Protein AF-A0A8C5LW71-F1 (afdb_monomer_lite)

Structure (mmCIF, N/CA/C/O backbone):
data_AF-A0A8C5LW71-F1
#
_entry.id   AF-A0A8C5LW71-F1
#
loop_
_atom_site.group_PDB
_atom_site.id
_atom_site.type_symbol
_atom_site.label_atom_id
_atom_site.label_alt_id
_atom_site.label_comp_id
_atom_site.label_asym_id
_atom_site.label_entity_id
_atom_site.label_seq_id
_atom_site.pdbx_PDB_ins_code
_atom_site.Cartn_x
_atom_site.Cartn_y
_atom_site.Cartn_z
_atom_site.occupancy
_atom_site.B_iso_or_equiv
_atom_site.auth_seq_id
_atom_site.auth_comp_id
_atom_site.auth_asym_id
_atom_site.auth_atom_id
_atom_site.pdbx_PDB_model_num
ATOM 1 N N . MET A 1 1 ? -14.306 -45.676 72.074 1.00 32.84 1 MET A N 1
ATOM 2 C CA . MET A 1 1 ? -13.453 -46.718 72.685 1.00 32.84 1 MET A CA 1
ATOM 3 C C . MET A 1 1 ? -12.359 -47.068 71.683 1.00 32.84 1 MET A C 1
ATOM 5 O O . MET A 1 1 ? -12.732 -47.423 70.578 1.00 32.84 1 MET A O 1
ATOM 9 N N . TYR A 1 2 ? -11.086 -46.895 72.085 1.00 32.44 2 TYR A N 1
ATOM 10 C CA . TYR A 1 2 ? -9.816 -47.394 71.494 1.00 32.44 2 TYR A CA 1
ATOM 11 C C . TYR A 1 2 ? -9.549 -47.084 70.000 1.00 32.44 2 TYR A C 1
ATOM 13 O O . TYR A 1 2 ? -10.241 -47.603 69.141 1.00 32.44 2 TYR A O 1
ATOM 21 N N . VAL A 1 3 ? -8.676 -46.147 69.589 1.00 31.62 3 VAL A N 1
ATOM 22 C CA . VAL A 1 3 ? -7.222 -45.916 69.831 1.00 31.62 3 VAL A CA 1
ATOM 23 C C . VAL A 1 3 ? -6.319 -47.035 69.270 1.00 31.62 3 VAL A C 1
ATOM 25 O O . VAL A 1 3 ? -6.545 -48.200 69.573 1.00 31.62 3 VAL A O 1
ATOM 28 N N . THR A 1 4 ? -5.232 -46.609 68.596 1.00 34.16 4 THR A N 1
ATOM 29 C CA . THR A 1 4 ? -3.941 -47.287 68.277 1.00 34.16 4 THR A CA 1
ATOM 30 C C . THR A 1 4 ? -3.874 -48.094 66.970 1.00 34.16 4 THR A C 1
ATOM 32 O O . THR A 1 4 ? -4.837 -48.747 66.610 1.00 34.16 4 THR A O 1
ATOM 35 N N . ALA A 1 5 ? -2.770 -48.144 66.215 1.00 33.38 5 ALA A N 1
ATOM 36 C CA . ALA A 1 5 ? -1.492 -47.427 66.246 1.00 33.38 5 ALA A CA 1
ATOM 37 C C . ALA A 1 5 ? -0.692 -47.743 64.964 1.00 33.38 5 ALA A C 1
ATOM 39 O O . ALA A 1 5 ? -0.890 -48.767 64.315 1.00 33.38 5 ALA A O 1
ATOM 40 N N . LEU A 1 6 ? 0.238 -46.837 64.669 1.00 43.97 6 LEU A N 1
ATOM 41 C CA . LEU A 1 6 ? 1.388 -46.970 63.774 1.00 43.97 6 LEU A CA 1
ATOM 42 C C . LEU A 1 6 ? 2.230 -48.224 64.066 1.00 43.97 6 LEU A C 1
ATOM 44 O O . LEU A 1 6 ? 2.363 -48.598 65.228 1.00 43.97 6 LEU A O 1
ATOM 48 N N . LEU A 1 7 ? 2.941 -48.739 63.054 1.00 30.86 7 LEU A N 1
ATOM 49 C CA . LEU A 1 7 ? 4.246 -49.384 63.252 1.00 30.86 7 LEU A CA 1
ATOM 50 C C . LEU A 1 7 ? 5.143 -49.226 62.012 1.00 30.86 7 LEU A C 1
ATOM 52 O O . LEU A 1 7 ? 4.844 -49.709 60.924 1.00 30.86 7 LEU A O 1
ATOM 56 N N . ASN A 1 8 ? 6.249 -48.513 62.232 1.00 35.12 8 ASN A N 1
ATOM 57 C CA . ASN A 1 8 ? 7.471 -48.504 61.429 1.00 35.12 8 ASN A CA 1
ATOM 58 C C . ASN A 1 8 ? 8.264 -49.808 61.645 1.00 35.12 8 ASN A C 1
ATOM 60 O O . ASN A 1 8 ? 8.111 -50.412 62.704 1.00 35.12 8 ASN A O 1
ATOM 64 N N . LEU A 1 9 ? 9.155 -50.152 60.698 1.00 32.50 9 LEU A N 1
ATOM 65 C CA . LEU A 1 9 ? 10.520 -50.733 60.843 1.00 32.50 9 LEU A CA 1
ATOM 66 C C . LEU A 1 9 ? 10.904 -51.384 59.492 1.00 32.50 9 LEU A C 1
ATOM 68 O O . LEU A 1 9 ? 10.265 -52.334 59.061 1.00 32.50 9 LEU A O 1
ATOM 72 N N . VAL A 1 10 ? 11.770 -50.788 58.663 1.00 34.59 10 VAL A N 1
ATOM 73 C CA . VAL A 1 10 ? 13.251 -50.781 58.732 1.00 34.59 10 VAL A CA 1
ATOM 74 C C . VAL A 1 10 ? 13.866 -52.184 58.745 1.00 34.59 10 VAL A C 1
ATOM 76 O O . VAL A 1 10 ? 14.015 -52.762 59.813 1.00 34.59 10 VAL A O 1
ATOM 79 N N . TRP A 1 11 ? 14.323 -52.649 57.576 1.00 31.45 11 TRP A N 1
ATOM 80 C CA . TRP A 1 11 ? 15.488 -53.533 57.380 1.00 31.45 11 TRP A CA 1
ATOM 81 C C . TRP A 1 11 ? 16.341 -52.862 56.283 1.00 31.45 11 TRP A C 1
ATOM 83 O O . TRP A 1 11 ? 15.866 -52.654 55.174 1.00 31.45 11 TRP A O 1
ATOM 93 N N . ALA A 1 12 ? 17.432 -52.182 56.640 1.00 31.67 12 ALA A N 1
ATOM 94 C CA . ALA A 1 12 ? 18.785 -52.725 56.809 1.00 31.67 12 ALA A CA 1
ATOM 95 C C . ALA A 1 12 ? 19.519 -52.979 55.471 1.00 31.67 12 ALA A C 1
ATOM 97 O O . ALA A 1 12 ? 19.452 -54.049 54.884 1.00 31.67 12 ALA A O 1
ATOM 98 N N . SER A 1 13 ? 20.215 -51.929 55.028 1.00 35.22 13 SER A N 1
ATOM 99 C CA . SER A 1 13 ? 21.665 -51.884 54.790 1.00 35.22 13 SER A CA 1
ATOM 100 C C . SER A 1 13 ? 22.369 -52.998 53.990 1.00 35.22 13 SER A C 1
ATOM 102 O O . SER A 1 13 ? 22.581 -54.101 54.482 1.00 35.22 13 SER A O 1
ATOM 104 N N . SER A 1 14 ? 22.957 -52.547 52.873 1.00 32.81 14 SER A N 1
ATOM 105 C CA . SER A 1 14 ? 24.392 -52.657 52.537 1.00 32.81 14 SER A CA 1
ATOM 106 C C . SER A 1 14 ? 24.855 -53.618 51.429 1.00 32.81 14 SER A C 1
ATOM 108 O O . SER A 1 14 ? 24.847 -54.833 51.574 1.00 32.81 14 SER A O 1
ATOM 110 N N . LEU A 1 15 ? 25.481 -52.964 50.435 1.00 35.62 15 LEU A N 1
ATOM 111 C CA . LEU A 1 15 ? 26.692 -53.339 49.688 1.00 35.62 15 LEU A CA 1
ATOM 112 C C . LEU A 1 15 ? 26.560 -54.360 48.548 1.00 35.62 15 LEU A C 1
ATOM 114 O O . LEU A 1 15 ? 26.621 -55.557 48.769 1.00 35.62 15 LEU A O 1
ATOM 118 N N . PHE A 1 16 ? 26.603 -53.851 47.312 1.00 33.72 16 PHE A N 1
ATOM 119 C CA . PHE A 1 16 ? 27.656 -54.229 46.362 1.00 33.72 16 PHE A CA 1
ATOM 120 C C . PHE A 1 16 ? 27.948 -53.056 45.417 1.00 33.72 16 PHE A C 1
ATOM 122 O O . PHE A 1 16 ? 27.159 -52.708 44.541 1.00 33.72 16 PHE A O 1
ATOM 129 N N . SER A 1 17 ? 29.100 -52.429 45.641 1.00 37.94 17 SER A N 1
ATOM 130 C CA . SER A 1 17 ? 29.725 -51.475 44.734 1.00 37.94 17 SER A CA 1
ATOM 131 C C . SER A 1 17 ? 30.252 -52.219 43.509 1.00 37.94 17 SER A C 1
ATOM 133 O O . SER A 1 17 ? 31.089 -53.107 43.656 1.00 37.94 17 SER A O 1
ATOM 135 N N . PHE A 1 18 ? 29.844 -51.811 42.309 1.00 33.22 18 PHE A N 1
ATOM 136 C CA . PHE A 1 18 ? 30.651 -52.009 41.108 1.00 33.22 18 PHE A CA 1
ATOM 137 C C . PHE A 1 18 ? 31.030 -50.644 40.544 1.00 33.22 18 PHE A C 1
ATOM 139 O O . PHE A 1 18 ? 30.224 -49.921 39.965 1.00 33.22 18 PHE A O 1
ATOM 146 N N . LEU A 1 19 ? 32.295 -50.308 40.786 1.00 34.91 19 LEU A N 1
ATOM 147 C CA . LEU A 1 19 ? 33.055 -49.282 40.094 1.00 34.91 19 LEU A CA 1
ATOM 148 C C . LEU A 1 19 ? 33.136 -49.661 38.611 1.00 34.91 19 LEU A C 1
ATOM 150 O O . LEU A 1 19 ? 33.712 -50.694 38.275 1.00 34.91 19 LEU A O 1
ATOM 154 N N . VAL A 1 20 ? 32.627 -48.802 37.730 1.00 32.88 20 VAL A N 1
ATOM 155 C CA . VAL A 1 20 ? 33.089 -48.750 36.340 1.00 32.88 20 VAL A CA 1
ATOM 156 C C . VAL A 1 20 ? 33.643 -47.354 36.102 1.00 32.88 20 VAL A C 1
ATOM 158 O O . VAL A 1 20 ? 32.990 -46.344 36.357 1.00 32.88 20 VAL A O 1
ATOM 161 N N . ALA A 1 21 ? 34.911 -47.342 35.711 1.00 32.06 21 ALA A N 1
ATOM 162 C CA . ALA A 1 21 ? 35.765 -46.180 35.587 1.00 32.06 21 ALA A CA 1
ATOM 163 C C . ALA A 1 21 ? 35.259 -45.184 34.534 1.00 32.06 21 ALA A C 1
ATOM 165 O O . ALA A 1 21 ? 34.944 -45.552 33.404 1.00 32.06 21 ALA A O 1
ATOM 166 N N . VAL A 1 22 ? 35.266 -43.907 34.911 1.00 35.16 22 VAL A N 1
ATOM 167 C CA . VAL A 1 22 ? 35.181 -42.757 34.008 1.00 35.16 22 VAL A CA 1
ATOM 168 C C . VAL A 1 22 ? 36.590 -42.472 33.475 1.00 35.16 22 VAL A C 1
ATOM 170 O O . VAL A 1 22 ? 37.482 -42.214 34.287 1.00 35.16 22 VAL A O 1
ATOM 173 N N . PRO A 1 23 ? 36.837 -42.464 32.153 1.00 32.19 23 PRO A N 1
ATOM 174 C CA . PRO A 1 23 ? 38.003 -41.800 31.598 1.00 32.19 23 PRO A CA 1
ATOM 175 C C . PRO A 1 23 ? 37.684 -40.314 31.413 1.00 32.19 23 PRO A C 1
ATOM 177 O O . PRO A 1 23 ? 36.805 -39.934 30.639 1.00 32.19 23 PRO A O 1
ATOM 180 N N . SER A 1 24 ? 38.423 -39.473 32.131 1.00 34.97 24 SER A N 1
ATOM 181 C CA . SER A 1 24 ? 38.534 -38.044 31.853 1.00 34.97 24 SER A CA 1
ATOM 182 C C . SER A 1 24 ? 39.391 -37.787 30.610 1.00 34.97 24 SER A C 1
ATOM 184 O O . SER A 1 24 ? 40.335 -38.526 30.331 1.00 34.97 24 SER A O 1
ATOM 186 N N . SER A 1 25 ? 39.109 -36.645 29.976 1.00 42.69 25 SER A N 1
ATOM 187 C CA . SER A 1 25 ? 39.956 -35.885 29.040 1.00 42.69 25 SER A CA 1
ATOM 188 C C . SER A 1 25 ? 39.737 -36.124 27.544 1.00 42.69 25 SER A C 1
ATOM 190 O O . SER A 1 25 ? 40.525 -36.761 26.854 1.00 42.69 25 SER A O 1
ATOM 192 N N . GLY A 1 26 ? 38.714 -35.441 27.030 1.00 31.77 26 GLY A N 1
ATOM 193 C CA . GLY A 1 26 ? 38.636 -34.944 25.660 1.00 31.77 26 GLY A CA 1
ATOM 194 C C . GLY A 1 26 ? 37.855 -33.630 25.674 1.00 31.77 26 GLY A C 1
ATOM 195 O O . GLY A 1 26 ? 36.644 -33.641 25.867 1.00 31.77 26 GLY A O 1
ATOM 196 N N . ASN A 1 27 ? 38.550 -32.496 25.544 1.00 43.06 27 ASN A N 1
ATOM 197 C CA . ASN A 1 27 ? 37.957 -31.159 25.450 1.00 43.06 27 ASN A CA 1
ATOM 198 C C . ASN A 1 27 ? 37.071 -31.053 24.195 1.00 43.06 27 ASN A C 1
ATOM 200 O O . ASN A 1 27 ? 37.522 -30.585 23.151 1.00 43.06 27 ASN A O 1
ATOM 204 N N . HIS A 1 28 ? 35.802 -31.441 24.294 1.00 35.16 28 HIS A N 1
ATOM 205 C CA . HIS A 1 28 ? 34.781 -30.999 23.354 1.00 35.16 28 HIS A CA 1
ATOM 206 C C . HIS A 1 28 ? 34.187 -29.696 23.874 1.00 35.16 28 HIS A C 1
ATOM 208 O O . HIS A 1 28 ? 33.270 -29.659 24.689 1.00 35.16 28 HIS A O 1
ATOM 214 N N . LYS A 1 29 ? 34.793 -28.608 23.392 1.00 32.09 29 LYS A N 1
ATOM 215 C CA . LYS A 1 29 ? 34.244 -27.254 23.393 1.00 32.09 29 LYS A CA 1
ATOM 216 C C . LYS A 1 29 ? 32.753 -27.348 23.019 1.00 32.09 29 LYS A C 1
ATOM 218 O O . LYS A 1 29 ? 32.462 -28.001 22.011 1.00 32.09 29 LYS A O 1
ATOM 223 N N . PRO A 1 30 ? 31.818 -26.721 23.758 1.00 36.19 30 PRO A N 1
ATOM 224 C CA . PRO A 1 30 ? 30.480 -26.543 23.224 1.00 36.19 30 PRO A CA 1
ATOM 225 C C . PRO A 1 30 ? 30.663 -25.826 21.892 1.00 36.19 30 PRO A C 1
ATOM 227 O O . PRO A 1 30 ? 31.395 -24.833 21.816 1.00 36.19 30 PRO A O 1
ATOM 230 N N . SER A 1 31 ? 30.095 -26.386 20.828 1.00 32.38 31 SER A N 1
ATOM 231 C CA . SER A 1 31 ? 30.025 -25.723 19.540 1.00 32.38 31 SER A CA 1
ATOM 232 C C . SER A 1 31 ? 29.205 -24.459 19.742 1.00 32.38 31 SER A C 1
ATOM 234 O O . SER A 1 31 ? 27.988 -24.445 19.591 1.00 32.38 31 SER A O 1
ATOM 236 N N . SER A 1 32 ? 29.898 -23.389 20.111 1.00 41.31 32 SER A N 1
ATOM 237 C CA . SER A 1 32 ? 29.500 -22.043 19.801 1.00 41.31 32 SER A CA 1
ATOM 238 C C . SER A 1 32 ? 29.362 -22.009 18.284 1.00 41.31 32 SER A C 1
ATOM 240 O O . SER A 1 32 ? 30.331 -21.736 17.571 1.00 41.31 32 SER A O 1
ATOM 242 N N . SER A 1 33 ? 28.153 -22.216 17.772 1.00 39.12 33 SER A N 1
ATOM 243 C CA . SER A 1 33 ? 27.718 -21.426 16.629 1.00 39.12 33 SER A CA 1
ATOM 244 C C . SER A 1 33 ? 27.585 -19.984 17.122 1.00 39.12 33 SER A C 1
ATOM 246 O O . SER A 1 33 ? 26.501 -19.421 17.212 1.00 39.12 33 SER A O 1
ATOM 248 N N . SER A 1 34 ? 28.727 -19.398 17.486 1.00 47.19 34 SER A N 1
ATOM 249 C CA . SER A 1 34 ? 28.946 -17.976 17.384 1.00 47.19 34 SER A CA 1
ATOM 250 C C . SER A 1 34 ? 28.854 -17.711 15.891 1.00 47.19 34 SER A C 1
ATOM 252 O O . SER A 1 34 ? 29.836 -17.760 15.154 1.00 47.19 34 SER A O 1
ATOM 254 N N . SER A 1 35 ? 27.635 -17.484 15.414 1.00 57.00 35 SER A N 1
ATOM 255 C CA . SER A 1 35 ? 27.466 -16.495 14.375 1.00 57.00 35 SER A CA 1
ATOM 256 C C . SER A 1 35 ? 28.079 -15.230 14.959 1.00 57.00 35 SER A C 1
ATOM 258 O O . SER A 1 35 ? 27.455 -14.581 15.796 1.00 57.00 35 SER A O 1
ATOM 260 N N . SER A 1 36 ? 29.345 -14.944 14.626 1.00 69.19 36 SER A N 1
ATOM 261 C CA . SER A 1 36 ? 29.945 -13.651 14.939 1.00 69.19 36 SER A CA 1
ATOM 262 C C . SER A 1 36 ? 28.929 -12.604 14.539 1.00 69.19 36 SER A C 1
ATOM 264 O O . SER A 1 36 ? 28.484 -12.587 13.385 1.00 69.19 36 SER A O 1
ATOM 266 N N . CYS A 1 37 ? 28.500 -11.812 15.516 1.00 71.81 37 CYS A N 1
ATOM 267 C CA . CYS A 1 37 ? 27.476 -10.832 15.269 1.00 71.81 37 CYS A CA 1
ATOM 268 C C . CYS A 1 37 ? 27.939 -9.930 14.124 1.00 71.81 37 CYS A C 1
ATOM 270 O O . CYS A 1 37 ? 28.965 -9.261 14.228 1.00 71.81 37 CYS A O 1
ATOM 272 N N . LYS A 1 38 ? 27.217 -9.967 12.998 1.00 81.88 38 LYS A N 1
ATOM 273 C CA . LYS A 1 38 ? 27.548 -9.153 11.818 1.00 81.88 38 LYS A CA 1
ATOM 274 C C . LYS A 1 38 ? 27.247 -7.671 12.051 1.00 81.88 38 LYS A C 1
ATOM 276 O O . LYS A 1 38 ? 27.682 -6.828 11.272 1.00 81.88 38 LYS A O 1
ATOM 281 N N . LEU A 1 39 ? 26.484 -7.363 13.099 1.00 74.69 39 LEU A N 1
ATOM 282 C CA . LEU A 1 39 ? 26.171 -6.009 13.519 1.00 74.69 39 LEU A CA 1
ATOM 283 C C . LEU A 1 39 ? 27.286 -5.488 14.425 1.00 74.69 39 LEU A C 1
ATOM 285 O O . LEU A 1 39 ? 27.782 -6.195 15.300 1.00 74.69 39 LEU A O 1
ATOM 289 N N . ASN A 1 40 ? 27.656 -4.222 14.239 1.00 84.94 40 ASN A N 1
ATOM 290 C CA . ASN A 1 40 ? 28.479 -3.540 15.230 1.00 84.94 40 ASN A CA 1
ATOM 291 C C . ASN A 1 40 ? 27.668 -3.326 16.533 1.00 84.94 40 ASN A C 1
ATOM 293 O O . ASN A 1 40 ? 26.433 -3.347 16.490 1.00 84.94 40 ASN A O 1
ATOM 297 N N . PRO A 1 41 ? 28.327 -3.102 17.686 1.00 80.62 41 PRO A N 1
ATOM 298 C CA . PRO A 1 41 ? 27.647 -3.016 18.981 1.00 80.62 41 PRO A CA 1
ATOM 299 C C . PRO A 1 41 ? 26.526 -1.970 19.028 1.00 80.62 41 PRO A C 1
ATOM 301 O O . PRO A 1 41 ? 25.444 -2.255 19.529 1.00 80.62 41 PRO A O 1
ATOM 304 N N . ALA A 1 42 ? 26.737 -0.800 18.417 1.00 80.25 42 ALA A N 1
ATOM 305 C CA . ALA A 1 42 ? 25.735 0.263 18.373 1.00 80.25 42 ALA A CA 1
ATOM 306 C C . ALA A 1 42 ? 24.509 -0.108 17.516 1.00 80.25 42 ALA A C 1
ATOM 308 O O . ALA A 1 42 ? 23.378 0.194 17.885 1.00 80.25 42 ALA A O 1
ATOM 309 N N . ALA A 1 43 ? 24.710 -0.784 16.381 1.00 78.94 43 ALA A N 1
ATOM 310 C CA . ALA A 1 43 ? 23.631 -1.257 15.515 1.00 78.94 43 ALA A CA 1
ATOM 311 C C . ALA A 1 43 ? 22.850 -2.420 16.146 1.00 78.94 43 ALA A C 1
ATOM 313 O O . ALA A 1 43 ? 21.628 -2.474 16.014 1.00 78.94 43 ALA A O 1
ATOM 314 N N . SER A 1 44 ? 23.548 -3.320 16.848 1.00 83.19 44 SER A N 1
ATOM 315 C CA . SER A 1 44 ? 22.935 -4.386 17.646 1.00 83.19 44 SER A CA 1
ATOM 316 C C . SER A 1 44 ? 22.037 -3.789 18.729 1.00 83.19 44 SER A C 1
ATOM 318 O O . SER A 1 44 ? 20.853 -4.103 18.796 1.00 83.19 44 SER A O 1
ATOM 320 N N . GLU A 1 45 ? 22.570 -2.862 19.526 1.00 85.44 45 GLU A N 1
ATOM 321 C CA . GLU A 1 45 ? 21.825 -2.219 20.608 1.00 85.44 45 GLU A CA 1
ATOM 322 C C . GLU A 1 45 ? 20.636 -1.402 20.090 1.00 85.44 45 GLU A C 1
ATOM 324 O O . GLU A 1 45 ? 19.556 -1.455 20.672 1.00 85.44 45 GLU A O 1
ATOM 329 N N . LYS A 1 46 ? 20.793 -0.708 18.954 1.00 86.38 46 LYS A N 1
ATOM 330 C CA . LYS A 1 46 ? 19.703 0.044 18.320 1.00 86.38 46 LYS A CA 1
ATOM 331 C C . LYS A 1 46 ? 18.513 -0.847 17.958 1.00 86.38 46 LYS A C 1
ATOM 333 O O . LYS A 1 46 ? 17.381 -0.408 18.105 1.00 86.38 46 LYS A O 1
ATOM 338 N N . ARG A 1 47 ? 18.756 -2.083 17.507 1.00 81.88 47 ARG A N 1
ATOM 339 C CA . ARG A 1 47 ? 17.690 -3.041 17.170 1.00 81.88 47 ARG A CA 1
ATOM 340 C C . ARG A 1 47 ? 16.958 -3.572 18.408 1.00 81.88 47 ARG A C 1
ATOM 342 O O . ARG A 1 47 ? 15.809 -3.965 18.300 1.00 81.88 47 ARG A O 1
ATOM 349 N N . CYS A 1 48 ? 17.607 -3.543 19.568 1.00 86.12 48 CYS A N 1
ATOM 350 C CA . CYS A 1 48 ? 17.039 -3.982 20.839 1.00 86.12 48 CYS A CA 1
ATOM 351 C C . CYS A 1 48 ? 16.422 -2.842 21.668 1.00 86.12 48 CYS A C 1
ATOM 353 O O . CYS A 1 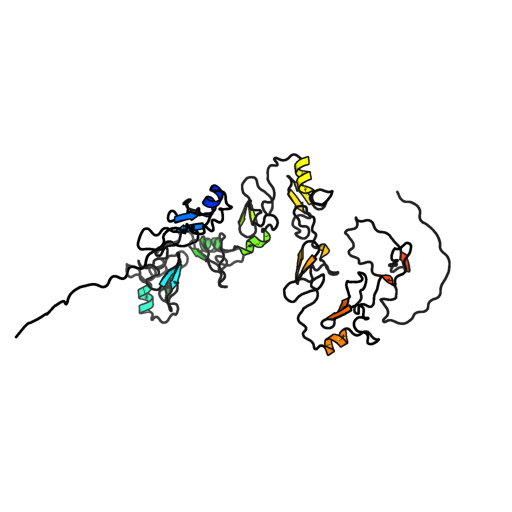48 ? 15.983 -3.090 22.789 1.00 86.12 48 CYS A O 1
ATOM 355 N N . ARG A 1 49 ? 16.434 -1.587 21.199 1.00 88.25 49 ARG A N 1
ATOM 356 C CA . ARG A 1 49 ? 15.877 -0.454 21.955 1.00 88.25 49 ARG A CA 1
ATOM 357 C C . ARG A 1 49 ? 14.382 -0.300 21.695 1.00 88.25 49 ARG A C 1
ATOM 359 O O . ARG A 1 49 ? 13.952 -0.208 20.552 1.00 88.25 49 ARG A O 1
ATOM 366 N N . SER A 1 50 ? 13.625 -0.225 22.784 1.00 79.38 50 SER A N 1
ATOM 367 C CA . SER A 1 50 ? 12.202 0.130 22.800 1.00 79.38 50 SER A CA 1
ATOM 368 C C . SER A 1 50 ? 11.985 1.633 22.542 1.00 79.38 50 SER A C 1
ATOM 370 O O . SER A 1 50 ? 12.927 2.417 22.721 1.00 79.38 50 SER A O 1
ATOM 372 N N . PRO A 1 51 ? 10.763 2.060 22.164 1.00 72.12 51 PRO A N 1
ATOM 373 C CA . PRO A 1 51 ? 10.397 3.477 22.038 1.00 72.12 51 PRO A CA 1
ATOM 374 C C . PRO A 1 51 ? 10.662 4.292 23.312 1.00 72.12 51 PRO A C 1
ATOM 376 O O . PRO A 1 51 ? 11.076 5.447 23.229 1.00 72.12 51 PRO A O 1
ATOM 379 N N . ASP A 1 52 ? 10.540 3.654 24.480 1.00 71.81 52 ASP A N 1
ATOM 380 C CA . ASP A 1 52 ? 10.829 4.237 25.798 1.00 71.81 52 ASP A CA 1
ATOM 381 C C . ASP A 1 52 ? 12.338 4.417 26.070 1.00 71.81 52 ASP A C 1
ATOM 383 O O . ASP A 1 52 ? 12.752 4.891 27.127 1.00 71.81 52 ASP A O 1
ATOM 387 N N . GLY A 1 53 ? 13.193 4.020 25.123 1.00 80.00 53 GLY A N 1
ATOM 388 C CA . GLY A 1 53 ? 14.643 4.192 25.173 1.00 80.00 53 GLY A CA 1
ATOM 389 C C . GLY A 1 53 ? 15.397 3.082 25.907 1.00 80.00 53 GLY A C 1
ATOM 390 O O . GLY A 1 53 ? 16.632 3.077 25.877 1.00 80.00 53 GLY A O 1
ATOM 391 N N . PHE A 1 54 ? 14.701 2.117 26.515 1.00 85.69 54 PHE A N 1
ATOM 392 C CA . PHE A 1 54 ? 15.314 0.989 27.220 1.00 85.69 54 PHE A CA 1
ATOM 393 C C . PHE A 1 54 ? 15.700 -0.146 26.265 1.00 85.69 54 PHE A C 1
ATOM 395 O O . PHE A 1 54 ? 14.941 -0.503 25.361 1.00 85.69 54 PHE A O 1
ATOM 402 N N . VAL A 1 55 ? 16.867 -0.754 26.494 1.00 88.12 55 VAL A N 1
ATOM 403 C CA . VAL A 1 55 ? 17.294 -1.979 25.798 1.00 88.12 55 VAL A CA 1
ATOM 404 C C . VAL A 1 55 ? 16.481 -3.155 26.338 1.00 88.12 55 VAL A C 1
ATOM 406 O O . VAL A 1 55 ? 16.440 -3.364 27.550 1.00 88.12 55 VAL A O 1
ATOM 409 N N . CYS A 1 56 ? 15.811 -3.887 25.447 1.00 87.75 56 CYS A N 1
ATOM 410 C CA . CYS A 1 56 ? 14.924 -5.007 25.764 1.00 87.75 56 CYS A CA 1
ATOM 411 C C . CYS A 1 56 ? 13.916 -4.662 26.867 1.00 87.75 56 CYS A C 1
ATOM 413 O O . CYS A 1 56 ? 13.747 -5.414 27.829 1.00 87.75 56 CYS A O 1
ATOM 415 N N . SER A 1 57 ? 13.336 -3.457 26.780 1.00 85.94 57 SER A N 1
ATOM 416 C CA . SER A 1 57 ? 12.363 -2.913 27.740 1.00 85.94 57 SER A CA 1
ATOM 417 C C . SER A 1 57 ? 12.848 -2.910 29.202 1.00 85.94 57 SER A C 1
ATOM 419 O O . SER A 1 57 ? 12.046 -2.881 30.133 1.00 85.94 57 SER A O 1
ATOM 421 N N . GLY A 1 58 ? 14.170 -2.978 29.423 1.00 86.50 58 GLY A N 1
ATOM 422 C CA . GLY A 1 58 ? 14.795 -3.101 30.745 1.00 86.50 58 GLY A CA 1
ATOM 423 C C . GLY A 1 58 ? 14.665 -4.489 31.387 1.00 86.50 58 GLY A C 1
ATOM 424 O O . GLY A 1 58 ? 15.019 -4.661 32.553 1.00 86.50 58 GLY A O 1
ATOM 425 N N . ARG A 1 59 ? 14.153 -5.477 30.645 1.00 86.88 59 ARG A N 1
ATOM 426 C CA . ARG A 1 59 ? 13.741 -6.807 31.131 1.00 86.88 59 ARG A CA 1
ATOM 427 C C . ARG A 1 59 ? 14.512 -7.950 30.467 1.00 86.88 59 ARG A C 1
ATOM 429 O O . ARG A 1 59 ? 14.159 -9.115 30.623 1.00 86.88 59 ARG A O 1
ATOM 436 N N . GLY A 1 60 ? 15.568 -7.633 29.727 1.00 88.75 60 GLY A N 1
ATOM 437 C CA . GLY A 1 60 ? 16.391 -8.613 29.034 1.00 88.75 60 GLY A CA 1
ATOM 438 C C . GLY A 1 60 ? 17.755 -8.064 28.644 1.00 88.75 60 GLY A C 1
ATOM 439 O O . GLY A 1 60 ? 18.074 -6.899 28.890 1.00 88.75 60 GLY A O 1
ATOM 440 N N . THR A 1 61 ? 18.554 -8.913 28.009 1.00 90.94 61 THR A N 1
ATOM 441 C CA . THR A 1 61 ? 19.857 -8.550 27.440 1.00 90.94 61 THR A CA 1
ATOM 442 C C . THR A 1 61 ? 19.802 -8.610 25.919 1.00 90.94 61 THR A C 1
ATOM 444 O O . THR A 1 61 ? 19.093 -9.430 25.348 1.00 90.94 61 THR A O 1
ATOM 447 N N . CYS A 1 62 ? 20.523 -7.718 25.242 1.00 90.56 62 CYS A N 1
ATOM 448 C CA . CYS A 1 62 ? 20.581 -7.706 23.782 1.00 90.56 62 CYS A CA 1
ATOM 449 C C . CYS A 1 62 ? 21.755 -8.558 23.294 1.00 90.56 62 CYS A C 1
ATOM 451 O O . CYS A 1 62 ? 22.905 -8.240 23.601 1.00 90.56 62 CYS A O 1
ATOM 453 N N . ASP A 1 63 ? 21.472 -9.579 22.488 1.00 89.69 63 ASP A N 1
ATOM 454 C CA . ASP A 1 63 ? 22.474 -10.372 21.782 1.00 89.69 63 ASP A CA 1
ATOM 455 C C . ASP A 1 63 ? 22.256 -10.272 20.268 1.00 89.69 63 ASP A C 1
ATOM 457 O O . ASP A 1 63 ? 21.250 -10.713 19.718 1.00 89.69 63 ASP A O 1
ATOM 461 N N . CYS A 1 64 ? 23.195 -9.620 19.586 1.00 85.56 64 CYS A N 1
ATOM 462 C CA . CYS A 1 64 ? 23.178 -9.384 18.143 1.00 85.56 64 CYS A CA 1
ATOM 463 C C . CYS A 1 64 ? 21.851 -8.866 17.552 1.00 85.56 64 CYS A C 1
ATOM 465 O O . CYS A 1 64 ? 21.417 -9.282 16.474 1.00 85.56 64 CYS A O 1
ATOM 467 N N . GLY A 1 65 ? 21.209 -7.922 18.238 1.00 81.25 65 GLY A N 1
ATOM 468 C CA . GLY A 1 65 ? 19.950 -7.331 17.797 1.00 81.25 65 GLY A CA 1
ATOM 469 C C . GLY A 1 65 ? 18.717 -8.189 18.089 1.00 81.25 65 GLY A C 1
ATOM 470 O O . GLY A 1 65 ? 17.657 -7.913 17.536 1.00 81.25 65 GLY A O 1
ATOM 471 N N . VAL A 1 66 ? 18.858 -9.209 18.938 1.00 83.81 66 VAL A N 1
ATOM 472 C CA . VAL A 1 66 ? 17.768 -10.022 19.480 1.00 83.81 66 VAL A CA 1
ATOM 473 C C . VAL A 1 66 ? 17.755 -9.866 20.997 1.00 83.81 66 VAL A C 1
ATOM 475 O O . VAL A 1 66 ? 18.800 -9.933 21.642 1.00 83.81 66 VAL A O 1
ATOM 478 N N . CYS A 1 67 ? 16.578 -9.655 21.579 1.00 87.50 67 CYS A N 1
ATOM 479 C CA . CYS A 1 67 ? 16.436 -9.580 23.025 1.00 87.50 67 CYS A CA 1
ATOM 480 C C . CYS A 1 67 ? 16.283 -10.965 23.662 1.00 87.50 67 CYS A C 1
ATOM 482 O O . CYS A 1 67 ? 15.445 -11.769 23.262 1.00 87.50 67 CYS A O 1
ATOM 484 N N . LEU A 1 68 ? 17.086 -11.221 24.692 1.00 87.56 68 LEU A N 1
ATOM 485 C CA . LEU A 1 68 ? 17.027 -12.391 25.558 1.00 87.56 68 LEU A CA 1
ATOM 486 C C . LEU A 1 68 ? 16.352 -11.986 26.871 1.00 87.56 68 LEU A C 1
ATOM 488 O O . LEU A 1 68 ? 16.959 -11.317 27.710 1.00 87.56 68 LEU A O 1
ATOM 492 N N . CYS A 1 69 ? 15.083 -12.353 27.035 1.00 85.75 69 CYS A N 1
ATOM 493 C CA . CYS A 1 69 ? 14.279 -11.919 28.176 1.00 85.75 69 CYS A CA 1
ATOM 494 C C . CYS A 1 69 ? 14.684 -12.641 29.468 1.00 85.75 69 CYS A C 1
ATOM 496 O O . CYS A 1 69 ? 14.737 -13.870 29.522 1.00 85.75 69 CYS A O 1
ATOM 498 N N . GLU A 1 70 ? 14.967 -11.870 30.519 1.00 81.75 70 GLU A N 1
ATOM 499 C CA . GLU A 1 70 ? 15.391 -12.377 31.824 1.00 81.75 70 GLU A CA 1
ATOM 500 C C . GLU A 1 70 ? 14.186 -12.512 32.760 1.00 81.75 70 GLU A C 1
ATOM 502 O O . GLU A 1 70 ? 13.533 -11.530 33.108 1.00 81.75 70 GLU A O 1
ATOM 507 N N . VAL A 1 71 ? 13.911 -13.726 33.233 1.00 70.19 71 VAL A N 1
ATOM 508 C CA . VAL A 1 71 ? 12.857 -13.983 34.224 1.00 70.19 71 VAL A CA 1
ATOM 509 C C . VAL A 1 71 ? 13.432 -13.805 35.632 1.00 70.19 71 VAL A C 1
ATOM 511 O O . VAL A 1 71 ? 14.220 -14.633 36.083 1.00 70.19 71 VAL A O 1
ATOM 514 N N . LYS A 1 72 ? 13.067 -12.714 36.323 1.00 60.31 72 LYS A N 1
ATOM 515 C CA . LYS A 1 72 ? 13.547 -12.404 37.689 1.00 60.31 72 LYS A CA 1
ATOM 516 C C . LYS A 1 72 ? 12.548 -12.742 38.806 1.00 60.31 72 LYS A C 1
ATOM 518 O O . LYS A 1 72 ? 12.968 -12.892 39.947 1.00 60.31 72 LYS A O 1
ATOM 523 N N . GLU A 1 73 ? 11.267 -12.927 38.489 1.00 59.81 73 GLU A N 1
ATOM 524 C CA . GLU A 1 73 ? 10.195 -13.284 39.437 1.00 59.81 73 GLU A CA 1
ATOM 525 C C . GLU A 1 73 ? 9.232 -14.310 38.807 1.00 59.81 73 GLU A C 1
ATOM 527 O O . GLU A 1 73 ? 9.447 -14.738 37.673 1.00 59.81 73 GLU A O 1
ATOM 532 N N . ALA A 1 74 ? 8.188 -14.740 39.527 1.00 53.12 74 ALA A N 1
ATOM 533 C CA . ALA A 1 74 ? 7.168 -15.663 39.020 1.00 53.12 74 ALA A CA 1
ATOM 534 C C . ALA A 1 74 ? 6.295 -14.996 37.932 1.00 53.12 74 ALA A C 1
ATOM 536 O O . ALA A 1 74 ? 5.170 -14.585 38.187 1.00 53.12 74 ALA A O 1
ATOM 537 N N . GLY A 1 75 ? 6.840 -14.872 36.723 1.00 60.50 75 GLY A N 1
ATOM 538 C CA . GLY A 1 75 ? 6.183 -14.345 35.527 1.00 60.50 75 GLY A CA 1
ATOM 539 C C . GLY A 1 75 ? 7.105 -14.468 34.311 1.00 60.50 75 GLY A C 1
ATOM 540 O O . GLY A 1 75 ? 8.325 -14.498 34.462 1.00 60.50 75 GLY A O 1
ATOM 541 N N . LYS A 1 76 ? 6.554 -14.582 33.097 1.00 66.06 76 LYS A N 1
ATOM 542 C CA . LYS A 1 76 ? 7.353 -14.672 31.862 1.00 66.06 76 LYS A CA 1
ATOM 543 C C . LYS A 1 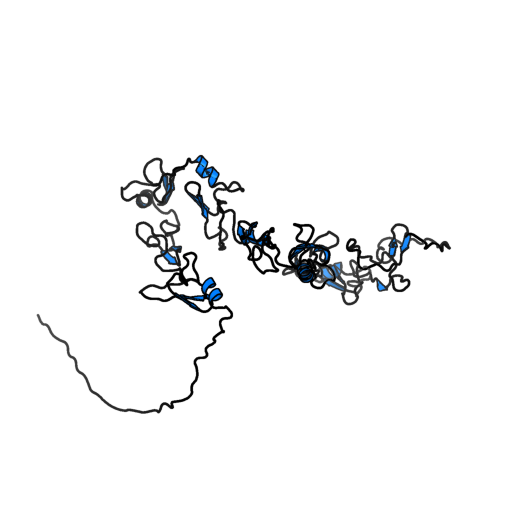76 ? 7.349 -13.328 31.135 1.00 66.06 76 LYS A C 1
ATOM 545 O O . LYS A 1 76 ? 6.288 -12.803 30.820 1.00 66.06 76 LYS A O 1
ATOM 550 N N . TYR A 1 77 ? 8.537 -12.803 30.835 1.00 71.62 77 TYR A N 1
ATOM 551 C CA . TYR A 1 77 ? 8.710 -11.714 29.872 1.00 71.62 77 TYR A CA 1
ATOM 552 C C . TYR A 1 77 ? 8.998 -12.317 28.500 1.00 71.62 77 TYR A C 1
ATOM 554 O O . TYR A 1 77 ? 9.841 -13.209 28.387 1.00 71.62 77 TYR A O 1
ATOM 562 N N . TYR A 1 78 ? 8.284 -11.868 27.476 1.00 69.44 78 TYR A N 1
ATOM 563 C CA . TYR A 1 78 ? 8.417 -12.365 26.105 1.00 69.44 78 TYR A CA 1
ATOM 564 C C . TYR A 1 78 ? 8.176 -11.230 25.100 1.00 69.44 78 TYR A C 1
ATOM 566 O O . TYR A 1 78 ? 8.002 -10.082 25.500 1.00 69.44 78 TYR A O 1
ATOM 574 N N . GLY A 1 79 ? 8.224 -11.529 23.802 1.00 68.94 79 GLY A N 1
ATOM 575 C CA . GLY A 1 79 ? 8.192 -10.519 22.738 1.00 68.94 79 GLY A CA 1
ATOM 576 C C . GLY A 1 79 ? 9.590 -10.151 22.217 1.00 68.94 79 GLY A C 1
ATOM 577 O O . GLY A 1 79 ? 10.593 -10.431 22.883 1.00 68.94 79 GLY A O 1
ATOM 578 N N . PRO A 1 80 ? 9.684 -9.583 21.001 1.00 73.12 80 PRO A N 1
ATOM 579 C CA . PRO A 1 80 ? 10.952 -9.287 20.328 1.00 73.12 80 PRO A CA 1
ATOM 580 C C . PRO A 1 80 ? 11.841 -8.284 21.079 1.00 73.12 80 PRO A C 1
ATOM 582 O O . PRO A 1 80 ? 13.058 -8.303 20.885 1.00 73.12 80 PRO A O 1
ATOM 585 N N . LEU A 1 81 ? 11.262 -7.449 21.947 1.00 83.75 81 LEU A N 1
ATOM 586 C CA . LEU A 1 81 ? 11.941 -6.479 22.809 1.00 83.75 81 LEU A CA 1
ATOM 587 C C . LEU A 1 81 ? 11.672 -6.721 24.308 1.00 83.75 81 LEU A C 1
ATOM 589 O O . LEU A 1 81 ? 11.916 -5.825 25.119 1.00 83.75 81 LEU A O 1
ATOM 593 N N . CYS A 1 82 ? 11.199 -7.910 24.700 1.00 82.00 82 CYS A N 1
ATOM 594 C CA . CYS A 1 82 ? 10.792 -8.243 26.076 1.00 82.00 82 CYS A CA 1
ATOM 595 C C . CYS A 1 82 ? 9.749 -7.285 26.681 1.00 82.00 82 CYS A C 1
ATOM 597 O O . CYS A 1 82 ? 9.731 -7.034 27.889 1.00 82.00 82 CYS A O 1
ATOM 599 N N . GLU A 1 83 ? 8.912 -6.719 25.822 1.00 73.31 83 GLU A N 1
ATOM 600 C CA . GLU A 1 83 ? 7.842 -5.780 26.132 1.00 73.31 83 GLU A CA 1
ATOM 601 C C . GLU A 1 83 ? 6.614 -6.484 26.738 1.00 73.31 83 GLU A C 1
ATOM 603 O O . GLU A 1 83 ? 5.903 -5.912 27.571 1.00 73.31 83 GLU A O 1
ATOM 608 N N . CYS A 1 84 ? 6.401 -7.758 26.397 1.00 73.75 84 CYS A N 1
ATOM 609 C CA . CYS A 1 84 ? 5.224 -8.517 26.800 1.00 73.75 84 CYS A CA 1
ATOM 610 C C . CYS A 1 84 ? 5.359 -9.107 28.203 1.00 73.75 84 CYS A C 1
ATOM 612 O O . CYS A 1 84 ? 6.421 -9.604 28.594 1.00 73.75 84 CYS A O 1
ATOM 614 N N . HIS A 1 85 ? 4.245 -9.113 28.935 1.00 69.31 85 HIS A N 1
ATOM 615 C CA . HIS A 1 85 ? 4.083 -9.828 30.197 1.00 69.31 85 HIS A CA 1
ATOM 616 C C . HIS A 1 85 ? 2.602 -10.029 30.550 1.00 69.31 85 HIS A C 1
ATOM 618 O O . HIS A 1 85 ? 1.738 -9.312 30.047 1.00 69.31 85 HIS A O 1
ATOM 624 N N . ASP A 1 86 ? 2.323 -10.979 31.444 1.00 56.53 86 ASP A N 1
ATOM 625 C CA . ASP A 1 86 ? 0.971 -11.495 31.734 1.00 56.53 86 ASP A CA 1
ATOM 626 C C . ASP A 1 86 ? -0.013 -10.463 32.342 1.00 56.53 86 ASP A C 1
ATOM 628 O O . ASP A 1 86 ? -1.205 -10.741 32.447 1.00 56.53 86 ASP A O 1
ATOM 632 N N . TRP A 1 87 ? 0.447 -9.263 32.726 1.00 58.66 87 TRP A N 1
ATOM 633 C CA . TRP A 1 87 ? -0.373 -8.186 33.314 1.00 58.66 87 TRP A CA 1
ATOM 634 C C . TRP A 1 87 ? -0.445 -6.886 32.482 1.00 58.66 87 TRP A C 1
ATOM 636 O O . TRP A 1 87 ? -0.852 -5.855 33.009 1.00 58.66 87 TRP A O 1
ATOM 646 N N . VAL A 1 88 ? -0.093 -6.915 31.187 1.00 64.62 88 VAL A N 1
ATOM 647 C CA . VAL A 1 88 ? -0.274 -5.753 30.272 1.00 64.62 88 VAL A CA 1
ATOM 648 C C . VAL A 1 88 ? -1.710 -5.616 29.765 1.00 64.62 88 VAL A C 1
ATOM 650 O O . VAL A 1 88 ? -2.097 -4.552 29.297 1.00 64.62 88 VAL A O 1
ATOM 653 N N . CYS A 1 89 ? -2.501 -6.687 29.809 1.00 76.31 89 CYS A N 1
ATOM 654 C CA . CYS A 1 89 ? -3.794 -6.703 29.139 1.00 76.31 89 CYS A CA 1
ATOM 655 C C . CYS A 1 89 ? -4.852 -5.831 29.818 1.00 76.31 89 CYS A C 1
ATOM 657 O O . CYS A 1 89 ? -4.795 -5.561 31.021 1.00 76.31 89 CYS A O 1
ATOM 659 N N . HIS A 1 90 ? -5.856 -5.443 29.029 1.00 78.62 90 HIS A N 1
ATOM 660 C CA . HIS A 1 90 ? -6.979 -4.647 29.501 1.00 78.62 90 HIS A CA 1
ATOM 661 C C . HIS A 1 90 ? -7.633 -5.269 30.738 1.00 78.62 90 HIS A C 1
ATOM 663 O O . HIS A 1 90 ? -7.872 -6.479 30.825 1.00 78.62 90 HIS A O 1
ATOM 669 N N . THR A 1 91 ? -7.921 -4.409 31.710 1.00 82.25 91 THR A N 1
ATOM 670 C CA . THR A 1 91 ? -8.620 -4.777 32.936 1.00 82.25 91 THR A CA 1
ATOM 671 C C . THR A 1 91 ? -10.037 -4.243 32.877 1.00 82.25 91 THR A C 1
ATOM 673 O O . THR A 1 91 ? -10.275 -3.125 32.426 1.00 82.25 91 THR A O 1
ATOM 676 N N . TYR A 1 92 ? -10.981 -5.049 33.342 1.00 82.19 92 TYR A N 1
ATOM 677 C CA . TYR A 1 92 ? -12.376 -4.663 33.451 1.00 82.19 92 TYR A CA 1
ATOM 678 C C . TYR A 1 92 ? -12.891 -5.041 34.831 1.00 82.19 92 TYR A C 1
ATOM 680 O O . TYR A 1 92 ? -12.652 -6.154 35.295 1.00 82.19 92 TYR A O 1
ATOM 688 N N . ASP A 1 93 ? -13.539 -4.087 35.503 1.00 78.69 93 ASP A N 1
ATOM 689 C CA . ASP A 1 93 ? -14.038 -4.228 36.880 1.00 78.69 93 ASP A CA 1
ATOM 690 C C . ASP A 1 93 ? -12.990 -4.812 37.858 1.00 78.69 93 ASP A C 1
ATOM 692 O O . ASP A 1 93 ? -13.269 -5.641 38.722 1.00 78.69 93 ASP A O 1
ATOM 696 N N . GLY A 1 94 ? -11.727 -4.404 37.680 1.00 81.06 94 GLY A N 1
ATOM 697 C CA . GLY A 1 94 ? -10.599 -4.836 38.509 1.00 81.06 94 GLY A CA 1
ATOM 698 C C . GLY A 1 94 ? -10.004 -6.209 38.166 1.00 81.06 94 GLY A C 1
ATOM 699 O O . GLY A 1 94 ? -9.093 -6.643 38.869 1.00 81.06 94 GLY A O 1
ATOM 700 N N . GLN A 1 95 ? -10.460 -6.883 37.104 1.00 84.62 95 GLN A N 1
ATOM 701 C CA . GLN A 1 95 ? -9.912 -8.168 36.649 1.00 84.62 95 GLN A CA 1
ATOM 702 C C . GLN A 1 95 ? -9.264 -8.058 35.263 1.00 84.62 95 GLN A C 1
ATOM 704 O O . GLN A 1 95 ? -9.839 -7.480 34.341 1.00 84.62 95 GLN A O 1
ATOM 709 N N . VAL A 1 96 ? -8.068 -8.636 35.102 1.00 83.50 96 VAL A N 1
ATOM 710 C CA . VAL A 1 96 ? -7.400 -8.764 33.792 1.00 83.50 96 VAL A CA 1
ATOM 711 C C . VAL A 1 96 ? -8.257 -9.656 32.898 1.00 83.50 96 VAL A C 1
ATOM 713 O O . VAL A 1 96 ? -8.685 -10.728 33.329 1.00 83.50 96 VAL A O 1
ATOM 716 N N . CYS A 1 97 ? -8.546 -9.193 31.681 1.00 88.56 97 CYS A N 1
ATOM 717 C CA . CYS A 1 97 ? -9.435 -9.877 30.740 1.00 88.56 97 CYS A CA 1
ATOM 718 C C . CYS A 1 97 ? -10.803 -10.242 31.335 1.00 88.56 97 CYS A C 1
ATOM 720 O O . CYS A 1 97 ? -11.358 -11.289 31.007 1.00 88.56 97 CYS A O 1
ATOM 722 N N . ALA A 1 98 ? -11.312 -9.400 32.248 1.00 89.06 98 ALA A N 1
ATOM 723 C CA . ALA A 1 98 ? -12.590 -9.567 32.946 1.00 89.06 98 ALA A CA 1
ATOM 724 C C . ALA A 1 98 ? -12.767 -10.934 33.643 1.00 89.06 98 ALA A C 1
ATOM 726 O O . ALA A 1 98 ? -13.890 -11.319 33.953 1.00 89.06 98 ALA A O 1
ATOM 727 N N . GLY A 1 99 ? -11.682 -11.693 33.852 1.00 89.94 99 GLY A N 1
ATOM 728 C CA . GLY A 1 99 ? -11.751 -13.083 34.316 1.00 89.94 99 GLY A CA 1
ATOM 729 C C . GLY A 1 99 ? -12.322 -14.080 33.293 1.00 89.94 99 GLY A C 1
ATOM 730 O O . GLY A 1 99 ? -12.603 -15.222 33.657 1.00 89.94 99 GLY A O 1
ATOM 731 N N . HIS A 1 100 ? -12.488 -13.666 32.034 1.00 91.81 100 HIS A N 1
ATOM 732 C CA . HIS A 1 100 ? -13.102 -14.420 30.932 1.00 91.81 100 HIS A CA 1
ATOM 733 C C . HIS A 1 100 ? -12.175 -14.550 29.718 1.00 91.81 100 HIS A C 1
ATOM 735 O O . HIS A 1 100 ? -12.612 -14.581 28.564 1.00 91.81 100 HIS A O 1
ATOM 741 N N . GLY A 1 101 ? -10.872 -14.572 29.968 1.00 90.50 101 GLY A N 1
ATOM 742 C CA . GLY A 1 101 ? -9.885 -14.767 28.928 1.00 90.50 101 GLY A CA 1
ATOM 743 C C . GLY A 1 101 ? -8.478 -14.896 29.478 1.00 90.50 101 GLY A C 1
ATOM 744 O O . GLY A 1 101 ? -8.203 -14.609 30.646 1.00 90.50 101 GLY A O 1
ATOM 745 N N . SER A 1 102 ? -7.574 -15.310 28.600 1.00 87.50 102 SER A N 1
ATOM 746 C CA . SER A 1 102 ? -6.142 -15.350 28.870 1.00 87.50 102 SER A CA 1
ATOM 747 C C . SER A 1 102 ? -5.468 -14.112 28.287 1.00 87.50 102 SER A C 1
ATOM 749 O O . SER A 1 102 ? -5.740 -13.732 27.151 1.00 87.50 102 SER A O 1
ATOM 751 N N . CYS A 1 103 ? -4.563 -13.493 29.041 1.00 81.19 103 CYS A N 1
ATOM 752 C CA . CYS A 1 103 ? -3.749 -12.392 28.534 1.00 81.19 103 CYS A CA 1
ATOM 753 C C . CYS A 1 103 ? -2.631 -12.924 27.627 1.00 81.19 103 CYS A C 1
ATOM 755 O O . CYS A 1 103 ? -1.884 -13.817 28.027 1.00 81.19 103 CYS A O 1
ATOM 757 N N . ASP A 1 104 ? -2.505 -12.357 26.430 1.00 75.44 104 ASP A N 1
ATOM 758 C CA . ASP A 1 104 ? -1.420 -12.604 25.484 1.00 75.44 104 ASP A CA 1
ATOM 759 C C . ASP A 1 104 ? -0.864 -11.260 24.996 1.00 75.44 104 ASP A C 1
ATOM 761 O O . ASP A 1 104 ? -1.500 -10.553 24.219 1.00 75.44 104 ASP A O 1
ATOM 765 N N . CYS A 1 105 ? 0.297 -10.873 25.530 1.00 70.06 105 CYS A N 1
ATOM 766 C CA . CYS A 1 105 ? 1.020 -9.633 25.229 1.00 70.06 105 CYS A CA 1
ATOM 767 C C . CYS A 1 105 ? 0.128 -8.387 25.031 1.00 70.06 105 CYS A C 1
ATOM 769 O O . CYS A 1 105 ? 0.098 -7.783 23.963 1.00 70.06 105 CYS A O 1
ATOM 771 N N . GLY A 1 106 ? -0.620 -7.991 26.063 1.00 69.12 106 GLY A N 1
ATOM 772 C CA . GLY A 1 106 ? -1.468 -6.791 26.009 1.00 69.12 106 GLY A CA 1
ATOM 773 C C . GLY A 1 106 ? -2.850 -7.004 25.385 1.00 69.12 106 GLY A C 1
ATOM 774 O O . GLY A 1 106 ? -3.716 -6.150 25.554 1.00 69.12 106 GLY A O 1
ATOM 775 N N . LYS A 1 107 ? -3.113 -8.165 24.775 1.00 77.50 107 LYS A N 1
ATOM 776 C CA . LYS A 1 107 ? -4.419 -8.527 24.218 1.00 77.50 107 LYS A CA 1
ATOM 777 C C . LYS A 1 107 ? -5.087 -9.644 25.011 1.00 77.50 107 LYS A C 1
ATOM 779 O O . LYS A 1 107 ? -4.471 -10.655 25.336 1.00 77.50 107 LYS A O 1
ATOM 784 N N . CYS A 1 108 ? -6.379 -9.499 25.278 1.00 86.69 108 CYS A N 1
ATOM 785 C CA . CYS A 1 108 ? -7.154 -10.573 25.880 1.00 86.69 108 CYS A CA 1
ATOM 786 C C . CYS A 1 108 ? -7.635 -11.574 24.824 1.00 86.69 108 CYS A C 1
ATOM 788 O O . CYS A 1 108 ? -8.352 -11.224 23.886 1.00 86.69 108 CYS A O 1
ATOM 790 N N . GLN A 1 109 ? -7.253 -12.837 24.991 1.00 89.38 109 GLN A N 1
ATOM 791 C CA . GLN A 1 109 ? -7.826 -13.968 24.273 1.00 89.38 109 GLN A CA 1
ATOM 792 C C . GLN A 1 109 ? -9.066 -14.443 25.028 1.00 89.38 109 GLN A C 1
ATOM 794 O O . GLN A 1 109 ? -8.951 -15.094 26.067 1.00 89.38 109 GLN A O 1
ATOM 799 N N . CYS A 1 110 ? -10.245 -14.085 24.526 1.00 91.81 110 CYS A N 1
ATOM 800 C CA . CYS A 1 110 ? -11.497 -14.365 25.218 1.00 91.81 110 CYS A CA 1
ATOM 801 C C . CYS A 1 110 ? -11.890 -15.834 25.163 1.00 91.81 110 CYS A C 1
ATOM 803 O O . CYS A 1 110 ? -11.777 -16.493 24.126 1.00 91.81 110 CYS A O 1
ATOM 805 N N . ASP A 1 111 ? -12.414 -16.312 26.286 1.00 93.19 111 ASP A N 1
ATOM 806 C CA . ASP A 1 111 ? -13.018 -17.626 26.386 1.00 93.19 111 ASP A CA 1
ATOM 807 C C . ASP A 1 111 ? -14.244 -17.726 25.467 1.00 93.19 111 ASP A C 1
ATOM 809 O O . ASP A 1 111 ? -14.886 -16.733 25.107 1.00 93.19 111 ASP A O 1
ATOM 813 N N . ALA A 1 112 ? -14.603 -18.954 25.088 1.00 89.69 112 ALA A N 1
ATOM 814 C CA . ALA A 1 112 ? -15.757 -19.194 24.231 1.00 89.69 112 ALA A CA 1
ATOM 815 C C . ALA A 1 112 ? -17.030 -18.569 24.830 1.00 89.69 112 ALA A C 1
ATOM 817 O O . ALA A 1 112 ? -17.410 -18.864 25.963 1.00 89.69 112 ALA A O 1
ATOM 818 N N . GLY A 1 113 ? -17.702 -17.727 24.042 1.00 86.62 113 GLY A N 1
ATOM 819 C CA . GLY A 1 113 ? -18.887 -16.994 24.487 1.00 86.62 113 GLY A CA 1
ATOM 820 C C . GLY A 1 113 ? -18.602 -15.602 25.053 1.00 86.62 113 GLY A C 1
ATOM 821 O O . GLY A 1 113 ? -19.558 -14.932 25.433 1.00 86.62 113 GLY A O 1
ATOM 822 N N . TRP A 1 114 ? -17.350 -15.138 25.050 1.00 89.69 114 TRP A N 1
ATOM 823 C CA . TRP A 1 114 ? -16.950 -13.797 25.483 1.00 89.69 114 TRP A CA 1
ATOM 824 C C . TRP A 1 114 ? -16.267 -13.004 24.364 1.00 89.69 114 TRP A C 1
ATOM 826 O O . TRP A 1 114 ? -15.759 -13.557 23.391 1.00 89.69 114 TRP A O 1
ATOM 836 N N . SER A 1 115 ? -16.317 -11.682 24.477 1.00 85.38 115 SER A N 1
ATOM 837 C CA . SER A 1 115 ? -15.898 -10.713 23.467 1.00 85.38 115 SER A CA 1
ATOM 838 C C . SER A 1 115 ? -15.592 -9.348 24.099 1.00 85.38 115 SER A C 1
ATOM 840 O O . SER A 1 115 ? -15.921 -9.096 25.261 1.00 85.38 115 SER A O 1
ATOM 842 N N . GLY A 1 116 ? -14.975 -8.457 23.321 1.00 81.25 116 GLY A N 1
ATOM 843 C CA . GLY A 1 116 ? -14.465 -7.164 23.787 1.00 81.25 116 GLY A CA 1
ATOM 844 C C . GLY A 1 116 ? -12.964 -7.205 24.078 1.00 81.25 116 GLY A C 1
ATOM 845 O O . GLY A 1 116 ? -12.382 -8.276 24.220 1.00 81.25 116 GLY A O 1
ATOM 846 N N . GLU A 1 117 ? -12.327 -6.035 24.154 1.00 81.38 117 GLU A N 1
ATOM 847 C CA . GLU A 1 117 ? -10.868 -5.911 24.342 1.00 81.38 117 GLU A CA 1
ATOM 848 C C . GLU A 1 117 ? -10.378 -6.454 25.690 1.00 81.38 117 GLU A C 1
ATOM 850 O O . GLU A 1 117 ? -9.236 -6.894 25.805 1.00 81.38 117 GLU A O 1
ATOM 855 N N . ALA A 1 118 ? -11.260 -6.473 26.691 1.00 87.12 118 ALA A N 1
ATOM 856 C CA . ALA A 1 118 ? -11.036 -7.067 28.000 1.00 87.12 118 ALA A CA 1
ATOM 857 C C . ALA A 1 118 ? -11.917 -8.306 28.230 1.00 87.12 118 ALA A C 1
ATOM 859 O O . ALA A 1 118 ? -12.078 -8.706 29.372 1.00 87.12 118 ALA A O 1
ATOM 860 N N . CYS A 1 119 ? -12.529 -8.894 27.194 1.00 90.38 119 CYS A N 1
ATOM 861 C CA . CYS A 1 119 ? -13.461 -10.029 27.315 1.00 90.38 119 CYS A CA 1
ATOM 862 C C . CYS A 1 119 ? -14.663 -9.782 28.234 1.00 90.38 119 CYS A C 1
ATOM 864 O O . CYS A 1 119 ? -15.218 -10.700 28.834 1.00 90.38 119 CYS A O 1
ATOM 866 N N . GLN A 1 120 ? -15.079 -8.525 28.340 1.00 87.88 120 GLN A N 1
ATOM 867 C CA . GLN A 1 120 ? -16.095 -8.079 29.282 1.00 87.88 120 GLN A CA 1
ATOM 868 C C . GLN A 1 120 ? -17.541 -8.324 28.810 1.00 87.88 120 GLN A C 1
ATOM 870 O O . GLN A 1 120 ? -18.484 -8.111 29.576 1.00 87.88 120 GLN A O 1
ATOM 875 N N . TYR A 1 121 ? -17.739 -8.748 27.556 1.00 85.88 121 TYR A N 1
ATOM 876 C CA . TYR A 1 121 ? -19.057 -8.827 26.924 1.00 85.88 121 TYR A CA 1
ATOM 877 C C . TYR A 1 121 ? -19.374 -10.229 26.390 1.00 85.88 121 TYR A C 1
ATOM 879 O O . TYR A 1 121 ? -18.527 -10.829 25.734 1.00 85.88 121 TYR A O 1
ATOM 887 N N . PRO A 1 122 ? -20.598 -10.748 26.568 1.00 84.75 122 PRO A N 1
ATOM 888 C CA . PRO A 1 122 ? -21.028 -11.986 25.933 1.00 84.75 122 PRO A CA 1
ATOM 889 C C . PRO A 1 122 ? -20.979 -11.881 24.404 1.00 84.75 122 PRO A C 1
ATOM 891 O O . PRO A 1 122 ? -21.454 -10.906 23.825 1.00 84.75 122 PRO A O 1
ATOM 894 N N . ALA A 1 123 ? -20.448 -12.906 23.740 1.00 81.12 123 ALA A N 1
ATOM 895 C CA . ALA A 1 123 ? -20.373 -12.976 22.281 1.00 81.12 123 ALA A CA 1
ATOM 896 C C . ALA A 1 123 ? -21.759 -13.143 21.625 1.00 81.12 123 ALA A C 1
ATOM 898 O O . ALA A 1 123 ? -21.966 -12.707 20.493 1.00 81.12 123 ALA A O 1
ATOM 899 N N . THR A 1 124 ? -22.719 -13.758 22.327 1.00 81.81 124 THR A N 1
ATOM 900 C CA . THR A 1 124 ? -24.123 -13.865 21.904 1.00 81.81 124 THR A CA 1
ATOM 901 C C . THR A 1 124 ? -25.045 -13.212 22.921 1.00 81.81 124 THR A C 1
ATOM 903 O O . THR A 1 124 ? -24.810 -13.261 24.129 1.00 81.81 124 THR A O 1
ATOM 906 N N . CYS A 1 125 ? -26.128 -12.602 22.431 1.00 77.56 125 CYS A N 1
ATOM 907 C CA . CYS A 1 125 ? -27.074 -11.917 23.300 1.00 77.56 125 CYS A CA 1
ATOM 908 C C . CYS A 1 125 ? -28.209 -12.808 23.798 1.00 77.56 125 CYS A C 1
ATOM 910 O O . CYS A 1 125 ? -29.374 -12.595 23.469 1.00 77.56 125 CYS A O 1
ATOM 912 N N . ASP A 1 126 ? -27.850 -13.771 24.646 1.00 81.12 126 ASP A N 1
ATOM 913 C CA . ASP A 1 126 ? -28.791 -14.689 25.301 1.00 81.12 126 ASP A CA 1
ATOM 914 C C . ASP A 1 126 ? -29.140 -14.253 26.739 1.00 81.12 126 ASP A C 1
ATOM 916 O O . ASP A 1 126 ? -29.617 -15.036 27.563 1.00 81.12 126 ASP A O 1
ATOM 920 N N . LEU A 1 127 ? -28.902 -12.978 27.065 1.00 81.12 127 LEU A N 1
ATOM 921 C CA . LEU A 1 127 ? -29.188 -12.402 28.376 1.00 81.12 127 LEU A CA 1
ATOM 922 C C . LEU A 1 127 ? -30.605 -11.837 28.453 1.00 81.12 127 LEU A C 1
ATOM 924 O O . LEU A 1 127 ? -31.073 -11.123 27.564 1.00 81.12 127 LEU A O 1
ATOM 928 N N . ASN A 1 128 ? -31.274 -12.052 29.587 1.00 86.19 128 ASN A N 1
ATOM 929 C CA . ASN A 1 128 ? -32.497 -11.313 29.871 1.00 86.19 128 ASN A CA 1
ATOM 930 C C . ASN A 1 128 ? -32.181 -9.855 30.263 1.00 86.19 128 ASN A C 1
ATOM 932 O O . ASN A 1 128 ? -31.076 -9.510 30.690 1.00 86.19 128 ASN A O 1
ATOM 936 N N . ARG A 1 129 ? -33.187 -8.975 30.173 1.00 84.25 129 ARG A N 1
ATOM 937 C CA . ARG A 1 129 ? -33.023 -7.538 30.461 1.00 84.25 129 ARG A CA 1
ATOM 938 C C . ARG A 1 129 ? -32.465 -7.253 31.861 1.00 84.25 129 ARG A C 1
ATOM 940 O O . ARG A 1 129 ? -31.776 -6.255 32.041 1.00 84.25 129 ARG A O 1
ATOM 947 N N . LYS A 1 130 ? -32.763 -8.093 32.858 1.00 86.94 130 LYS A N 1
ATOM 948 C CA . LYS A 1 130 ? -32.282 -7.900 34.233 1.00 86.94 130 LYS A CA 1
ATOM 949 C C . LYS A 1 130 ? -30.778 -8.174 34.329 1.00 86.94 130 LYS A C 1
ATOM 951 O O . LYS A 1 130 ? -30.071 -7.336 34.873 1.00 86.94 130 LYS A O 1
ATOM 956 N N . GLN A 1 131 ? -30.319 -9.279 33.741 1.00 87.06 131 GLN A N 1
ATOM 957 C CA . GLN A 1 131 ? -28.903 -9.663 33.681 1.00 87.06 131 GLN A CA 1
ATOM 958 C C . GLN A 1 131 ? -28.081 -8.640 32.890 1.00 87.06 131 GLN A C 1
ATOM 960 O O . GLN A 1 131 ? -27.075 -8.142 33.382 1.00 87.06 131 GLN A O 1
ATOM 965 N N . SER A 1 132 ? -28.569 -8.240 31.709 1.00 86.81 132 SER A N 1
ATOM 966 C CA . SER A 1 132 ? -27.933 -7.185 30.908 1.00 86.81 132 SER A CA 1
ATOM 967 C C . SER A 1 132 ? -27.794 -5.883 31.704 1.00 86.81 132 SER A C 1
ATOM 969 O O . SER A 1 132 ? -26.745 -5.249 31.688 1.00 86.81 132 SER A O 1
ATOM 971 N N . ASN A 1 133 ? -28.846 -5.469 32.415 1.00 88.12 133 ASN A N 1
ATOM 972 C CA . ASN A 1 133 ? -28.818 -4.239 33.203 1.00 88.12 133 ASN A CA 1
ATOM 973 C C . ASN A 1 133 ? -27.858 -4.312 34.394 1.00 88.12 133 ASN A C 1
ATOM 975 O O . ASN A 1 133 ? -27.305 -3.282 34.762 1.00 88.12 133 ASN A O 1
ATOM 979 N N . GLU A 1 134 ? -27.677 -5.484 35.004 1.00 88.25 134 GLU A N 1
ATOM 980 C CA . GLU A 1 134 ? -26.715 -5.683 36.093 1.00 88.25 134 GLU A CA 1
ATOM 981 C C . GLU A 1 134 ? -25.286 -5.411 35.635 1.00 88.25 134 GLU A C 1
ATOM 983 O O . GLU A 1 134 ? -24.582 -4.660 36.300 1.00 88.25 134 GLU A O 1
ATOM 988 N N . MET A 1 135 ? -24.906 -5.909 34.459 1.00 85.94 135 MET A N 1
ATOM 989 C CA . MET A 1 135 ? -23.586 -5.641 33.888 1.00 85.94 135 MET A CA 1
ATOM 990 C C . MET A 1 135 ? -23.381 -4.169 33.524 1.00 85.94 135 MET A C 1
ATOM 992 O O . MET A 1 135 ? -22.276 -3.661 33.629 1.00 85.94 135 MET A O 1
ATOM 996 N N . CYS A 1 136 ? -24.428 -3.452 33.114 1.00 88.75 136 CYS A N 1
ATOM 997 C CA . CYS A 1 136 ? -24.343 -2.031 32.758 1.00 88.75 136 CYS A CA 1
ATOM 998 C C . CYS A 1 136 ? -24.375 -1.073 33.961 1.00 88.75 136 CYS A C 1
ATOM 1000 O O . CYS A 1 136 ? -24.308 0.145 33.765 1.00 88.75 136 CYS A O 1
ATOM 1002 N N . ARG A 1 137 ? -24.537 -1.579 35.191 1.00 89.12 137 ARG A N 1
ATOM 1003 C CA . ARG A 1 137 ? -24.505 -0.739 36.392 1.00 89.12 137 ARG A CA 1
ATOM 1004 C C . ARG A 1 137 ? -23.077 -0.325 36.725 1.00 89.12 137 ARG A C 1
ATOM 1006 O O . ARG A 1 137 ? -22.146 -1.109 36.589 1.00 89.12 137 ARG A O 1
ATOM 1013 N N . ASN A 1 138 ? -22.926 0.905 37.197 1.00 83.19 138 ASN A N 1
ATOM 1014 C CA . ASN A 1 138 ? -21.706 1.365 37.850 1.00 83.19 138 ASN A CA 1
ATOM 1015 C C . ASN A 1 138 ? -21.740 1.071 39.367 1.00 83.19 138 ASN A C 1
ATOM 1017 O O . ASN A 1 138 ? -22.730 0.559 39.898 1.00 83.19 138 ASN A O 1
ATOM 1021 N N . SER A 1 139 ? -20.681 1.459 40.083 1.00 82.81 139 SER A N 1
ATOM 1022 C CA . SER A 1 139 ? -20.554 1.303 41.544 1.00 82.81 139 SER A CA 1
ATOM 1023 C C . SER A 1 139 ? -21.649 2.013 42.357 1.00 82.81 139 SER A C 1
ATOM 1025 O O . SER A 1 139 ? -21.898 1.658 43.507 1.00 82.81 139 SER A O 1
ATOM 1027 N N . GLN A 1 140 ? -22.339 2.988 41.759 1.00 85.38 140 GLN A N 1
ATOM 1028 C CA . GLN A 1 140 ? -23.465 3.712 42.355 1.00 85.38 140 GLN A CA 1
ATOM 1029 C C . GLN A 1 140 ? -24.828 3.075 42.019 1.00 85.38 140 GLN A C 1
ATOM 1031 O O . GLN A 1 140 ? -25.870 3.596 42.414 1.00 85.38 140 GLN A O 1
ATOM 1036 N N . GLY A 1 141 ? -24.849 1.958 41.283 1.00 85.94 141 GLY A N 1
ATOM 1037 C CA . GLY A 1 141 ? -26.067 1.253 40.873 1.00 85.94 141 GLY A CA 1
ATOM 1038 C C . GLY A 1 141 ? -26.805 1.885 39.688 1.00 85.94 141 GLY A C 1
ATOM 1039 O O . GLY A 1 141 ? -27.918 1.458 39.363 1.00 85.94 141 GLY A O 1
ATOM 1040 N N . VAL A 1 142 ? -26.203 2.875 39.026 1.00 88.88 142 VAL A N 1
ATOM 1041 C CA . VAL A 1 142 ? -26.775 3.590 37.881 1.00 88.88 142 VAL A CA 1
ATOM 1042 C C . VAL A 1 142 ? -26.401 2.879 36.582 1.00 88.88 142 VAL A C 1
ATOM 1044 O O . VAL A 1 142 ? -25.241 2.540 36.364 1.00 88.88 142 VAL A O 1
ATOM 1047 N N . ILE A 1 143 ? -27.387 2.658 35.710 1.00 89.94 143 ILE A N 1
ATOM 1048 C CA . ILE A 1 143 ? -27.197 2.017 34.401 1.00 89.94 143 ILE A CA 1
ATOM 1049 C C . ILE A 1 143 ? -26.771 3.080 33.385 1.00 89.94 143 ILE A C 1
ATOM 1051 O O . ILE A 1 143 ? -27.513 4.042 33.181 1.00 89.94 143 ILE A O 1
ATOM 1055 N N . CYS A 1 144 ? -25.607 2.890 32.756 1.00 90.62 144 CYS A N 1
ATOM 1056 C CA . CYS A 1 144 ? -25.052 3.770 31.715 1.00 90.62 144 CYS A CA 1
ATOM 1057 C C . CYS A 1 144 ? -25.127 5.274 32.056 1.00 90.62 144 CYS A C 1
ATOM 1059 O O . CYS A 1 144 ? -25.540 6.083 31.227 1.00 90.62 144 CYS A O 1
ATOM 1061 N N . SER A 1 145 ? -24.785 5.623 33.303 1.00 86.31 145 SER A N 1
ATOM 1062 C CA . SER A 1 145 ? -24.697 7.004 33.804 1.00 86.31 145 SER A CA 1
ATOM 1063 C C . SER A 1 145 ? -25.974 7.856 33.688 1.00 86.31 145 SER A C 1
ATOM 1065 O O . SER A 1 145 ? -25.885 9.068 33.546 1.00 86.31 145 SER A O 1
ATOM 1067 N N . ASN A 1 146 ? -27.154 7.241 33.867 1.00 80.56 146 ASN A N 1
ATOM 1068 C CA . ASN A 1 146 ? -28.506 7.837 33.869 1.00 80.56 146 ASN A CA 1
ATOM 1069 C C . ASN A 1 146 ? -29.153 8.043 32.487 1.00 80.56 146 ASN A C 1
ATOM 1071 O O . ASN A 1 146 ? -28.562 7.881 31.420 1.00 80.56 146 ASN A O 1
ATOM 1075 N N . ALA A 1 147 ? -30.452 8.366 32.523 1.00 72.69 147 ALA A N 1
ATOM 1076 C CA . ALA A 1 147 ? -31.273 8.600 31.345 1.00 72.69 147 ALA A CA 1
ATOM 1077 C C . ALA A 1 147 ? -30.731 9.775 30.513 1.00 72.69 147 ALA A C 1
ATOM 1079 O O . ALA A 1 147 ? -30.769 10.922 30.945 1.00 72.69 147 ALA A O 1
ATOM 1080 N N . GLY A 1 148 ? -30.268 9.472 29.299 1.00 77.81 148 GLY A N 1
ATOM 1081 C CA . GLY A 1 148 ? -29.780 10.456 28.328 1.00 77.81 148 GLY A CA 1
ATOM 1082 C C . GLY A 1 148 ? -28.311 10.285 27.944 1.00 77.81 148 GLY A C 1
ATOM 1083 O O . GLY A 1 148 ? -27.932 10.757 26.878 1.00 77.81 148 GLY A O 1
ATOM 1084 N N . HIS A 1 149 ? -27.515 9.575 28.751 1.00 87.81 149 HIS A N 1
ATOM 1085 C CA . HIS A 1 149 ? -26.077 9.394 28.505 1.00 87.81 149 HIS A CA 1
ATOM 1086 C C . HIS A 1 149 ? -25.775 8.114 27.722 1.00 87.81 149 HIS A C 1
ATOM 1088 O O . HIS A 1 149 ? -24.765 8.034 27.031 1.00 87.81 149 HIS A O 1
ATOM 1094 N N . GLY A 1 150 ? -26.672 7.127 27.760 1.00 89.19 150 GLY A N 1
ATOM 1095 C CA . GLY A 1 150 ? -26.545 5.912 26.967 1.00 89.19 150 GLY A CA 1
ATOM 1096 C C . GLY A 1 150 ? -27.712 4.947 27.135 1.00 89.19 150 GLY A C 1
ATOM 1097 O O . GLY A 1 150 ? -28.644 5.180 27.910 1.00 89.19 150 GLY A O 1
ATOM 1098 N N . LYS A 1 151 ? -27.671 3.851 26.378 1.00 90.44 151 LYS A N 1
ATOM 1099 C CA . LYS A 1 151 ? -28.609 2.727 26.485 1.00 90.44 151 LYS A CA 1
ATOM 1100 C C . LYS A 1 151 ? -27.837 1.435 26.709 1.00 90.44 151 LYS A C 1
ATOM 1102 O O . LYS A 1 151 ? -26.882 1.160 25.993 1.00 90.44 151 LYS A O 1
ATOM 1107 N N . CYS A 1 152 ? -28.283 0.635 27.670 1.00 89.75 152 CYS A N 1
ATOM 1108 C CA . CYS A 1 152 ? -27.727 -0.692 27.897 1.00 89.75 152 CYS A CA 1
ATOM 1109 C C . CYS A 1 152 ? -28.305 -1.685 26.888 1.00 89.75 152 CYS A C 1
ATOM 1111 O O . CYS A 1 152 ? -29.528 -1.804 26.762 1.00 89.75 152 CYS A O 1
ATOM 1113 N N . TYR A 1 153 ? -27.434 -2.419 26.210 1.00 86.94 153 TYR A N 1
ATOM 1114 C CA . TYR A 1 153 ? -27.807 -3.548 25.378 1.00 86.94 153 TYR A CA 1
ATOM 1115 C C . TYR A 1 153 ? -26.756 -4.642 25.532 1.00 86.94 153 TYR A C 1
ATOM 1117 O O . TYR A 1 153 ? -25.573 -4.419 25.307 1.00 86.94 153 TYR A O 1
ATOM 1125 N N . CYS A 1 154 ? -27.204 -5.820 25.954 1.00 86.50 154 CYS A N 1
ATOM 1126 C CA . CYS A 1 154 ? -26.360 -6.988 26.177 1.00 86.50 154 CYS A CA 1
ATOM 1127 C C . CYS A 1 154 ? -25.199 -6.825 27.170 1.00 86.50 154 CYS A C 1
ATOM 1129 O O . CYS A 1 154 ? -24.166 -7.470 27.045 1.00 86.50 154 CYS A O 1
ATOM 1131 N N . GLY A 1 155 ? -25.370 -5.962 28.168 1.00 85.31 155 GLY A N 1
ATOM 1132 C CA . GLY A 1 155 ? -24.309 -5.638 29.119 1.00 85.31 155 GLY A CA 1
ATOM 1133 C C . GLY A 1 155 ? -23.333 -4.561 28.639 1.00 85.31 155 GLY A C 1
ATOM 1134 O O . GLY A 1 155 ? -22.474 -4.152 29.417 1.00 85.31 155 GLY A O 1
ATOM 1135 N N . ASN A 1 156 ? -23.530 -4.022 27.430 1.00 86.62 156 ASN A N 1
ATOM 1136 C CA . ASN A 1 156 ? -22.736 -2.928 26.876 1.00 86.62 156 ASN A CA 1
ATOM 1137 C C . ASN A 1 156 ? -23.537 -1.633 26.933 1.00 86.62 156 ASN A C 1
ATOM 1139 O O . ASN A 1 156 ? -24.713 -1.589 26.551 1.00 86.62 156 ASN A O 1
ATOM 1143 N N . CYS A 1 157 ? -22.890 -0.555 27.362 1.00 90.06 157 CYS A N 1
ATOM 1144 C CA . CYS A 1 157 ? -23.472 0.772 27.285 1.00 90.06 157 CYS A CA 1
ATOM 1145 C C . CYS A 1 157 ? -23.179 1.401 25.920 1.00 90.06 157 CYS A C 1
ATOM 1147 O O . CYS A 1 157 ? -22.043 1.719 25.587 1.00 90.06 157 CYS A O 1
ATOM 1149 N N . TYR A 1 158 ? -24.230 1.615 25.132 1.00 88.62 158 TYR A N 1
ATOM 1150 C CA . TYR A 1 158 ? -24.170 2.386 23.896 1.00 88.62 158 TYR A CA 1
ATOM 1151 C C . TYR A 1 158 ? -24.404 3.852 24.236 1.00 88.62 158 TYR A C 1
ATOM 1153 O O . TYR A 1 158 ? -25.545 4.270 24.471 1.00 88.62 158 TYR A O 1
ATOM 1161 N N . CYS A 1 159 ? -23.314 4.608 24.319 1.00 89.06 159 CYS A N 1
ATOM 1162 C CA . CYS A 1 159 ? -23.353 5.995 24.754 1.00 89.06 159 CYS A CA 1
ATOM 1163 C C . CYS A 1 159 ? -24.022 6.912 23.730 1.00 89.06 159 CYS A C 1
ATOM 1165 O O . CYS A 1 159 ? -23.961 6.710 22.516 1.00 89.06 159 CYS A O 1
ATOM 1167 N N . ALA A 1 160 ? -24.708 7.926 24.246 1.00 86.81 160 ALA A N 1
ATOM 1168 C CA . ALA A 1 160 ? -25.248 9.013 23.454 1.00 86.81 160 ALA A CA 1
ATOM 1169 C C . ALA A 1 160 ? -24.110 9.914 22.954 1.00 86.81 160 ALA A C 1
ATOM 1171 O O . ALA A 1 160 ? -23.023 9.955 23.526 1.00 86.81 160 ALA A O 1
ATOM 1172 N N . ALA A 1 161 ? -24.365 10.665 21.882 1.00 81.25 161 ALA A N 1
ATOM 1173 C CA . ALA A 1 161 ? -23.357 11.543 21.301 1.00 81.25 161 ALA A CA 1
ATOM 1174 C C . ALA A 1 161 ? -22.826 12.556 22.334 1.00 81.25 161 ALA A C 1
ATOM 1176 O O . ALA A 1 161 ? -23.610 13.251 22.980 1.00 81.25 161 ALA A O 1
ATOM 1177 N N . GLY A 1 162 ? -21.498 12.644 22.455 1.00 83.06 162 GLY A N 1
ATOM 1178 C CA . GLY A 1 162 ? -20.822 13.479 23.453 1.00 83.06 162 GLY A CA 1
ATOM 1179 C C . GLY A 1 162 ? -20.535 12.781 24.787 1.00 83.06 162 GLY A C 1
ATOM 1180 O O . GLY A 1 162 ? -19.952 13.419 25.656 1.00 83.06 162 GLY A O 1
ATOM 1181 N N . TRP A 1 163 ? -20.898 11.502 24.939 1.00 88.44 163 TRP A N 1
ATOM 1182 C CA . TRP A 1 163 ? -20.561 10.669 26.097 1.00 88.44 163 TRP A CA 1
ATOM 1183 C C . TRP A 1 163 ? -19.706 9.469 25.683 1.00 88.44 163 TRP A C 1
ATOM 1185 O O . TRP A 1 163 ? -19.914 8.902 24.609 1.00 88.44 163 TRP A O 1
ATOM 1195 N N . HIS A 1 164 ? -18.764 9.069 26.534 1.00 85.31 164 HIS A N 1
ATOM 1196 C CA . HIS A 1 164 ? -17.911 7.896 26.332 1.00 85.31 164 HIS A CA 1
ATOM 1197 C C . HIS A 1 164 ? -17.536 7.227 27.667 1.00 85.31 164 HIS A C 1
ATOM 1199 O O . HIS A 1 164 ? -17.923 7.691 28.741 1.00 85.31 164 HIS A O 1
ATOM 1205 N N . GLY A 1 165 ? -16.800 6.118 27.583 1.00 83.69 165 GLY A N 1
ATOM 1206 C CA . GLY A 1 165 ? -16.507 5.230 28.710 1.00 83.69 165 GLY A CA 1
ATOM 1207 C C . GLY A 1 165 ? -17.423 4.009 28.731 1.00 83.69 165 GLY A C 1
ATOM 1208 O O . GLY A 1 165 ? -18.490 4.003 28.114 1.00 83.69 165 GLY A O 1
ATOM 1209 N N . ASP A 1 166 ? -17.011 2.972 29.455 1.00 82.50 166 ASP A N 1
ATOM 1210 C CA . ASP A 1 166 ? -17.721 1.688 29.506 1.00 82.50 166 ASP A CA 1
ATOM 1211 C C . ASP A 1 166 ? -19.120 1.796 30.129 1.00 82.50 166 ASP A C 1
ATOM 1213 O O . ASP A 1 166 ? -19.982 0.943 29.891 1.00 82.50 166 ASP A O 1
ATOM 1217 N N . LYS A 1 167 ? -19.358 2.842 30.933 1.00 89.81 167 LYS A N 1
ATOM 1218 C CA . LYS A 1 167 ? -20.641 3.171 31.564 1.00 89.81 167 LYS A CA 1
ATOM 1219 C C . LYS A 1 167 ? -21.151 4.558 31.148 1.00 89.81 167 LYS A C 1
ATOM 1221 O O . LYS A 1 167 ? -22.077 5.059 31.788 1.00 89.81 167 LYS A O 1
ATOM 1226 N N . CYS A 1 168 ? -20.624 5.159 30.077 1.00 90.38 168 CYS A N 1
ATOM 1227 C CA . CYS A 1 168 ? -20.981 6.501 29.586 1.00 90.38 168 CYS A CA 1
ATOM 1228 C C . CYS A 1 168 ? -20.823 7.625 30.624 1.00 90.38 168 CYS A C 1
ATOM 1230 O O . CYS A 1 168 ? -21.638 8.547 30.692 1.00 90.38 168 CYS A O 1
ATOM 1232 N N . GLU A 1 169 ? -19.818 7.511 31.482 1.00 88.06 169 GLU A N 1
ATOM 1233 C CA . GLU A 1 169 ? -19.562 8.407 32.609 1.00 88.06 169 GLU A CA 1
ATOM 1234 C C . GLU A 1 169 ? -18.776 9.667 32.224 1.00 88.06 169 GLU A C 1
ATOM 1236 O O . GLU A 1 169 ? -18.808 10.653 32.962 1.00 88.06 169 GLU A O 1
ATOM 1241 N N . PHE A 1 170 ? -18.102 9.658 31.072 1.00 87.06 170 PHE A N 1
ATOM 1242 C CA . PHE A 1 170 ? -17.256 10.759 30.627 1.00 87.06 170 PHE A CA 1
ATOM 1243 C C . PHE A 1 170 ? -17.950 11.583 29.549 1.00 87.06 170 PHE A C 1
ATOM 1245 O O . PHE A 1 170 ? -18.479 11.038 28.579 1.00 87.06 170 PHE A O 1
ATOM 1252 N N . GLN A 1 171 ? -17.931 12.904 29.715 1.00 88.00 171 GLN A N 1
ATOM 1253 C CA . GLN A 1 171 ? -18.436 13.853 28.731 1.00 88.00 171 GLN A CA 1
ATOM 1254 C C . GLN A 1 171 ? -17.277 14.386 27.888 1.00 88.00 171 GLN A C 1
ATOM 1256 O O . GLN A 1 171 ? -16.239 14.754 28.429 1.00 88.00 171 GLN A O 1
ATOM 1261 N N . CYS A 1 172 ? -17.468 14.477 26.575 1.00 87.00 172 CYS A N 1
ATOM 1262 C CA . CYS A 1 172 ? -16.525 15.173 25.709 1.00 87.00 172 CYS A CA 1
ATOM 1263 C C . CYS A 1 172 ? -16.635 16.694 25.897 1.00 87.00 172 CYS A C 1
ATOM 1265 O O . CYS A 1 172 ? -17.735 17.248 25.891 1.00 87.00 172 CYS A O 1
ATOM 1267 N N . ASP A 1 173 ? -15.492 17.379 25.926 1.00 88.44 173 ASP A N 1
ATOM 1268 C CA . ASP A 1 173 ? -15.415 18.849 25.993 1.00 88.44 173 ASP A CA 1
ATOM 1269 C C . ASP A 1 173 ? -15.757 19.549 24.663 1.00 88.44 173 ASP A C 1
ATOM 1271 O O . ASP A 1 173 ? -15.770 20.777 24.570 1.00 88.44 173 ASP A O 1
ATOM 1275 N N . ILE A 1 174 ? -16.026 18.771 23.613 1.00 84.88 174 ILE A N 1
ATOM 1276 C CA . ILE A 1 174 ? -16.366 19.259 22.278 1.00 84.88 174 ILE A CA 1
ATOM 1277 C C . ILE A 1 174 ? -17.757 18.804 21.855 1.00 84.88 174 ILE A C 1
ATOM 1279 O O . ILE A 1 174 ? -18.308 17.809 22.332 1.00 84.88 174 ILE A O 1
ATOM 1283 N N . THR A 1 175 ? -18.337 19.543 20.918 1.00 85.38 175 THR A N 1
ATOM 1284 C CA . THR A 1 175 ? -19.713 19.305 20.486 1.00 85.38 175 THR A CA 1
ATOM 1285 C C . THR A 1 175 ? -19.841 18.049 19.609 1.00 85.38 175 THR A C 1
ATOM 1287 O O . THR A 1 175 ? -18.906 17.688 18.887 1.00 85.38 175 THR A O 1
ATOM 1290 N N . PRO A 1 176 ? -21.020 17.396 19.563 1.00 81.31 176 PRO A N 1
ATOM 1291 C CA . PRO A 1 176 ? -21.248 16.233 18.700 1.00 81.31 176 PRO A CA 1
ATOM 1292 C C . PRO A 1 176 ? -20.929 16.459 17.215 1.00 81.31 176 PRO A C 1
ATOM 1294 O O . PRO A 1 176 ? -20.490 15.536 16.526 1.00 81.31 176 PRO A O 1
ATOM 1297 N N . TRP A 1 177 ? -21.137 17.679 16.704 1.00 84.00 177 TRP A N 1
ATOM 1298 C CA . TRP A 1 177 ? -20.804 18.006 15.316 1.00 84.00 177 TRP A CA 1
ATOM 1299 C C . TRP A 1 177 ? -19.289 18.056 15.091 1.00 84.00 177 TRP A C 1
ATOM 1301 O O . TRP A 1 177 ? -18.818 17.626 14.039 1.00 84.00 177 TRP A O 1
ATOM 1311 N N . GLU A 1 178 ? -18.523 18.560 16.062 1.00 87.00 178 GLU A N 1
ATOM 1312 C CA . GLU A 1 178 ? -17.061 18.628 16.001 1.00 87.00 178 GLU A CA 1
ATOM 1313 C C . GLU A 1 178 ? -16.451 17.239 16.086 1.00 87.00 178 GLU A C 1
ATOM 1315 O O . GLU A 1 178 ? -15.563 16.937 15.293 1.00 87.00 178 GLU A O 1
ATOM 1320 N N . ILE A 1 179 ? -16.983 16.384 16.967 1.00 85.75 179 ILE A N 1
ATOM 1321 C CA . ILE A 1 179 ? -16.602 14.968 17.057 1.00 85.75 179 ILE A CA 1
ATOM 1322 C C . ILE A 1 179 ? -16.768 14.313 15.686 1.00 85.75 179 ILE A C 1
ATOM 1324 O O . ILE A 1 179 ? -15.815 13.764 15.134 1.00 85.75 179 ILE A O 1
ATOM 1328 N N . LYS A 1 180 ? -17.964 14.439 15.092 1.00 86.25 180 LYS A N 1
ATOM 1329 C CA . LYS A 1 180 ? -18.251 13.863 13.777 1.00 86.25 180 LYS A CA 1
ATOM 1330 C C . LYS A 1 180 ? -17.294 14.396 12.716 1.00 86.25 180 LYS A C 1
ATOM 1332 O O . LYS A 1 180 ? -16.761 13.611 11.944 1.00 86.25 180 LYS A O 1
ATOM 1337 N N . LYS A 1 181 ? -17.065 15.711 12.672 1.00 89.94 181 LYS A N 1
ATOM 1338 C CA . LYS A 1 181 ? -16.190 16.334 11.672 1.00 89.94 181 LYS A CA 1
ATOM 1339 C C . LYS A 1 181 ? -14.747 15.836 11.777 1.00 89.94 181 LYS A C 1
ATOM 1341 O O . LYS A 1 181 ? -14.167 15.537 10.743 1.00 89.94 181 LYS A O 1
ATOM 1346 N N . ARG A 1 182 ? -14.182 15.761 12.986 1.00 91.69 182 ARG A N 1
ATOM 1347 C CA . ARG A 1 182 ? -12.782 15.350 13.196 1.00 91.69 182 ARG A CA 1
ATOM 1348 C C . ARG A 1 182 ? -12.547 13.879 12.871 1.00 91.69 182 ARG A C 1
ATOM 1350 O O . ARG A 1 182 ? -11.543 13.558 12.262 1.00 91.69 182 ARG A O 1
ATOM 1357 N N . CYS A 1 183 ? -13.502 13.016 13.201 1.00 91.81 183 CYS A N 1
ATOM 1358 C CA . CYS A 1 183 ? -13.378 11.588 12.928 1.00 91.81 183 CYS A CA 1
ATOM 1359 C C . CYS A 1 183 ? -13.831 11.174 11.520 1.00 91.81 183 CYS A C 1
ATOM 1361 O O . CYS A 1 183 ? -13.753 9.993 11.195 1.00 91.81 183 CYS A O 1
ATOM 1363 N N . THR A 1 184 ? -14.373 12.081 10.699 1.00 92.00 184 THR A N 1
ATOM 1364 C CA . THR A 1 184 ? -14.792 11.730 9.335 1.00 92.00 184 THR A CA 1
ATOM 1365 C C . THR A 1 184 ? -13.578 11.731 8.414 1.00 92.00 184 THR A C 1
ATOM 1367 O O . THR A 1 184 ? -13.002 12.780 8.135 1.00 92.00 184 THR A O 1
ATOM 1370 N N . SER A 1 185 ? -13.235 10.552 7.917 1.00 88.69 185 SER A N 1
ATOM 1371 C CA . SER A 1 185 ? -12.173 10.308 6.949 1.00 88.69 185 SER A CA 1
ATOM 1372 C C . SER A 1 185 ? -12.486 10.905 5.569 1.00 88.69 185 SER A C 1
ATOM 1374 O O . SER A 1 185 ? -13.649 11.192 5.261 1.00 88.69 185 SER A O 1
ATOM 1376 N N . PRO A 1 186 ? -11.482 11.043 4.678 1.00 83.31 186 PRO A N 1
ATOM 1377 C CA . PRO A 1 186 ? -11.686 11.526 3.308 1.00 83.31 186 PRO A CA 1
ATOM 1378 C C . PRO A 1 186 ? -12.667 10.681 2.481 1.00 83.31 186 PRO A C 1
ATOM 1380 O O . PRO A 1 186 ? -13.296 11.196 1.558 1.00 83.31 186 PRO A O 1
ATOM 1383 N N . ASP A 1 187 ? -12.822 9.395 2.816 1.00 80.62 187 ASP A N 1
ATOM 1384 C CA . ASP A 1 187 ? -13.789 8.483 2.193 1.00 80.62 187 ASP A CA 1
ATOM 1385 C C . ASP A 1 187 ? -15.227 8.651 2.734 1.00 80.62 187 ASP A C 1
ATOM 1387 O O . ASP A 1 187 ? -16.146 7.955 2.298 1.00 80.62 187 ASP A O 1
ATOM 1391 N N . GLY A 1 188 ? -15.435 9.587 3.666 1.00 85.44 188 GLY A N 1
ATOM 1392 C CA . GLY A 1 188 ? -16.726 9.915 4.268 1.00 85.44 188 GLY A CA 1
ATOM 1393 C C . GLY A 1 188 ? -17.148 8.994 5.414 1.00 85.44 188 GLY A C 1
ATOM 1394 O O . GLY A 1 188 ? -18.262 9.147 5.924 1.00 85.44 188 GLY A O 1
ATOM 1395 N N . LYS A 1 189 ? -16.300 8.047 5.828 1.00 87.25 189 LYS A N 1
ATOM 1396 C CA . LYS A 1 189 ? -16.579 7.134 6.945 1.00 87.25 189 LYS A CA 1
ATOM 1397 C C . LYS A 1 189 ? -15.997 7.664 8.248 1.00 87.25 189 LYS A C 1
ATOM 1399 O O . LYS A 1 189 ? -15.085 8.480 8.248 1.00 87.25 189 LYS A O 1
ATOM 1404 N N . ILE A 1 190 ? -16.530 7.197 9.374 1.00 87.62 190 ILE A N 1
ATOM 1405 C CA . ILE A 1 190 ? -15.956 7.508 10.687 1.00 87.62 190 ILE A CA 1
ATOM 1406 C C . ILE A 1 190 ? -14.749 6.594 10.905 1.00 87.62 190 ILE A C 1
ATOM 1408 O O . ILE A 1 190 ? -14.898 5.374 10.853 1.00 87.62 190 ILE A O 1
ATOM 1412 N N . CYS A 1 191 ? -13.571 7.187 11.103 1.00 89.12 191 CYS A N 1
ATOM 1413 C CA . CYS A 1 191 ? -12.289 6.501 11.272 1.00 89.12 191 CYS A CA 1
ATOM 1414 C C . CYS A 1 191 ? -12.052 5.398 10.221 1.00 89.12 191 CYS A C 1
ATOM 1416 O O . CYS A 1 191 ? -11.637 4.291 10.556 1.00 89.12 191 CYS A O 1
ATOM 1418 N N . SER A 1 192 ? -12.415 5.653 8.957 1.00 88.00 192 SER A N 1
ATOM 1419 C CA . SER A 1 192 ? -12.323 4.712 7.828 1.00 88.00 192 SER A CA 1
ATOM 1420 C C . SER A 1 192 ? -12.981 3.337 8.051 1.00 88.00 192 SER A C 1
ATOM 1422 O O . SER A 1 192 ? -12.671 2.389 7.332 1.00 88.00 192 SER A O 1
ATOM 1424 N N . ASN A 1 193 ? -13.884 3.193 9.034 1.00 85.06 193 ASN A N 1
ATOM 1425 C CA . ASN A 1 193 ? -14.363 1.905 9.570 1.00 85.06 193 ASN A CA 1
ATOM 1426 C C . ASN A 1 193 ? -13.245 0.964 10.069 1.00 85.06 193 ASN A C 1
ATOM 1428 O O . ASN A 1 193 ? -13.431 -0.251 10.123 1.00 85.06 193 ASN A O 1
ATOM 1432 N N . ARG A 1 194 ? -12.083 1.517 10.412 1.00 82.12 194 ARG A N 1
ATOM 1433 C CA . ARG A 1 194 ? -10.905 0.799 10.911 1.00 82.12 194 ARG A CA 1
ATOM 1434 C C . ARG A 1 194 ? -10.440 1.319 12.268 1.00 82.12 194 ARG A C 1
ATOM 1436 O O . ARG A 1 194 ? -9.323 1.043 12.689 1.00 82.12 194 ARG A O 1
ATOM 1443 N N . GLY A 1 195 ? -11.294 2.070 12.949 1.00 85.25 195 GLY A N 1
ATOM 1444 C CA . GLY A 1 195 ? -11.045 2.561 14.290 1.00 85.25 195 GLY A CA 1
ATOM 1445 C C . GLY A 1 195 ? -12.318 3.041 14.970 1.00 85.25 195 GLY A C 1
ATOM 1446 O O . GLY A 1 195 ? -13.372 3.196 14.344 1.00 85.25 195 GLY A O 1
ATOM 1447 N N . THR A 1 196 ? -12.189 3.324 16.259 1.00 86.00 196 THR A N 1
ATOM 1448 C CA . THR A 1 196 ? -13.246 3.886 17.097 1.00 86.00 196 THR A CA 1
ATOM 1449 C C . THR A 1 196 ? -13.008 5.380 17.286 1.00 86.00 196 THR A C 1
ATOM 1451 O O . THR A 1 196 ? -11.918 5.795 17.663 1.00 86.00 196 THR A O 1
ATOM 1454 N N . CYS A 1 197 ? -14.033 6.202 17.060 1.00 87.31 197 CYS A N 1
ATOM 1455 C CA . CYS A 1 197 ? -13.974 7.643 17.317 1.00 87.31 197 CYS A CA 1
ATOM 1456 C C . CYS A 1 197 ? -14.357 7.959 18.768 1.00 87.31 197 CYS A C 1
ATOM 1458 O O . CYS A 1 197 ? -15.493 7.696 19.170 1.00 87.31 197 CYS A O 1
ATOM 1460 N N . ILE A 1 198 ? -13.461 8.598 19.519 1.00 87.12 198 ILE A N 1
ATOM 1461 C CA . ILE A 1 198 ? -13.703 9.068 20.887 1.00 87.12 198 ILE A CA 1
ATOM 1462 C C . ILE A 1 198 ? -13.345 10.553 20.957 1.00 87.12 198 ILE A C 1
ATOM 1464 O O . ILE A 1 198 ? -12.221 10.946 20.681 1.00 87.12 198 ILE A O 1
ATOM 1468 N N . CYS A 1 199 ? -14.324 11.404 21.277 1.00 88.19 199 CYS A N 1
ATOM 1469 C CA . CYS A 1 199 ? -14.151 12.856 21.427 1.00 88.19 199 CYS A CA 1
ATOM 1470 C C . CYS A 1 199 ? -13.350 13.556 20.306 1.00 88.19 199 CYS A C 1
ATOM 1472 O O . CYS A 1 199 ? -12.663 14.549 20.541 1.00 88.19 199 CYS A O 1
ATOM 1474 N N . GLY A 1 200 ? -13.499 13.088 19.063 1.00 86.19 200 GLY A N 1
ATOM 1475 C CA . GLY A 1 200 ? -12.853 13.684 17.894 1.00 86.19 200 GLY A CA 1
ATOM 1476 C C . GLY A 1 200 ? -11.462 13.135 17.583 1.00 86.19 200 GLY A C 1
ATOM 1477 O O . GLY A 1 200 ? -10.795 13.707 16.728 1.00 86.19 200 GLY A O 1
ATOM 1478 N N . GLU A 1 201 ? -11.048 12.059 18.243 1.00 89.25 201 GLU A N 1
ATOM 1479 C CA . GLU A 1 201 ? -9.812 11.328 17.980 1.00 89.25 201 GLU A CA 1
ATOM 1480 C C . GLU A 1 201 ? -10.145 9.878 17.613 1.00 89.25 201 GLU A C 1
ATOM 1482 O O . GLU A 1 201 ? -11.042 9.267 18.203 1.00 89.25 201 GLU A O 1
ATOM 1487 N N . CYS A 1 202 ? -9.475 9.345 16.595 1.00 89.31 202 CYS A N 1
ATOM 1488 C CA . CYS A 1 202 ? -9.665 7.970 16.156 1.00 89.31 202 CYS A CA 1
ATOM 1489 C C . CYS A 1 202 ? -8.622 7.057 16.799 1.00 89.31 202 CYS A C 1
ATOM 1491 O O . CYS A 1 202 ? -7.424 7.237 16.605 1.00 89.31 202 CYS A O 1
ATOM 1493 N N . THR A 1 203 ? -9.083 6.035 17.512 1.00 87.81 203 THR A N 1
ATOM 1494 C CA . THR A 1 203 ? -8.248 4.918 17.960 1.00 87.81 203 THR A CA 1
ATOM 1495 C C . THR A 1 203 ? -8.331 3.810 16.918 1.00 87.81 203 THR A C 1
ATOM 1497 O O . THR A 1 203 ? -9.392 3.205 16.746 1.00 87.81 203 THR A O 1
ATOM 1500 N N . CYS A 1 204 ? -7.246 3.579 16.183 1.00 84.94 204 CYS A N 1
ATOM 1501 C CA . CYS A 1 204 ? -7.209 2.588 15.111 1.00 84.94 204 CYS A CA 1
ATOM 1502 C C . CYS A 1 204 ? -7.147 1.163 15.658 1.00 84.94 204 CYS A C 1
ATOM 1504 O O . CYS A 1 204 ? -6.540 0.915 16.694 1.00 84.94 204 CYS A O 1
ATOM 1506 N N . HIS A 1 205 ? -7.809 0.234 14.974 1.00 79.81 205 HIS A N 1
ATOM 1507 C CA . HIS A 1 205 ? -7.762 -1.182 15.315 1.00 79.81 205 HIS A CA 1
ATOM 1508 C C . HIS A 1 205 ? -6.477 -1.811 14.769 1.00 79.81 205 HIS A C 1
ATOM 1510 O O . HIS A 1 205 ? -6.115 -1.550 13.628 1.00 79.81 205 HIS A O 1
ATOM 1516 N N . ASP A 1 206 ? -5.853 -2.713 15.528 1.00 64.94 206 ASP A N 1
ATOM 1517 C CA . ASP A 1 206 ? -4.636 -3.427 15.094 1.00 64.94 206 ASP A CA 1
ATOM 1518 C C . ASP A 1 206 ? -4.898 -4.517 14.034 1.00 64.94 206 ASP A C 1
ATOM 1520 O O . ASP A 1 206 ? -3.972 -5.123 13.491 1.00 64.94 206 ASP A O 1
ATOM 1524 N N . VAL A 1 207 ? -6.172 -4.831 13.770 1.00 64.00 207 VAL A N 1
ATOM 1525 C CA . VAL A 1 207 ? -6.587 -5.924 12.882 1.00 64.00 207 VAL A CA 1
ATOM 1526 C C . VAL A 1 207 ? -7.635 -5.408 11.902 1.00 64.00 207 VAL A C 1
ATOM 1528 O O . VAL A 1 207 ? -8.692 -4.918 12.306 1.00 64.00 207 VAL A O 1
ATOM 1531 N N . ASP A 1 208 ? -7.350 -5.535 10.606 1.00 56.31 208 ASP A N 1
ATOM 1532 C CA . ASP A 1 208 ? -8.323 -5.272 9.543 1.00 56.31 208 ASP A CA 1
ATOM 1533 C C . ASP A 1 208 ? -9.488 -6.284 9.666 1.00 56.31 208 ASP A C 1
ATOM 1535 O O . ASP A 1 208 ? -9.245 -7.448 9.998 1.00 56.31 208 ASP A O 1
ATOM 1539 N N . PRO A 1 209 ? -10.757 -5.925 9.391 1.00 51.56 209 PRO A N 1
ATOM 1540 C CA . PRO A 1 209 ? -11.859 -6.889 9.293 1.00 51.56 209 PRO A CA 1
ATOM 1541 C C . PRO A 1 209 ? -11.608 -8.094 8.359 1.00 51.56 209 PRO A C 1
ATOM 1543 O O . PRO A 1 209 ? -12.346 -9.077 8.444 1.00 51.56 209 PRO A O 1
ATOM 1546 N N . THR A 1 210 ? -10.585 -8.070 7.493 1.00 57.12 210 THR A N 1
ATOM 1547 C CA . THR A 1 210 ? -10.133 -9.244 6.718 1.00 57.12 210 THR A CA 1
ATOM 1548 C C . THR A 1 210 ? -9.309 -10.265 7.514 1.00 57.12 210 THR A C 1
ATOM 1550 O O . THR A 1 210 ? -9.078 -11.363 7.011 1.00 57.12 210 THR A O 1
ATOM 1553 N N . GLY A 1 211 ? -8.885 -9.942 8.740 1.00 52.84 211 GLY A N 1
ATOM 1554 C CA . GLY A 1 211 ? -8.075 -10.809 9.604 1.00 52.84 211 GLY A CA 1
ATOM 1555 C C . GLY A 1 211 ? -6.564 -10.731 9.362 1.00 52.84 211 GLY A C 1
ATOM 1556 O O . GLY A 1 211 ? -5.818 -11.478 9.995 1.00 52.84 211 GLY A O 1
ATOM 1557 N N . ASP A 1 212 ? -6.112 -9.833 8.483 1.00 53.12 212 ASP A N 1
ATOM 1558 C CA . ASP A 1 212 ? -4.690 -9.549 8.287 1.00 53.12 212 ASP A CA 1
ATOM 1559 C C . ASP A 1 212 ? -4.226 -8.482 9.290 1.00 53.12 212 ASP A C 1
ATOM 1561 O O . ASP A 1 212 ? -4.879 -7.452 9.480 1.00 53.12 212 ASP A O 1
ATOM 1565 N N . TRP A 1 213 ? -3.089 -8.743 9.932 1.00 54.12 213 TRP A N 1
ATOM 1566 C CA . TRP A 1 213 ? -2.424 -7.808 10.837 1.00 54.12 213 TRP A CA 1
ATOM 1567 C C . TRP A 1 213 ? -1.713 -6.718 10.031 1.00 54.12 213 TRP A C 1
ATOM 1569 O O . TRP A 1 213 ? -1.053 -7.020 9.034 1.00 54.12 213 TRP A O 1
ATOM 1579 N N . GLY A 1 214 ? -1.824 -5.464 10.466 1.00 60.66 214 GLY A N 1
ATOM 1580 C CA . GLY A 1 214 ? -1.079 -4.349 9.890 1.00 60.66 214 GLY A CA 1
ATOM 1581 C C . GLY A 1 214 ? -1.157 -3.110 10.773 1.00 60.66 214 GLY A C 1
ATOM 1582 O O . GLY A 1 214 ? -2.158 -2.905 11.453 1.00 60.66 214 GLY A O 1
ATOM 1583 N N . ASP A 1 215 ? -0.111 -2.283 10.739 1.00 66.75 215 ASP A N 1
ATOM 1584 C CA . ASP A 1 215 ? -0.041 -1.022 11.483 1.00 66.75 215 ASP A CA 1
ATOM 1585 C C . ASP A 1 215 ? -1.036 -0.010 10.882 1.00 66.75 215 ASP A C 1
ATOM 1587 O O . ASP A 1 215 ? -0.680 0.800 10.022 1.00 66.75 215 ASP A O 1
ATOM 1591 N N . ILE A 1 216 ? -2.318 -0.095 11.256 1.00 78.50 216 ILE A N 1
ATOM 1592 C CA . ILE A 1 216 ? -3.340 0.864 10.822 1.00 78.50 216 ILE A CA 1
ATOM 1593 C C . ILE A 1 216 ? -3.125 2.166 11.587 1.00 78.50 216 ILE A C 1
ATOM 1595 O O . ILE A 1 216 ? -3.104 2.194 12.815 1.00 78.50 216 ILE A O 1
ATOM 1599 N N . HIS A 1 217 ? -2.984 3.265 10.856 1.00 80.44 217 HIS A N 1
ATOM 1600 C CA . HIS A 1 217 ? -2.653 4.560 11.436 1.00 80.44 217 HIS A CA 1
ATOM 1601 C C . HIS A 1 217 ? -3.255 5.723 10.630 1.00 80.44 217 HIS A C 1
ATOM 1603 O O . HIS A 1 217 ? -3.967 5.527 9.640 1.00 80.44 217 HIS A O 1
ATOM 1609 N N . GLY A 1 218 ? -2.937 6.950 11.046 1.00 79.69 218 GLY A N 1
ATOM 1610 C CA . GLY A 1 218 ? -3.490 8.192 10.501 1.00 79.69 218 GLY A CA 1
ATOM 1611 C C . GLY A 1 218 ? -4.568 8.774 11.411 1.00 79.69 218 GLY A C 1
ATOM 1612 O O . GLY A 1 218 ? -5.176 8.049 12.198 1.00 79.69 218 GLY A O 1
ATOM 1613 N N . ASP A 1 219 ? -4.814 10.079 11.293 1.00 85.62 219 ASP A N 1
ATOM 1614 C CA . ASP A 1 219 ? -5.745 10.817 12.163 1.00 85.62 219 ASP A CA 1
ATOM 1615 C C . ASP A 1 219 ? -7.169 10.244 12.115 1.00 85.62 219 ASP A C 1
ATOM 1617 O O . ASP A 1 219 ? -7.954 10.407 13.050 1.00 85.62 219 ASP A O 1
ATOM 1621 N N . THR A 1 220 ? -7.510 9.561 11.017 1.00 90.19 220 THR A N 1
ATOM 1622 C CA . THR A 1 220 ? -8.801 8.909 10.816 1.00 90.19 220 THR A CA 1
ATOM 1623 C C . THR A 1 220 ? -8.671 7.441 10.382 1.00 90.19 220 THR A C 1
ATOM 1625 O O . THR A 1 220 ? -9.567 6.905 9.722 1.00 90.19 220 THR A O 1
ATOM 1628 N N . CYS A 1 221 ? -7.572 6.769 10.746 1.00 87.06 221 CYS A N 1
ATOM 1629 C CA . CYS A 1 221 ? -7.303 5.354 10.437 1.00 87.06 221 CYS A CA 1
ATOM 1630 C C . CYS A 1 221 ? -7.394 5.004 8.940 1.00 87.06 221 CYS A C 1
ATOM 1632 O O . CYS A 1 221 ? -7.796 3.907 8.535 1.00 87.06 221 CYS A O 1
ATOM 1634 N N . GLU A 1 222 ? -7.061 5.964 8.083 1.00 84.25 222 GLU A N 1
ATOM 1635 C CA . GLU A 1 222 ? -7.101 5.852 6.627 1.00 84.25 222 GLU A CA 1
ATOM 1636 C C . GLU A 1 222 ? -5.843 5.193 6.037 1.00 84.25 222 GLU A C 1
ATOM 1638 O O . GLU A 1 222 ? -5.826 4.838 4.853 1.00 84.25 222 GLU A O 1
ATOM 1643 N N . CYS A 1 223 ? -4.837 4.902 6.863 1.00 81.38 223 CYS A N 1
ATOM 1644 C CA . CYS A 1 223 ? -3.553 4.370 6.424 1.00 81.38 223 CYS A CA 1
ATOM 1645 C C . CYS A 1 223 ? -3.249 2.978 6.987 1.00 81.38 223 CYS A C 1
ATOM 1647 O O . CYS A 1 223 ? -3.699 2.633 8.072 1.00 81.38 223 CYS A O 1
ATOM 1649 N N . ASP A 1 224 ? -2.482 2.191 6.230 1.00 76.69 224 ASP A N 1
ATOM 1650 C CA . ASP A 1 224 ? -1.830 0.956 6.681 1.00 76.69 224 ASP A CA 1
ATOM 1651 C C . ASP A 1 224 ? -0.519 0.723 5.899 1.00 76.69 224 ASP A C 1
ATOM 1653 O O . ASP A 1 224 ? -0.226 1.450 4.942 1.00 76.69 224 ASP A O 1
ATOM 1657 N N . GLU A 1 225 ? 0.261 -0.300 6.269 1.00 66.69 225 GLU A N 1
ATOM 1658 C CA . GLU A 1 225 ? 1.564 -0.631 5.658 1.00 66.69 225 GLU A CA 1
ATOM 1659 C C . GLU A 1 225 ? 1.497 -0.821 4.124 1.00 66.69 225 GLU A C 1
ATOM 1661 O O . GLU A 1 225 ? 2.446 -0.521 3.389 1.00 66.69 225 GLU A O 1
ATOM 1666 N N . ARG A 1 226 ? 0.350 -1.248 3.578 1.00 70.06 226 ARG A N 1
ATOM 1667 C CA . ARG A 1 226 ? 0.165 -1.442 2.129 1.00 70.06 226 ARG A CA 1
ATOM 1668 C C . ARG A 1 226 ? 0.115 -0.107 1.392 1.00 70.06 226 ARG A C 1
ATOM 1670 O O . ARG A 1 226 ? 0.523 -0.061 0.226 1.00 70.06 226 ARG A O 1
ATOM 1677 N N . ASN A 1 227 ? -0.289 0.976 2.058 1.00 75.69 227 ASN A N 1
ATOM 1678 C CA . ASN A 1 227 ? -0.292 2.317 1.469 1.00 75.69 227 ASN A CA 1
ATOM 1679 C C . ASN A 1 227 ? 1.130 2.811 1.180 1.00 75.69 227 ASN A C 1
ATOM 1681 O O . ASN A 1 227 ? 1.324 3.630 0.285 1.00 75.69 227 ASN A O 1
ATOM 1685 N N . CYS A 1 228 ? 2.141 2.257 1.851 1.00 75.00 228 CYS A N 1
ATOM 1686 C CA . CYS A 1 228 ? 3.543 2.617 1.662 1.00 75.00 228 CYS A CA 1
ATOM 1687 C C . CYS A 1 228 ? 4.224 1.906 0.486 1.00 75.00 228 CYS A C 1
ATOM 1689 O O . CYS A 1 228 ? 5.333 2.277 0.100 1.00 75.00 228 CYS A O 1
ATOM 1691 N N . LYS A 1 229 ? 3.566 0.935 -0.164 1.00 76.06 229 LYS A N 1
ATOM 1692 C CA . LYS A 1 229 ? 4.134 0.227 -1.328 1.00 76.06 229 LYS A CA 1
ATOM 1693 C C . LYS A 1 229 ? 4.517 1.164 -2.475 1.00 76.06 229 LYS A C 1
ATOM 1695 O O . LYS A 1 229 ? 5.479 0.893 -3.187 1.00 76.06 229 LYS A O 1
ATOM 1700 N N . SER A 1 230 ? 3.796 2.271 -2.652 1.00 73.62 230 SER A N 1
ATOM 1701 C CA . SER A 1 230 ? 4.099 3.278 -3.679 1.00 73.62 230 SER A CA 1
ATOM 1702 C C . SER A 1 230 ? 5.440 3.991 -3.438 1.00 73.62 230 SER A C 1
ATOM 1704 O O . SER A 1 230 ? 6.113 4.391 -4.395 1.00 73.62 230 SER A O 1
ATOM 1706 N N . VAL A 1 231 ? 5.850 4.116 -2.172 1.00 78.38 231 VAL A N 1
ATOM 1707 C CA . VAL A 1 231 ? 7.084 4.789 -1.740 1.00 78.38 231 VAL A CA 1
ATOM 1708 C C . VAL A 1 231 ? 8.208 3.833 -1.356 1.00 78.38 231 VAL A C 1
ATOM 1710 O O . VAL A 1 231 ? 9.300 4.289 -1.016 1.00 78.38 231 VAL A O 1
ATOM 1713 N N . TYR A 1 232 ? 7.982 2.524 -1.469 1.00 79.19 232 TYR A N 1
ATOM 1714 C CA . TYR A 1 232 ? 9.058 1.543 -1.430 1.00 79.19 232 TYR A CA 1
ATOM 1715 C C . TYR A 1 232 ? 10.069 1.850 -2.542 1.00 79.19 232 TYR A C 1
ATOM 1717 O O . TYR A 1 232 ? 9.711 2.042 -3.716 1.00 79.19 232 TYR A O 1
ATOM 1725 N N . ASP A 1 233 ? 11.337 1.943 -2.164 1.00 71.88 233 ASP A N 1
ATOM 1726 C CA . ASP A 1 233 ? 12.448 2.045 -3.091 1.00 71.88 233 ASP A CA 1
ATOM 1727 C C . ASP A 1 233 ? 13.194 0.710 -3.135 1.00 71.88 233 ASP A C 1
ATOM 1729 O O . ASP A 1 233 ? 13.879 0.304 -2.199 1.00 71.88 233 ASP A O 1
ATOM 1733 N N . ARG A 1 234 ? 13.078 0.030 -4.279 1.00 71.50 234 ARG A N 1
ATOM 1734 C CA . ARG A 1 234 ? 13.745 -1.249 -4.537 1.00 71.50 234 ARG A CA 1
ATOM 1735 C C . ARG A 1 234 ? 15.274 -1.126 -4.517 1.00 71.50 234 ARG A C 1
ATOM 1737 O O . ARG A 1 234 ? 15.943 -2.132 -4.313 1.00 71.50 234 ARG A O 1
ATOM 1744 N N . TYR A 1 235 ? 15.843 0.058 -4.761 1.00 70.31 235 TYR A N 1
ATOM 1745 C CA . TYR A 1 235 ? 17.300 0.223 -4.817 1.00 70.31 235 TYR A CA 1
ATOM 1746 C C . TYR A 1 235 ? 17.933 0.415 -3.441 1.00 70.31 235 TYR A C 1
ATOM 1748 O O . TYR A 1 235 ? 19.060 -0.038 -3.235 1.00 70.31 235 TYR A O 1
ATOM 1756 N N . SER A 1 236 ? 17.231 1.064 -2.511 1.00 71.88 236 SER A N 1
ATOM 1757 C CA . SER A 1 236 ? 17.622 1.086 -1.098 1.00 71.88 236 SER A CA 1
ATOM 1758 C C . SER A 1 236 ? 17.139 -0.148 -0.335 1.00 71.88 236 SER A C 1
ATOM 1760 O O . SER A 1 236 ? 17.621 -0.380 0.768 1.00 71.88 236 SER A O 1
ATOM 1762 N N . ASP A 1 237 ? 16.198 -0.902 -0.918 1.00 77.38 237 ASP A N 1
ATOM 1763 C CA . ASP A 1 237 ? 15.433 -1.964 -0.257 1.00 77.38 237 ASP A CA 1
ATOM 1764 C C . ASP A 1 237 ? 14.766 -1.458 1.034 1.00 77.38 237 ASP A C 1
ATOM 1766 O O . ASP A 1 237 ? 14.823 -2.089 2.085 1.00 77.38 237 ASP A O 1
ATOM 1770 N N . ASP A 1 238 ? 14.190 -0.253 0.962 1.00 81.75 238 ASP A N 1
ATOM 1771 C CA . ASP A 1 238 ? 13.609 0.437 2.118 1.00 81.75 238 ASP A CA 1
ATOM 1772 C C . ASP A 1 238 ? 12.457 1.358 1.681 1.00 81.75 238 ASP A C 1
ATOM 1774 O O . ASP A 1 238 ? 12.376 1.794 0.527 1.00 81.75 238 ASP A O 1
ATOM 1778 N N . PHE A 1 239 ? 11.553 1.681 2.601 1.00 84.00 239 PHE A N 1
ATOM 1779 C CA . PHE A 1 239 ? 10.526 2.693 2.374 1.00 84.00 239 PHE A CA 1
ATOM 1780 C C . PHE A 1 239 ?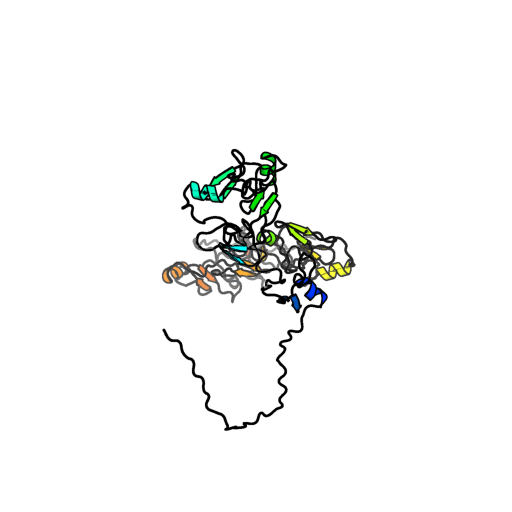 11.138 4.083 2.509 1.00 84.00 239 PHE A C 1
ATOM 1782 O O . PHE A 1 239 ? 11.977 4.326 3.378 1.00 84.00 239 PHE A O 1
ATOM 1789 N N . CYS A 1 240 ? 10.730 5.019 1.648 1.00 87.00 240 CYS A N 1
ATOM 1790 C CA . CYS A 1 240 ? 11.247 6.390 1.698 1.00 87.00 240 CYS A CA 1
ATOM 1791 C C . CYS A 1 240 ? 12.784 6.449 1.673 1.00 87.00 240 CYS A C 1
ATOM 1793 O O . CYS A 1 240 ? 13.397 7.270 2.360 1.00 87.00 240 CYS A O 1
ATOM 1795 N N . SER A 1 241 ? 13.403 5.538 0.914 1.00 87.44 241 SER A N 1
ATOM 1796 C CA . SER A 1 241 ? 14.856 5.391 0.784 1.00 87.44 241 SER A CA 1
ATOM 1797 C C . SER A 1 241 ? 15.606 5.225 2.123 1.00 87.44 241 SER A C 1
ATOM 1799 O O . SER A 1 241 ? 16.800 5.507 2.193 1.00 87.44 241 SER A O 1
ATOM 1801 N N . GLY A 1 242 ? 14.918 4.863 3.217 1.00 87.50 242 GLY A N 1
ATOM 1802 C CA . GLY A 1 242 ? 15.452 4.853 4.593 1.00 87.50 242 GLY A CA 1
ATOM 1803 C C . GLY A 1 242 ? 15.656 6.247 5.219 1.00 87.50 242 GLY A C 1
ATOM 1804 O O . GLY A 1 242 ? 16.076 6.405 6.379 1.00 87.50 242 GLY A O 1
ATOM 1805 N N . HIS A 1 243 ? 15.327 7.295 4.467 1.00 90.38 243 HIS A 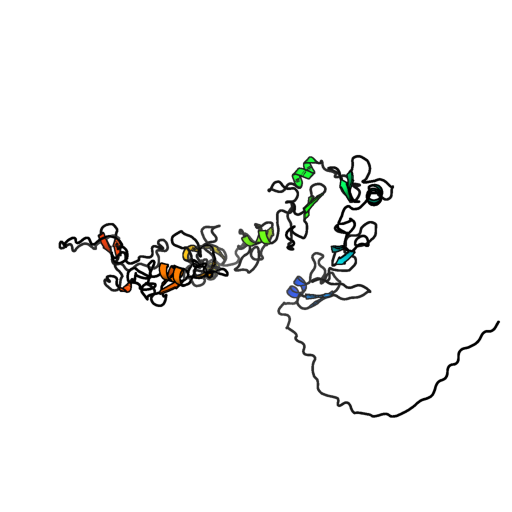N 1
ATOM 1806 C CA . HIS A 1 243 ? 15.548 8.700 4.797 1.00 90.38 243 HIS A CA 1
ATOM 1807 C C . HIS A 1 243 ? 14.267 9.445 5.173 1.00 90.38 243 HIS A C 1
ATOM 1809 O O . HIS A 1 243 ? 14.301 10.654 5.390 1.00 90.38 243 HIS A O 1
ATOM 1815 N N . GLY A 1 244 ? 13.157 8.734 5.326 1.00 88.69 244 GLY A N 1
ATOM 1816 C CA . GLY A 1 244 ? 11.903 9.292 5.806 1.00 88.69 244 GLY A CA 1
ATOM 1817 C C . GLY A 1 244 ? 11.048 8.256 6.510 1.00 88.69 244 GLY A C 1
ATOM 1818 O O . GLY A 1 244 ? 11.388 7.074 6.532 1.00 88.69 244 GLY A O 1
ATOM 1819 N N . GLN A 1 245 ? 9.957 8.723 7.098 1.00 84.62 245 GLN A N 1
ATOM 1820 C CA . GLN A 1 245 ? 8.885 7.867 7.584 1.00 84.62 245 GLN A CA 1
ATOM 1821 C C . GLN A 1 245 ? 7.750 7.896 6.565 1.00 84.62 245 GLN A C 1
ATOM 1823 O O . GLN A 1 245 ? 7.408 8.960 6.050 1.00 84.62 245 GLN A O 1
ATOM 1828 N N . CYS A 1 246 ? 7.211 6.729 6.221 1.00 81.88 246 CYS A N 1
ATOM 1829 C CA . CYS A 1 246 ? 6.048 6.684 5.352 1.00 81.88 246 CYS A CA 1
ATOM 1830 C C . CYS A 1 246 ? 4.791 7.008 6.159 1.00 81.88 246 CYS A C 1
ATOM 1832 O O . CYS A 1 246 ? 4.520 6.362 7.164 1.00 81.88 246 CYS A O 1
ATOM 1834 N N . ASN A 1 247 ? 4.013 7.962 5.664 1.00 77.25 247 ASN A N 1
ATOM 1835 C CA . ASN A 1 247 ? 2.714 8.350 6.177 1.00 77.25 247 ASN A CA 1
ATOM 1836 C C . ASN A 1 247 ? 1.714 8.310 5.020 1.00 77.25 247 ASN A C 1
ATOM 1838 O O . ASN A 1 247 ? 1.726 9.154 4.127 1.00 77.25 247 ASN A O 1
ATOM 1842 N N . CYS A 1 248 ? 0.869 7.279 4.997 1.00 76.00 248 CYS A N 1
ATOM 1843 C CA . CYS A 1 248 ? -0.191 7.116 3.997 1.00 76.00 248 CYS A CA 1
ATOM 1844 C C . CYS A 1 248 ? 0.275 7.111 2.529 1.00 76.00 248 CYS A C 1
ATOM 1846 O O . CYS A 1 248 ? -0.383 7.655 1.644 1.00 76.00 248 CYS A O 1
ATOM 1848 N N . GLY A 1 249 ? 1.427 6.498 2.250 1.00 77.88 249 GLY A N 1
ATOM 1849 C CA . GLY A 1 249 ? 1.986 6.476 0.895 1.00 77.88 249 GLY A CA 1
ATOM 1850 C C . GLY A 1 249 ? 2.673 7.773 0.473 1.00 77.88 249 GLY A C 1
ATOM 1851 O O . GLY A 1 249 ? 3.007 7.931 -0.701 1.00 77.88 249 GLY A O 1
ATOM 1852 N N . GLN A 1 250 ? 2.918 8.681 1.417 1.00 85.81 250 GLN A N 1
ATOM 1853 C CA . GLN A 1 250 ? 3.795 9.832 1.260 1.00 85.81 250 GLN A CA 1
ATOM 1854 C C . GLN A 1 250 ? 4.964 9.730 2.242 1.00 85.81 250 GLN A C 1
ATOM 1856 O O . GLN A 1 250 ? 4.824 9.180 3.327 1.00 85.81 250 GLN A O 1
ATOM 1861 N N . CYS A 1 251 ? 6.134 10.235 1.859 1.00 88.25 251 CYS A N 1
ATOM 1862 C CA . CYS A 1 251 ? 7.301 10.222 2.728 1.00 88.25 251 CYS A CA 1
ATOM 1863 C C . CYS A 1 251 ? 7.503 11.551 3.446 1.00 88.25 251 CYS A C 1
ATOM 1865 O O . CYS A 1 251 ? 7.685 12.584 2.797 1.00 88.25 251 CYS A O 1
ATOM 1867 N N . ASP A 1 252 ? 7.593 11.487 4.770 1.00 90.12 252 ASP A N 1
ATOM 1868 C CA . ASP A 1 252 ? 8.084 12.575 5.602 1.00 90.12 252 ASP A CA 1
ATOM 1869 C C . ASP A 1 252 ? 9.593 12.439 5.762 1.00 90.12 252 ASP A C 1
ATOM 1871 O O . ASP A 1 252 ? 10.111 11.618 6.526 1.00 90.12 252 ASP A O 1
ATOM 1875 N N . CYS A 1 253 ? 10.314 13.221 4.963 1.00 92.88 253 CYS A N 1
ATOM 1876 C CA . CYS A 1 253 ? 11.765 13.161 4.908 1.00 92.88 253 CYS A CA 1
ATOM 1877 C C . CYS A 1 253 ? 12.406 13.741 6.163 1.00 92.88 253 CYS A C 1
ATOM 1879 O O . CYS A 1 253 ? 12.055 14.829 6.617 1.00 92.88 253 CYS A O 1
ATOM 1881 N N . LYS A 1 254 ? 13.420 13.035 6.666 1.00 92.50 254 LYS A N 1
ATOM 1882 C CA . LYS A 1 254 ? 14.303 13.513 7.731 1.00 92.50 254 LYS A CA 1
ATOM 1883 C C . LYS A 1 254 ? 15.023 14.786 7.283 1.00 92.50 254 LYS A C 1
ATOM 1885 O O . LYS A 1 254 ? 15.244 15.011 6.088 1.00 92.50 254 LYS A O 1
ATOM 1890 N N . ASP A 1 255 ? 15.450 15.588 8.254 1.00 92.62 255 ASP A N 1
ATOM 1891 C CA . ASP A 1 255 ? 16.215 16.804 7.989 1.00 92.62 255 ASP A CA 1
ATOM 1892 C C . ASP A 1 255 ? 17.420 16.529 7.081 1.00 92.62 255 ASP A C 1
ATOM 1894 O O . ASP A 1 255 ? 18.191 15.589 7.280 1.00 92.62 255 ASP A O 1
ATOM 1898 N N . GLY A 1 256 ? 17.565 17.364 6.053 1.00 88.31 256 GLY A N 1
ATOM 1899 C CA . GLY A 1 256 ? 18.609 17.208 5.043 1.00 88.31 256 GLY A CA 1
ATOM 1900 C C . GLY A 1 256 ? 18.241 16.310 3.860 1.00 88.31 256 GLY A C 1
ATOM 1901 O O . GLY A 1 256 ? 19.062 16.203 2.955 1.00 88.31 256 GLY A O 1
ATOM 1902 N N . TRP A 1 257 ? 17.030 15.747 3.800 1.00 91.06 257 TRP A N 1
ATOM 1903 C CA . TRP A 1 257 ? 16.545 14.943 2.669 1.00 91.06 257 TRP A CA 1
ATOM 1904 C C . TRP A 1 257 ? 15.321 15.565 1.978 1.00 91.06 257 TRP A C 1
ATOM 1906 O O . TRP A 1 257 ? 14.616 16.421 2.525 1.00 91.06 257 TRP A O 1
ATOM 1916 N N . ALA A 1 258 ? 15.121 15.204 0.715 1.00 88.31 258 ALA A N 1
ATOM 1917 C CA . ALA A 1 258 ? 14.072 15.695 -0.168 1.00 88.31 258 ALA A CA 1
ATOM 1918 C C . ALA A 1 258 ? 13.775 14.675 -1.280 1.00 88.31 258 ALA A C 1
ATOM 1920 O O . ALA A 1 258 ? 14.500 13.699 -1.457 1.00 88.31 258 ALA A O 1
ATOM 1921 N N . GLY A 1 259 ? 12.719 14.928 -2.052 1.00 84.12 259 GLY A N 1
ATOM 1922 C CA . GLY A 1 259 ? 12.208 14.000 -3.064 1.00 84.12 259 GLY A CA 1
ATOM 1923 C C . GLY A 1 259 ? 10.943 13.289 -2.586 1.00 84.12 259 GLY A C 1
ATOM 1924 O O . GLY A 1 259 ? 10.572 13.391 -1.418 1.00 84.12 259 GLY A O 1
ATOM 1925 N N . ARG A 1 260 ? 10.237 12.610 -3.497 1.00 84.50 260 ARG A N 1
ATOM 1926 C CA . ARG A 1 260 ? 8.963 11.940 -3.156 1.00 84.50 260 ARG A CA 1
ATOM 1927 C C . ARG A 1 260 ? 9.174 10.719 -2.266 1.00 84.50 260 ARG A C 1
ATOM 1929 O O . ARG A 1 260 ? 8.279 10.362 -1.509 1.00 84.50 260 ARG A O 1
ATOM 1936 N N . LYS A 1 261 ? 10.343 10.094 -2.377 1.00 86.94 261 LYS A N 1
ATOM 1937 C CA . LYS A 1 261 ? 10.797 8.946 -1.598 1.00 86.94 261 LYS A CA 1
ATOM 1938 C C . LYS A 1 261 ? 11.992 9.311 -0.717 1.00 86.94 261 LYS A C 1
ATOM 1940 O O . LYS A 1 261 ? 12.715 8.414 -0.310 1.00 86.94 261 LYS A O 1
ATOM 1945 N N . CYS A 1 262 ? 12.237 10.594 -0.441 1.00 90.19 262 CYS A N 1
ATOM 1946 C CA . CYS A 1 262 ? 13.411 11.066 0.307 1.00 90.19 262 CYS A CA 1
ATOM 1947 C C . CYS A 1 262 ? 14.757 10.605 -0.275 1.00 90.19 262 CYS A C 1
ATOM 1949 O O . CYS A 1 262 ? 15.724 10.381 0.447 1.00 90.19 262 CYS A O 1
ATOM 1951 N N . GLU A 1 263 ? 14.808 10.463 -1.593 1.00 84.81 263 GLU A N 1
ATOM 1952 C CA . GLU A 1 263 ? 15.928 9.909 -2.343 1.00 84.81 263 GLU A CA 1
ATOM 1953 C C . GLU A 1 263 ? 17.071 10.920 -2.567 1.00 84.81 263 GLU A C 1
ATOM 1955 O O . GLU A 1 263 ? 18.184 10.536 -2.928 1.00 84.81 263 GLU A O 1
ATOM 1960 N N . HIS A 1 264 ? 16.830 12.217 -2.336 1.00 85.38 264 HIS A N 1
ATOM 1961 C CA . HIS A 1 264 ? 17.794 13.283 -2.605 1.00 85.38 264 HIS A CA 1
ATOM 1962 C C . HIS A 1 264 ? 18.270 13.995 -1.334 1.00 85.38 264 HIS A C 1
ATOM 1964 O O . HIS A 1 264 ? 17.448 14.452 -0.538 1.00 85.38 264 HIS A O 1
ATOM 1970 N N . PRO A 1 265 ? 19.585 14.207 -1.162 1.00 87.44 265 PRO A N 1
ATOM 1971 C CA . PRO A 1 265 ? 20.089 15.085 -0.116 1.00 87.44 265 PRO A CA 1
ATOM 1972 C C . PRO A 1 265 ? 19.846 16.561 -0.486 1.00 87.44 265 PRO A C 1
ATOM 1974 O O . PRO A 1 265 ? 20.073 16.981 -1.620 1.00 87.44 265 PRO A O 1
ATOM 1977 N N . ARG A 1 266 ? 19.411 17.377 0.482 1.00 85.81 266 ARG A N 1
ATOM 1978 C CA . ARG A 1 266 ? 19.171 18.826 0.318 1.00 85.81 266 ARG A CA 1
ATOM 1979 C C . ARG A 1 266 ? 20.454 19.629 0.132 1.00 85.81 266 ARG A C 1
ATOM 1981 O O . ARG A 1 266 ? 20.428 20.688 -0.487 1.00 85.81 266 ARG A O 1
ATOM 1988 N N . SER A 1 267 ? 21.562 19.153 0.687 1.00 84.94 267 SER A N 1
ATOM 1989 C CA . SER A 1 267 ? 22.886 19.735 0.500 1.00 84.94 267 SER A CA 1
ATOM 1990 C C . SER A 1 267 ? 23.797 18.710 -0.155 1.00 84.94 267 SER A C 1
ATOM 1992 O O . SER A 1 267 ? 23.788 17.531 0.195 1.00 84.94 267 SER A O 1
ATOM 1994 N N . CYS A 1 268 ? 24.587 19.158 -1.130 1.00 81.44 268 CYS A N 1
ATOM 1995 C CA . CYS A 1 268 ? 25.535 18.284 -1.796 1.00 81.44 268 CYS A CA 1
ATOM 1996 C C . CYS A 1 268 ? 26.955 18.540 -1.308 1.00 81.44 268 CYS A C 1
ATOM 1998 O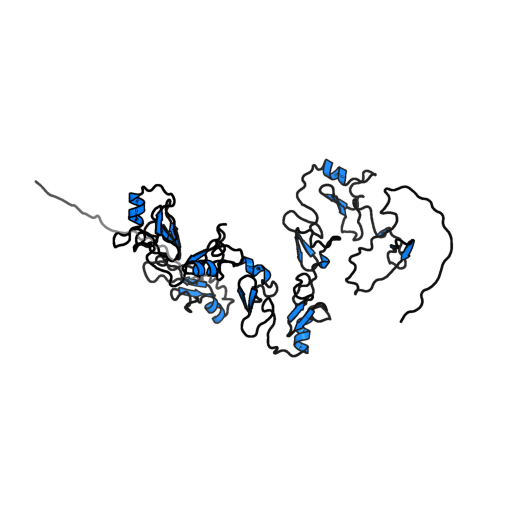 O . CYS A 1 268 ? 27.506 19.615 -1.524 1.00 81.44 268 CYS A O 1
ATOM 2000 N N . SER A 1 269 ? 27.553 17.530 -0.677 1.00 84.44 269 SER A N 1
ATOM 2001 C CA . SER A 1 269 ? 28.956 17.562 -0.244 1.00 84.44 269 SER A CA 1
ATOM 2002 C C . SER A 1 269 ? 29.936 17.094 -1.325 1.00 84.44 269 SER A C 1
ATOM 2004 O O . SER A 1 269 ? 31.139 17.085 -1.088 1.00 84.44 269 SER A O 1
ATOM 2006 N N . LEU A 1 270 ? 29.439 16.661 -2.488 1.00 84.31 270 LEU A N 1
ATOM 2007 C CA . LEU A 1 270 ? 30.254 16.139 -3.586 1.00 84.31 270 LEU A CA 1
ATOM 2008 C C . LEU A 1 270 ? 30.607 17.239 -4.585 1.00 84.31 270 LEU A C 1
ATOM 2010 O O . LEU A 1 270 ? 29.792 18.119 -4.868 1.00 84.31 270 LEU A O 1
ATOM 2014 N N . SER A 1 271 ? 31.787 17.123 -5.196 1.00 87.19 271 SER A N 1
ATOM 2015 C CA . SER A 1 271 ? 32.110 17.894 -6.399 1.00 87.19 271 SER A CA 1
ATOM 2016 C C . SER A 1 271 ? 31.213 17.492 -7.579 1.00 87.19 271 SER A C 1
ATOM 2018 O O . SER A 1 271 ? 30.622 16.405 -7.613 1.00 87.19 271 SER A O 1
ATOM 2020 N N . ILE A 1 272 ? 31.121 18.362 -8.588 1.00 82.94 272 ILE A N 1
ATOM 2021 C CA . ILE A 1 272 ? 30.308 18.125 -9.791 1.00 82.94 272 ILE A CA 1
ATOM 2022 C C . ILE A 1 272 ? 30.790 16.859 -10.520 1.00 82.94 272 ILE A C 1
ATOM 2024 O O . ILE A 1 272 ? 29.988 16.067 -11.019 1.00 82.94 272 ILE A O 1
ATOM 2028 N N . GLU A 1 273 ? 32.098 16.638 -10.552 1.00 88.06 273 GLU A N 1
ATOM 2029 C CA . GLU A 1 273 ? 32.774 15.521 -11.199 1.00 88.06 273 GLU A CA 1
ATOM 2030 C C . GLU A 1 273 ? 32.545 14.201 -10.455 1.00 88.06 273 GLU A C 1
ATOM 2032 O O . GLU A 1 273 ? 32.334 13.162 -11.081 1.00 88.06 273 GLU A O 1
ATOM 2037 N N . GLU A 1 274 ? 32.571 14.212 -9.121 1.00 88.56 274 GLU A N 1
ATOM 2038 C CA . GLU A 1 274 ? 32.243 13.034 -8.307 1.00 88.56 274 GLU A CA 1
ATOM 2039 C C . GLU A 1 274 ? 30.767 12.667 -8.408 1.00 88.56 274 GLU A C 1
ATOM 2041 O O . GLU A 1 274 ? 30.436 11.489 -8.558 1.00 88.56 274 GLU A O 1
ATOM 2046 N N . SER A 1 275 ? 29.892 13.673 -8.380 1.00 87.19 275 SER A N 1
ATOM 2047 C CA . SER A 1 275 ? 28.458 13.501 -8.600 1.00 87.19 275 SER A CA 1
ATOM 2048 C C . SER A 1 275 ? 28.198 12.817 -9.949 1.00 87.19 275 SER A C 1
ATOM 2050 O O . SER A 1 275 ? 27.580 11.753 -10.000 1.00 87.19 275 SER A O 1
ATOM 2052 N N . LYS A 1 276 ? 28.769 13.344 -11.043 1.00 87.62 276 LYS A N 1
ATOM 2053 C CA . LYS A 1 276 ? 28.622 12.761 -12.388 1.00 87.62 276 LYS A CA 1
ATOM 2054 C C . LYS A 1 276 ? 29.144 11.329 -12.478 1.00 87.62 276 LYS A C 1
ATOM 2056 O O . LYS A 1 276 ? 28.458 10.488 -13.052 1.00 87.62 276 LYS A O 1
ATOM 2061 N N . ARG A 1 277 ? 30.310 11.035 -11.887 1.00 88.44 277 ARG A N 1
ATOM 2062 C CA . ARG A 1 277 ? 30.881 9.676 -11.869 1.00 88.44 277 ARG A CA 1
ATOM 2063 C C . ARG A 1 277 ? 29.960 8.672 -11.181 1.00 88.44 277 ARG A C 1
ATOM 2065 O O . ARG A 1 277 ? 29.779 7.573 -11.692 1.00 88.44 277 ARG A O 1
ATOM 2072 N N . LYS A 1 278 ? 29.329 9.051 -10.064 1.00 88.06 278 LYS A N 1
ATOM 2073 C CA . LYS A 1 278 ? 28.351 8.188 -9.376 1.00 88.06 278 LYS A CA 1
ATOM 2074 C C . LYS A 1 278 ? 27.099 7.918 -10.220 1.00 88.06 278 LYS A C 1
ATOM 2076 O O . LYS A 1 278 ? 26.552 6.820 -10.164 1.00 88.06 278 LYS A O 1
ATOM 2081 N N . CYS A 1 279 ? 26.687 8.882 -11.038 1.00 91.12 279 CYS A N 1
ATOM 2082 C CA . CYS A 1 279 ? 25.525 8.761 -11.916 1.00 91.12 279 CYS A CA 1
ATOM 2083 C C . CYS A 1 279 ? 25.789 8.032 -13.242 1.00 91.12 279 CYS A C 1
ATOM 2085 O O . CYS A 1 279 ? 24.831 7.731 -13.948 1.00 91.12 279 CYS A O 1
ATOM 2087 N N . GLN A 1 280 ? 27.039 7.772 -13.620 1.00 89.12 280 GLN A N 1
ATOM 2088 C CA . GLN A 1 280 ? 27.381 7.243 -14.946 1.00 89.12 280 GLN A CA 1
ATOM 2089 C C . GLN A 1 280 ? 27.016 5.754 -15.105 1.00 89.12 280 GLN A C 1
ATOM 2091 O O . GLN A 1 280 ? 26.525 5.344 -16.155 1.00 89.12 280 GLN A O 1
ATOM 2096 N N . GLY A 1 281 ? 27.142 4.962 -14.034 1.00 83.38 281 GLY A N 1
ATOM 2097 C CA . GLY A 1 281 ? 26.774 3.544 -14.051 1.00 83.38 281 GLY A CA 1
ATOM 2098 C C . GLY A 1 281 ? 27.538 2.765 -15.128 1.00 83.38 281 GLY A C 1
ATOM 2099 O O . GLY A 1 281 ? 28.755 2.895 -15.243 1.00 83.38 281 GLY A O 1
ATOM 2100 N N . SER A 1 282 ? 26.819 1.957 -15.913 1.00 80.88 282 SER A N 1
ATOM 2101 C CA . SER A 1 282 ? 27.339 1.202 -17.067 1.00 80.88 282 SER A CA 1
ATOM 2102 C C . SER A 1 282 ? 27.295 1.977 -18.391 1.00 80.88 282 SER A C 1
ATOM 2104 O O . SER A 1 282 ? 27.854 1.522 -19.389 1.00 80.88 282 SER A O 1
ATOM 2106 N N . SER A 1 283 ? 26.632 3.134 -18.418 1.00 82.06 283 SER A N 1
ATOM 2107 C CA . SER A 1 283 ? 26.533 3.991 -19.598 1.00 82.06 283 SER A CA 1
ATOM 2108 C C . SER A 1 283 ? 27.709 4.961 -19.663 1.00 82.06 283 SER A C 1
ATOM 2110 O O . SER A 1 283 ? 28.295 5.332 -18.652 1.00 82.06 283 SER A O 1
ATOM 2112 N N . SER A 1 284 ? 28.043 5.442 -20.859 1.00 83.56 284 SER A N 1
ATOM 2113 C CA . SER A 1 284 ? 28.966 6.571 -21.003 1.00 83.56 284 SER A CA 1
ATOM 2114 C C . SER A 1 284 ? 28.335 7.895 -20.553 1.00 83.56 284 SER A C 1
ATOM 2116 O O . SER A 1 284 ? 29.064 8.842 -20.254 1.00 83.56 284 SER A O 1
ATOM 2118 N N . GLN A 1 285 ? 27.003 7.965 -20.457 1.00 88.69 285 GLN A N 1
ATOM 2119 C CA . GLN A 1 285 ? 26.258 9.156 -20.058 1.00 88.69 285 GLN A CA 1
ATOM 2120 C C . GLN A 1 285 ? 25.711 9.044 -18.623 1.00 88.69 285 GLN A C 1
ATOM 2122 O O . GLN A 1 285 ? 25.174 7.998 -18.256 1.00 88.69 285 GLN A O 1
ATOM 2127 N N . PRO A 1 286 ? 25.768 10.126 -17.817 1.00 90.38 286 PRO A N 1
ATOM 2128 C CA . PRO A 1 286 ? 25.106 10.178 -16.517 1.00 90.38 286 PRO A CA 1
ATOM 2129 C C . PRO A 1 286 ? 23.612 9.869 -16.634 1.00 90.38 286 PRO A C 1
ATOM 2131 O O . PRO A 1 286 ? 22.936 10.387 -17.524 1.00 90.38 286 PRO A O 1
ATOM 2134 N N . CYS A 1 287 ? 23.106 9.036 -15.726 1.00 91.94 287 CYS A N 1
ATOM 2135 C CA . CYS A 1 287 ? 21.713 8.599 -15.677 1.00 91.94 287 CYS A CA 1
ATOM 2136 C C . CYS A 1 287 ? 21.220 8.034 -17.018 1.00 91.94 287 CYS A C 1
ATOM 2138 O O . CYS A 1 287 ? 20.086 8.286 -17.424 1.00 91.94 287 CYS A O 1
ATOM 2140 N N . SER A 1 288 ? 22.110 7.354 -17.751 1.00 91.00 288 SER A N 1
ATOM 2141 C CA . SER A 1 288 ? 21.844 6.767 -19.070 1.00 91.00 288 SER A CA 1
ATOM 2142 C C . SER A 1 288 ? 21.263 7.753 -20.097 1.00 91.00 288 SER A C 1
ATOM 2144 O O . SER A 1 288 ? 20.610 7.339 -21.052 1.00 91.00 288 SER A O 1
ATOM 2146 N N . GLY A 1 289 ? 21.461 9.063 -19.891 1.00 89.81 289 GLY A N 1
ATOM 2147 C CA . GLY A 1 289 ? 20.863 10.127 -20.704 1.00 89.81 289 GLY A CA 1
ATOM 2148 C C . GLY A 1 289 ? 19.348 10.310 -20.519 1.00 89.81 289 GLY A C 1
ATOM 2149 O O . GLY A 1 289 ? 18.742 11.103 -21.236 1.00 89.81 289 GLY A O 1
ATOM 2150 N N . ARG A 1 290 ? 18.725 9.599 -19.569 1.00 89.75 290 ARG A N 1
ATOM 2151 C CA . ARG A 1 290 ? 17.268 9.581 -19.322 1.00 89.75 290 ARG A CA 1
ATOM 2152 C C . ARG A 1 290 ? 16.868 10.217 -17.991 1.00 89.75 290 ARG A C 1
ATOM 2154 O O . ARG A 1 290 ? 15.717 10.115 -17.572 1.00 89.75 290 ARG A O 1
ATOM 2161 N N . GLY A 1 291 ? 17.805 10.871 -17.315 1.00 90.62 291 GLY A N 1
ATOM 2162 C CA . GLY A 1 291 ? 17.564 11.487 -16.019 1.00 90.62 291 GLY A CA 1
ATOM 2163 C C . GLY A 1 291 ? 18.504 12.642 -15.720 1.00 90.62 291 GLY A C 1
ATOM 2164 O O . GLY A 1 291 ? 19.493 12.873 -16.420 1.00 90.62 291 GLY A O 1
ATOM 2165 N N . LYS A 1 292 ? 18.186 13.372 -14.654 1.00 90.56 292 LYS A N 1
ATOM 2166 C CA . LYS A 1 292 ? 19.042 14.419 -14.096 1.00 90.56 292 LYS A CA 1
ATOM 2167 C C . LYS A 1 292 ? 19.899 13.827 -12.984 1.00 90.56 292 LYS A C 1
ATOM 2169 O O . LYS A 1 292 ? 19.379 13.164 -12.096 1.00 90.56 292 LYS A O 1
ATOM 2174 N N . CYS A 1 293 ? 21.202 14.084 -13.026 1.00 90.00 293 CYS A N 1
ATOM 2175 C CA . CYS A 1 293 ? 22.116 13.704 -11.952 1.00 90.00 293 CYS A CA 1
ATOM 2176 C C . CYS A 1 293 ? 22.243 14.842 -10.935 1.00 90.00 293 CYS A C 1
ATOM 2178 O O . CYS A 1 293 ? 22.745 15.916 -11.280 1.00 90.00 293 CYS A O 1
ATOM 2180 N N . GLU A 1 294 ? 21.852 14.593 -9.688 1.00 87.38 294 GLU A N 1
ATOM 2181 C CA . GLU A 1 294 ? 21.988 15.528 -8.571 1.00 87.38 294 GLU A CA 1
ATOM 2182 C C . GLU A 1 294 ? 22.632 14.818 -7.378 1.00 87.38 294 GLU A C 1
ATOM 2184 O O . GLU A 1 294 ? 22.128 13.830 -6.856 1.00 87.38 294 GLU A O 1
ATOM 2189 N N . CYS A 1 295 ? 23.802 15.310 -6.970 1.00 88.12 295 CYS A N 1
ATOM 2190 C CA . CYS A 1 295 ? 24.614 14.749 -5.890 1.00 88.12 295 CYS A CA 1
ATOM 2191 C C . CYS A 1 295 ? 24.891 13.233 -5.961 1.00 88.12 295 CYS A C 1
ATOM 2193 O O . CYS A 1 295 ? 24.923 12.536 -4.947 1.00 88.12 295 CYS A O 1
ATOM 2195 N N . GLY A 1 296 ? 25.127 12.707 -7.163 1.00 88.00 296 GLY A N 1
ATOM 2196 C CA . GLY A 1 296 ? 25.365 11.281 -7.377 1.00 88.00 296 GLY A CA 1
ATOM 2197 C C . GLY A 1 296 ? 24.107 10.413 -7.341 1.00 88.00 296 GLY A C 1
ATOM 2198 O O . GLY A 1 296 ? 24.242 9.191 -7.347 1.00 88.00 296 GLY A O 1
ATOM 2199 N N . VAL A 1 297 ? 22.919 11.025 -7.324 1.00 88.50 297 VAL A N 1
ATOM 2200 C CA . VAL A 1 297 ? 21.616 10.359 -7.414 1.00 88.50 297 VAL A CA 1
ATOM 2201 C C . VAL A 1 297 ? 20.930 10.773 -8.715 1.00 88.50 297 VAL A C 1
ATOM 2203 O O . VAL A 1 297 ? 20.959 11.943 -9.097 1.00 88.50 297 VAL A O 1
ATOM 2206 N N . CYS A 1 298 ? 20.328 9.811 -9.412 1.00 89.88 298 CYS A N 1
ATOM 2207 C CA . CYS A 1 298 ? 19.617 10.052 -10.662 1.00 89.88 298 CYS A CA 1
ATOM 2208 C C . CYS A 1 298 ? 18.113 10.218 -10.432 1.00 89.88 298 CYS A C 1
ATOM 2210 O O . CYS A 1 298 ? 17.462 9.309 -9.928 1.00 89.88 298 CYS A O 1
ATOM 2212 N N . THR A 1 299 ? 17.550 11.340 -10.879 1.00 88.44 299 THR A N 1
ATOM 2213 C CA . THR A 1 299 ? 16.100 11.510 -11.038 1.00 88.44 299 THR A CA 1
ATOM 2214 C C . THR A 1 299 ? 15.724 11.138 -12.469 1.00 88.44 299 THR A C 1
ATOM 2216 O O . THR A 1 299 ? 16.070 11.861 -13.409 1.00 88.44 299 THR A O 1
ATOM 2219 N N . CYS A 1 300 ? 15.045 10.008 -12.656 1.00 88.56 300 CYS A N 1
ATOM 2220 C CA . CYS A 1 300 ? 14.623 9.555 -13.981 1.00 88.56 300 CYS A CA 1
ATOM 2221 C C . CYS A 1 300 ? 13.451 10.387 -14.508 1.00 88.56 300 CYS A C 1
ATOM 2223 O O . CYS A 1 300 ? 12.592 10.835 -13.744 1.00 88.56 300 CYS A O 1
ATOM 2225 N N . PHE A 1 301 ? 13.431 10.616 -15.821 1.00 86.06 301 PHE A N 1
ATOM 2226 C CA . PHE A 1 301 ? 12.407 11.418 -16.476 1.00 86.06 301 PHE A CA 1
ATOM 2227 C C . PHE A 1 301 ? 11.511 10.593 -17.415 1.00 86.06 301 PHE A C 1
ATOM 2229 O O . PHE A 1 301 ? 11.987 9.642 -18.040 1.00 86.06 301 PHE A O 1
ATOM 2236 N N . PRO A 1 302 ? 10.236 10.998 -17.591 1.00 80.38 302 PRO A N 1
ATOM 2237 C CA . PRO A 1 302 ? 9.590 12.158 -16.963 1.00 80.38 302 PRO A CA 1
ATOM 2238 C C . PRO A 1 302 ? 9.297 11.943 -15.463 1.00 80.38 302 PRO A C 1
ATOM 2240 O O . PRO A 1 302 ? 9.052 10.819 -15.035 1.00 80.38 302 PRO A O 1
ATOM 2243 N N . PRO A 1 303 ? 9.353 13.003 -14.638 1.00 66.88 303 PRO A N 1
ATOM 2244 C CA . PRO A 1 303 ? 9.251 12.851 -13.193 1.00 66.88 303 PRO A CA 1
ATOM 2245 C C . PRO A 1 303 ? 7.821 12.441 -12.817 1.00 66.88 303 PRO A C 1
ATOM 2247 O O . PRO A 1 303 ? 6.857 13.095 -13.213 1.00 66.88 303 PRO A O 1
ATOM 2250 N N . GLY A 1 304 ? 7.688 11.353 -12.055 1.00 62.78 304 GLY A N 1
ATOM 2251 C CA . GLY A 1 304 ? 6.397 10.740 -11.718 1.00 62.78 304 GLY A CA 1
ATOM 2252 C C . GLY A 1 304 ? 5.934 9.644 -12.685 1.00 62.78 304 GLY A C 1
ATOM 2253 O O . GLY A 1 304 ? 4.893 9.041 -12.441 1.00 62.78 304 GLY A O 1
ATOM 2254 N N . ASP A 1 305 ? 6.695 9.367 -13.745 1.00 73.44 305 ASP A N 1
ATOM 2255 C CA . ASP A 1 305 ? 6.513 8.197 -14.599 1.00 73.44 305 ASP A CA 1
ATOM 2256 C C . ASP A 1 305 ? 7.471 7.087 -14.153 1.00 73.44 305 ASP A C 1
ATOM 2258 O O . ASP A 1 305 ? 8.686 7.199 -14.304 1.00 73.44 305 ASP A O 1
ATOM 2262 N N . ASN A 1 306 ? 6.920 6.007 -13.602 1.00 74.25 306 ASN A N 1
ATOM 2263 C CA . ASN A 1 306 ? 7.711 4.904 -13.054 1.00 74.25 306 ASN A CA 1
ATOM 2264 C C . ASN A 1 306 ? 8.264 3.956 -14.133 1.00 74.25 306 ASN A C 1
ATOM 2266 O O . ASN A 1 306 ? 8.975 3.017 -13.786 1.00 74.25 306 ASN A O 1
ATOM 2270 N N . ARG A 1 307 ? 7.954 4.187 -15.420 1.00 81.31 307 ARG A N 1
ATOM 2271 C CA . ARG A 1 307 ? 8.408 3.329 -16.527 1.00 81.31 307 ARG A CA 1
ATOM 2272 C C . ARG A 1 307 ? 9.915 3.377 -16.729 1.00 81.31 307 ARG A C 1
ATOM 2274 O O . ARG A 1 307 ? 10.502 2.365 -17.082 1.00 81.31 307 ARG A O 1
ATOM 2281 N N . VAL A 1 308 ? 10.542 4.539 -16.526 1.00 86.31 308 VAL A N 1
ATOM 2282 C CA . VAL A 1 308 ? 12.005 4.663 -16.569 1.00 86.31 308 VAL A CA 1
ATOM 2283 C C . VAL A 1 308 ? 12.525 4.585 -15.148 1.00 86.31 308 VAL A C 1
ATOM 2285 O O . VAL A 1 308 ? 12.268 5.466 -14.330 1.00 86.31 308 VAL A O 1
ATOM 2288 N N . HIS A 1 309 ? 13.271 3.531 -14.862 1.00 83.38 309 HIS A N 1
ATOM 2289 C CA . HIS A 1 309 ? 13.760 3.248 -13.525 1.00 83.38 309 HIS A CA 1
ATOM 2290 C C . HIS A 1 309 ? 15.188 2.707 -13.586 1.00 83.38 309 HIS A C 1
ATOM 2292 O O . HIS A 1 309 ? 15.732 2.424 -14.650 1.00 83.38 309 HIS A O 1
ATOM 2298 N N . GLY A 1 310 ? 15.825 2.581 -12.431 1.00 83.00 310 GLY A N 1
ATOM 2299 C CA . GLY A 1 310 ? 17.225 2.173 -12.341 1.00 83.00 310 GLY A CA 1
ATOM 2300 C C . GLY A 1 310 ? 17.991 3.148 -11.474 1.00 83.00 310 GLY A C 1
ATOM 2301 O O . GLY A 1 310 ? 17.649 4.331 -11.425 1.00 83.00 310 GLY A O 1
ATOM 2302 N N . LYS A 1 311 ? 19.061 2.680 -10.830 1.00 85.75 311 LYS A N 1
ATOM 2303 C CA . LYS A 1 311 ? 19.952 3.569 -10.069 1.00 85.75 311 LYS A CA 1
ATOM 2304 C C . LYS A 1 311 ? 20.554 4.652 -10.971 1.00 85.75 311 LYS A C 1
ATOM 2306 O O . LYS A 1 311 ? 20.848 5.759 -10.523 1.00 85.75 311 LYS A O 1
ATOM 2311 N N . ASN A 1 312 ? 20.723 4.326 -12.249 1.00 90.00 312 ASN A N 1
ATOM 2312 C CA . ASN A 1 312 ? 21.264 5.172 -13.295 1.00 90.00 312 ASN A CA 1
ATOM 2313 C C . ASN A 1 312 ? 20.262 5.323 -14.461 1.00 90.00 312 ASN A C 1
ATOM 2315 O O . ASN A 1 312 ? 20.686 5.594 -15.585 1.00 90.00 312 ASN A O 1
ATOM 2319 N N . CYS A 1 313 ? 18.952 5.171 -14.209 1.00 89.94 313 CYS A N 1
ATOM 2320 C CA . CYS A 1 313 ? 17.869 5.253 -15.205 1.00 89.94 313 CYS A CA 1
ATOM 2321 C C . CYS A 1 313 ? 18.082 4.376 -16.453 1.00 89.94 313 CYS A C 1
ATOM 2323 O O . CYS A 1 313 ? 17.768 4.772 -17.577 1.00 89.94 313 CYS A O 1
ATOM 2325 N N . GLU A 1 314 ? 18.685 3.208 -16.253 1.00 87.50 314 GLU A N 1
ATOM 2326 C CA . GLU A 1 314 ? 19.096 2.273 -17.296 1.00 87.50 314 GLU A CA 1
ATOM 2327 C C . GLU A 1 314 ? 17.955 1.388 -17.820 1.00 87.50 314 GLU A C 1
ATOM 2329 O O . GLU A 1 314 ? 18.061 0.851 -18.922 1.00 87.50 314 GLU A O 1
ATOM 2334 N N . CYS A 1 315 ? 16.862 1.258 -17.065 1.00 87.31 315 CYS A N 1
ATOM 2335 C CA . CYS A 1 315 ? 15.723 0.415 -17.409 1.00 87.31 315 CYS A CA 1
ATOM 2336 C C . CYS A 1 315 ? 14.539 1.247 -17.906 1.00 87.31 315 CYS A C 1
ATOM 2338 O O . CYS A 1 315 ? 14.268 2.338 -17.403 1.00 87.31 315 CYS A O 1
ATOM 2340 N N . ASP A 1 316 ? 13.816 0.708 -18.886 1.00 87.56 316 ASP A N 1
ATOM 2341 C CA . ASP A 1 316 ? 12.586 1.302 -19.406 1.00 87.56 316 ASP A CA 1
ATOM 2342 C C . ASP A 1 316 ? 11.556 0.218 -19.702 1.00 87.56 316 ASP A C 1
ATOM 2344 O O . ASP A 1 316 ? 11.746 -0.610 -20.597 1.00 87.56 316 ASP A O 1
ATOM 2348 N N . ASP A 1 317 ? 10.454 0.242 -18.960 1.00 84.94 317 ASP A N 1
ATOM 2349 C CA . ASP A 1 317 ? 9.368 -0.727 -19.065 1.00 84.94 317 ASP A CA 1
ATOM 2350 C C . ASP A 1 317 ? 8.703 -0.739 -20.444 1.00 84.94 317 ASP A C 1
ATOM 2352 O O . ASP A 1 317 ? 8.098 -1.742 -20.822 1.00 84.94 317 ASP A O 1
ATOM 2356 N N . ARG A 1 318 ? 8.882 0.315 -21.252 1.00 84.75 318 ARG A N 1
ATOM 2357 C CA . ARG A 1 318 ? 8.423 0.343 -22.651 1.00 84.75 318 ARG A CA 1
ATOM 2358 C C . ARG A 1 318 ? 9.065 -0.747 -23.508 1.00 84.75 318 ARG A C 1
ATOM 2360 O O . ARG A 1 318 ? 8.516 -1.142 -24.530 1.00 84.75 318 ARG A O 1
ATOM 2367 N N . GLN A 1 319 ? 10.212 -1.284 -23.089 1.00 82.81 319 GLN A N 1
ATOM 2368 C CA . GLN A 1 319 ? 10.834 -2.446 -23.734 1.00 82.81 319 GLN A CA 1
ATOM 2369 C C . GLN A 1 319 ? 10.017 -3.738 -23.566 1.00 82.81 319 GLN A C 1
ATOM 2371 O O . GLN A 1 319 ? 10.224 -4.698 -24.307 1.00 82.81 319 GLN A O 1
ATOM 2376 N N . CYS A 1 320 ? 9.100 -3.762 -22.599 1.00 85.69 320 CYS A N 1
ATOM 2377 C CA . CYS A 1 320 ? 8.186 -4.860 -22.309 1.00 85.69 320 CYS A CA 1
ATOM 2378 C C . CYS A 1 320 ? 6.750 -4.589 -22.798 1.00 85.69 320 CYS A C 1
ATOM 2380 O O . CYS A 1 320 ? 5.852 -5.378 -22.491 1.00 85.69 320 CYS A O 1
ATOM 2382 N N . GLU A 1 321 ? 6.503 -3.482 -23.506 1.00 85.44 321 GLU A N 1
ATOM 2383 C CA . GLU A 1 321 ? 5.193 -3.172 -24.083 1.00 85.44 321 GLU A CA 1
ATOM 2384 C C . GLU A 1 321 ? 4.935 -4.032 -25.332 1.00 85.44 321 GLU A C 1
ATOM 2386 O O . GLU A 1 321 ? 5.820 -4.248 -26.164 1.00 85.44 321 GLU A O 1
ATOM 2391 N N . ASN A 1 322 ? 3.709 -4.544 -25.464 1.00 77.69 322 ASN A N 1
ATOM 2392 C CA . ASN A 1 322 ? 3.228 -5.141 -26.709 1.00 77.69 322 ASN A CA 1
ATOM 2393 C C . ASN A 1 322 ? 2.814 -4.047 -27.723 1.00 77.69 322 ASN A C 1
ATOM 2395 O O . ASN A 1 322 ? 2.915 -2.853 -27.448 1.00 77.69 322 ASN A O 1
ATOM 2399 N N . LEU A 1 323 ? 2.301 -4.450 -28.892 1.00 73.38 323 LEU A N 1
ATOM 2400 C CA . LEU A 1 323 ? 1.840 -3.524 -29.943 1.00 73.38 323 LEU A CA 1
ATOM 2401 C C . LEU A 1 323 ? 0.702 -2.584 -29.494 1.00 73.38 323 LEU A C 1
ATOM 2403 O O . LEU A 1 323 ? 0.487 -1.543 -30.106 1.00 73.38 323 LEU A O 1
ATOM 2407 N N . GLU A 1 324 ? -0.010 -2.933 -28.423 1.00 77.12 324 GLU A N 1
ATOM 2408 C CA . GLU A 1 324 ? -1.099 -2.145 -27.836 1.00 77.12 324 GLU A CA 1
ATOM 2409 C C . GLU A 1 324 ? -0.623 -1.259 -26.666 1.00 77.12 324 GLU A C 1
ATOM 2411 O O . GLU A 1 324 ? -1.438 -0.617 -26.004 1.00 77.12 324 GLU A O 1
ATOM 2416 N N . GLY A 1 325 ? 0.684 -1.228 -26.374 1.00 80.62 325 GLY A N 1
ATOM 2417 C CA . GLY A 1 325 ? 1.252 -0.477 -25.247 1.00 80.62 325 GLY A CA 1
ATOM 2418 C C . GLY A 1 325 ? 1.051 -1.146 -23.882 1.00 80.62 325 GLY A C 1
ATOM 2419 O O . GLY A 1 325 ? 1.191 -0.504 -22.842 1.00 80.62 325 GLY A O 1
ATOM 2420 N N . VAL A 1 326 ? 0.692 -2.432 -23.851 1.00 84.88 326 VAL A N 1
ATOM 2421 C CA . VAL A 1 326 ? 0.469 -3.195 -22.619 1.00 84.88 326 VAL A CA 1
ATOM 2422 C C . VAL A 1 326 ? 1.766 -3.868 -22.178 1.00 84.88 326 VAL A C 1
ATOM 2424 O O . VAL A 1 326 ? 2.304 -4.725 -22.881 1.00 84.88 326 VAL A O 1
ATOM 2427 N N . ILE A 1 327 ? 2.243 -3.518 -20.982 1.00 85.81 327 ILE A N 1
ATOM 2428 C CA . ILE A 1 327 ? 3.438 -4.113 -20.371 1.00 85.81 327 ILE A CA 1
ATOM 2429 C C . ILE A 1 327 ? 3.139 -5.552 -19.940 1.00 85.81 327 ILE A C 1
ATOM 2431 O O . ILE A 1 327 ? 2.199 -5.792 -19.177 1.00 85.81 327 ILE A O 1
ATOM 2435 N N . CYS A 1 328 ? 3.941 -6.507 -20.424 1.00 88.38 328 CYS A N 1
ATOM 2436 C CA . CYS A 1 328 ? 3.880 -7.926 -20.047 1.00 88.38 328 CYS A CA 1
ATOM 2437 C C . CYS A 1 328 ? 2.459 -8.522 -20.049 1.00 88.38 328 CYS A C 1
ATOM 2439 O O . CYS A 1 328 ? 2.109 -9.310 -19.170 1.00 88.38 328 CYS A O 1
ATOM 2441 N N . GLY A 1 329 ? 1.611 -8.092 -20.992 1.00 86.81 329 GLY A N 1
ATOM 2442 C CA . GLY A 1 329 ? 0.247 -8.604 -21.140 1.00 86.81 329 GLY A CA 1
ATOM 2443 C C . GLY A 1 329 ? -0.659 -8.413 -19.915 1.00 86.81 329 GLY A C 1
ATOM 2444 O O . GLY A 1 329 ? -1.695 -9.057 -19.858 1.00 86.81 329 GLY A O 1
ATOM 2445 N N . LYS A 1 330 ? -0.292 -7.557 -18.943 1.00 90.56 330 LYS A N 1
ATOM 2446 C CA . LYS A 1 330 ? -0.919 -7.436 -17.602 1.00 90.56 330 LYS A CA 1
ATOM 2447 C C . LYS A 1 330 ? -0.821 -8.686 -16.715 1.00 90.56 330 LYS A C 1
ATOM 2449 O O . LYS A 1 330 ? -1.482 -8.736 -15.684 1.00 90.56 330 LYS A O 1
ATOM 2454 N N . HIS A 1 331 ? 0.004 -9.658 -17.091 1.00 90.56 331 HIS A N 1
ATOM 2455 C CA . HIS A 1 331 ? 0.167 -10.939 -16.392 1.00 90.56 331 HIS A CA 1
ATOM 2456 C C . HIS A 1 331 ? 1.619 -11.171 -15.968 1.00 90.56 331 HIS A C 1
ATOM 2458 O O . HIS A 1 331 ? 2.131 -12.295 -15.944 1.00 90.56 331 HIS A O 1
ATOM 2464 N N . GLY A 1 332 ? 2.334 -10.084 -15.703 1.00 88.19 332 GLY A N 1
ATOM 2465 C CA . GLY A 1 332 ? 3.736 -10.121 -15.346 1.00 88.19 332 GLY A CA 1
ATOM 2466 C C . GLY A 1 332 ? 4.284 -8.743 -15.023 1.00 88.19 332 GLY A C 1
ATOM 2467 O O . GLY A 1 332 ? 3.666 -7.715 -15.291 1.00 88.19 332 GLY A O 1
ATOM 2468 N N . THR A 1 333 ? 5.482 -8.735 -14.455 1.00 87.12 333 THR A N 1
ATOM 2469 C CA . THR A 1 333 ? 6.226 -7.515 -14.130 1.00 87.12 333 THR A CA 1
ATOM 2470 C C . THR A 1 333 ? 7.427 -7.387 -15.059 1.00 87.12 333 THR A C 1
ATOM 2472 O O . THR A 1 333 ? 8.167 -8.356 -15.247 1.00 87.12 333 THR A O 1
ATOM 2475 N N . CYS A 1 334 ? 7.650 -6.204 -15.635 1.00 86.69 334 CYS A N 1
ATOM 2476 C CA . CYS A 1 334 ? 8.858 -5.949 -16.414 1.00 86.69 334 CYS A CA 1
ATOM 2477 C C . CYS A 1 334 ? 10.065 -5.810 -15.476 1.00 86.69 334 CYS A C 1
ATOM 2479 O O . CYS A 1 334 ? 10.035 -5.111 -14.465 1.00 86.69 334 CYS A O 1
ATOM 2481 N N . SER A 1 335 ? 11.137 -6.518 -15.803 1.00 84.75 335 SER A N 1
ATOM 2482 C CA . SER A 1 335 ? 12.427 -6.447 -15.136 1.00 84.75 335 SER A CA 1
ATOM 2483 C C . SER A 1 335 ? 13.467 -6.061 -16.179 1.00 84.75 335 SER A C 1
ATOM 2485 O O . SER A 1 335 ? 14.042 -6.920 -16.845 1.00 84.75 335 SER A O 1
ATOM 2487 N N . CYS A 1 336 ? 13.642 -4.749 -16.366 1.00 81.50 336 CYS A N 1
ATOM 2488 C CA . CYS A 1 336 ? 14.658 -4.159 -17.243 1.00 81.50 336 CYS A CA 1
ATOM 2489 C C . CYS A 1 336 ? 14.700 -4.792 -18.653 1.00 81.50 336 CYS A C 1
ATOM 2491 O O . CYS A 1 336 ? 15.718 -5.334 -19.082 1.00 81.50 336 CYS A O 1
ATOM 2493 N N . GLY A 1 337 ? 13.556 -4.795 -19.346 1.00 80.88 337 GLY A N 1
ATOM 2494 C CA . GLY A 1 337 ? 13.424 -5.360 -20.696 1.00 80.88 337 GLY A CA 1
ATOM 2495 C C . GLY A 1 337 ? 13.078 -6.852 -20.755 1.00 80.88 337 GLY A C 1
ATOM 2496 O O . GLY A 1 337 ? 12.968 -7.414 -21.845 1.00 80.88 337 GLY A O 1
ATOM 2497 N N . ARG A 1 338 ? 12.866 -7.510 -19.607 1.00 84.06 338 ARG A N 1
ATOM 2498 C CA . ARG A 1 338 ? 12.394 -8.899 -19.541 1.00 84.06 338 ARG A CA 1
ATOM 2499 C C . ARG A 1 338 ? 11.146 -9.030 -18.679 1.00 84.06 338 ARG A C 1
ATOM 2501 O O . ARG A 1 338 ? 11.173 -8.690 -17.503 1.00 84.06 338 ARG A O 1
ATOM 2508 N N . CYS A 1 339 ? 10.081 -9.606 -19.226 1.00 86.38 339 CYS A N 1
ATOM 2509 C CA . CYS A 1 339 ? 8.891 -9.910 -18.440 1.00 86.38 339 CYS A CA 1
ATOM 2510 C C . CYS A 1 339 ? 9.106 -11.112 -17.514 1.00 86.38 339 CYS A C 1
ATOM 2512 O O . CYS A 1 339 ? 9.551 -12.182 -17.939 1.00 86.38 339 CYS A O 1
ATOM 2514 N N . ILE A 1 340 ? 8.757 -10.928 -16.243 1.00 89.50 340 ILE A N 1
ATOM 2515 C CA . ILE A 1 340 ? 8.620 -11.978 -15.238 1.00 89.50 340 ILE A CA 1
ATOM 2516 C C . ILE A 1 340 ? 7.130 -12.290 -15.134 1.00 89.50 340 ILE A C 1
ATOM 2518 O O . ILE A 1 340 ? 6.367 -11.479 -14.612 1.00 89.50 340 ILE A O 1
ATOM 2522 N N . CYS A 1 341 ? 6.718 -13.436 -15.670 1.00 88.12 341 CYS A N 1
ATOM 2523 C CA . CYS A 1 341 ? 5.308 -13.806 -15.732 1.00 88.12 341 CYS A CA 1
ATOM 2524 C C . CYS A 1 341 ? 4.783 -14.325 -14.399 1.00 88.12 341 CYS A C 1
ATOM 2526 O O . CYS A 1 341 ? 5.482 -15.036 -13.674 1.00 88.12 341 CYS A O 1
ATOM 2528 N N . GLU A 1 342 ? 3.528 -13.995 -14.119 1.00 89.69 342 GLU A N 1
ATOM 2529 C CA . GLU A 1 342 ? 2.772 -14.530 -12.997 1.00 89.69 342 GLU A CA 1
ATOM 2530 C C . GLU A 1 342 ? 2.546 -16.039 -13.148 1.00 89.69 342 GLU A C 1
ATOM 2532 O O . GLU A 1 342 ? 2.665 -16.628 -14.232 1.00 89.69 342 GLU A O 1
ATOM 2537 N N . ALA A 1 343 ? 2.212 -16.691 -12.034 1.00 87.44 343 ALA A N 1
ATOM 2538 C CA . ALA A 1 343 ? 1.905 -18.112 -12.034 1.00 87.44 343 ALA A CA 1
ATOM 2539 C C . ALA A 1 343 ? 0.761 -18.410 -13.015 1.00 87.44 343 ALA A C 1
ATOM 2541 O O . ALA A 1 343 ? -0.291 -17.780 -12.979 1.00 87.44 343 ALA A O 1
ATOM 2542 N N . GLY A 1 344 ? 0.971 -19.389 -13.895 1.00 84.06 344 GLY A N 1
ATOM 2543 C CA . GLY A 1 344 ? -0.005 -19.722 -14.932 1.00 84.06 344 GLY A CA 1
ATOM 2544 C C . GLY A 1 344 ? 0.173 -18.964 -16.247 1.00 84.06 344 GLY A C 1
ATOM 2545 O O . GLY A 1 344 ? -0.533 -19.298 -17.185 1.00 84.06 344 GLY A O 1
ATOM 2546 N N . TRP A 1 345 ? 1.144 -18.056 -16.372 1.00 88.50 345 TRP A N 1
ATOM 2547 C CA . TRP A 1 345 ? 1.432 -17.339 -17.620 1.00 88.50 345 TRP A CA 1
ATOM 2548 C C . TRP A 1 345 ? 2.859 -17.586 -18.116 1.00 88.50 345 TRP A C 1
ATOM 2550 O O . TRP A 1 345 ? 3.755 -17.979 -17.358 1.00 88.50 345 TRP A O 1
ATOM 2560 N N . PHE A 1 346 ? 3.072 -17.428 -19.422 1.00 84.69 346 PHE A N 1
ATOM 2561 C CA . PHE A 1 346 ? 4.381 -17.536 -20.063 1.00 84.69 346 PHE A CA 1
ATOM 2562 C C . PHE A 1 346 ? 4.414 -16.841 -21.435 1.00 84.69 346 PHE A C 1
ATOM 2564 O O . PHE A 1 346 ? 3.421 -16.296 -21.913 1.00 84.69 346 PHE A O 1
ATOM 2571 N N . GLY A 1 347 ? 5.589 -16.846 -22.066 1.00 79.88 347 GLY A N 1
ATOM 2572 C CA . GLY A 1 347 ? 5.872 -16.101 -23.293 1.00 79.88 347 GLY A CA 1
ATOM 2573 C C . GLY A 1 347 ? 6.734 -14.869 -23.022 1.00 79.88 347 GLY A C 1
ATOM 2574 O O . GLY A 1 347 ? 6.908 -14.460 -21.875 1.00 79.88 347 GLY A O 1
ATOM 2575 N N . LYS A 1 348 ? 7.301 -14.281 -24.084 1.00 82.25 348 LYS A N 1
ATOM 2576 C CA . LYS A 1 348 ? 8.191 -13.108 -23.985 1.00 82.25 348 LYS A CA 1
ATOM 2577 C C . LYS A 1 348 ? 7.525 -11.927 -23.270 1.00 82.25 348 LYS A C 1
ATOM 2579 O O . LYS A 1 348 ? 8.200 -11.214 -22.537 1.00 82.25 348 LYS A O 1
ATOM 2584 N N . LEU A 1 349 ? 6.222 -11.750 -23.482 1.00 84.75 349 LEU A N 1
ATOM 2585 C CA . LEU A 1 349 ? 5.396 -10.690 -22.910 1.00 84.75 349 LEU A CA 1
ATOM 2586 C C . LEU A 1 349 ? 4.272 -11.262 -22.030 1.00 84.75 349 LEU A C 1
ATOM 2588 O O . LEU A 1 349 ? 3.250 -10.611 -21.864 1.00 84.75 349 LEU A O 1
ATOM 2592 N N . CYS A 1 350 ? 4.433 -12.478 -21.494 1.00 88.94 350 CYS A N 1
ATOM 2593 C CA . CYS A 1 350 ? 3.430 -13.157 -20.657 1.00 88.94 350 CYS A CA 1
ATOM 2594 C C . CYS A 1 350 ? 2.042 -13.279 -21.297 1.00 88.94 350 CYS A C 1
ATOM 2596 O O . CYS A 1 350 ? 1.024 -13.268 -20.616 1.00 88.94 350 CYS A O 1
ATOM 2598 N N . GLN A 1 351 ? 2.005 -13.398 -22.622 1.00 86.12 351 GLN A N 1
ATOM 2599 C CA . GLN A 1 351 ? 0.772 -13.374 -23.399 1.00 86.12 351 GLN A CA 1
ATOM 2600 C C . GLN A 1 351 ? 0.053 -14.732 -23.495 1.00 86.12 351 GLN A C 1
ATOM 2602 O O . GLN A 1 351 ? -1.038 -14.802 -24.060 1.00 86.12 351 GLN A O 1
ATOM 2607 N N . HIS A 1 352 ? 0.660 -15.817 -23.001 1.00 84.19 352 HIS A N 1
ATOM 2608 C CA . HIS A 1 352 ? 0.110 -17.169 -23.102 1.00 84.19 352 HIS A CA 1
ATOM 2609 C C . HIS A 1 352 ? -0.226 -17.744 -21.726 1.00 84.19 352 HIS A C 1
ATOM 2611 O O . HIS A 1 352 ? 0.614 -17.742 -20.824 1.00 84.19 352 HIS A O 1
ATOM 2617 N N . GLU A 1 353 ? -1.432 -18.292 -21.591 1.00 85.38 353 GLU A N 1
ATOM 2618 C CA . GLU A 1 353 ? -1.865 -19.016 -20.398 1.00 85.38 353 GLU A CA 1
ATOM 2619 C C . GLU A 1 353 ? -1.348 -20.466 -20.432 1.00 85.38 353 GLU A C 1
ATOM 2621 O O . GLU A 1 353 ? -1.338 -21.136 -21.466 1.00 85.38 353 GLU A O 1
ATOM 2626 N N . ARG A 1 354 ? -0.889 -20.971 -19.287 1.00 82.00 354 ARG A N 1
ATOM 2627 C CA . ARG A 1 354 ? -0.392 -22.345 -19.114 1.00 82.00 354 ARG A CA 1
ATOM 2628 C C . ARG A 1 354 ? -1.521 -23.360 -19.039 1.00 82.00 354 ARG A C 1
ATOM 2630 O O . ARG A 1 354 ? -1.311 -24.510 -19.411 1.00 82.00 354 ARG A O 1
ATOM 2637 N N . LYS A 1 355 ? -2.682 -22.961 -18.519 1.00 82.06 355 LYS A N 1
ATOM 2638 C CA . LYS A 1 355 ? -3.879 -23.799 -18.513 1.00 82.06 355 LYS A CA 1
ATOM 2639 C C . LYS A 1 355 ? -4.541 -23.704 -19.876 1.00 82.06 355 LYS A C 1
ATOM 2641 O O . LYS A 1 355 ? -4.655 -22.618 -20.431 1.00 82.06 355 LYS A O 1
ATOM 2646 N N . CYS A 1 356 ? -4.959 -24.849 -20.397 1.00 80.81 356 CYS A N 1
ATOM 2647 C CA . CYS A 1 356 ? -5.670 -24.919 -21.656 1.00 80.81 356 CYS A CA 1
ATOM 2648 C C . CYS A 1 356 ? -7.052 -25.524 -21.423 1.00 80.81 356 CYS A C 1
ATOM 2650 O O . CYS A 1 356 ? -7.163 -26.663 -20.976 1.00 80.81 356 CYS A O 1
ATOM 2652 N N . ASN A 1 357 ? -8.093 -24.739 -21.700 1.00 80.56 357 ASN A N 1
ATOM 2653 C CA . ASN A 1 357 ? -9.493 -25.137 -21.543 1.00 80.56 357 ASN A CA 1
ATOM 2654 C C . ASN A 1 357 ? -10.078 -25.628 -22.879 1.00 80.56 357 ASN A C 1
ATOM 2656 O O . ASN A 1 357 ? -11.164 -25.214 -23.271 1.00 80.56 357 ASN A O 1
ATOM 2660 N N . MET A 1 358 ? -9.331 -26.463 -23.601 1.00 81.19 358 MET A N 1
ATOM 2661 C CA . MET A 1 358 ? -9.776 -27.142 -24.822 1.00 81.19 358 MET A CA 1
ATOM 2662 C C . MET A 1 358 ? -9.032 -28.468 -24.970 1.00 81.19 358 MET A C 1
ATOM 2664 O O . MET A 1 358 ? -7.985 -28.675 -24.349 1.00 81.19 358 MET A O 1
ATOM 2668 N N . THR A 1 359 ? -9.592 -29.371 -25.768 1.00 84.88 359 THR A N 1
ATOM 2669 C CA . THR A 1 359 ? -8.970 -30.667 -26.063 1.00 84.88 359 THR A CA 1
ATOM 2670 C C . THR A 1 359 ? -7.728 -30.505 -26.943 1.00 84.88 359 THR A C 1
ATOM 2672 O O . THR A 1 359 ? -7.518 -29.468 -27.580 1.00 84.88 359 THR A O 1
ATOM 2675 N N . GLU A 1 360 ? -6.865 -31.523 -26.972 1.00 80.38 360 GLU A N 1
ATOM 2676 C CA . GLU A 1 360 ? -5.640 -31.481 -27.777 1.00 80.38 360 GLU A CA 1
ATOM 2677 C C . GLU A 1 360 ? -5.967 -31.427 -29.280 1.00 80.38 360 GLU A C 1
ATOM 2679 O O . GLU A 1 360 ? -5.264 -30.776 -30.052 1.00 80.38 360 GLU A O 1
ATOM 2684 N N . GLU A 1 361 ? -7.072 -32.055 -29.683 1.00 82.75 361 GLU A N 1
ATOM 2685 C CA . GLU A 1 361 ? -7.604 -32.064 -31.043 1.00 82.75 361 GLU A CA 1
ATOM 2686 C C . GLU A 1 361 ? -8.132 -30.686 -31.457 1.00 82.75 361 GLU A C 1
ATOM 2688 O O . GLU A 1 361 ? -7.765 -30.179 -32.519 1.00 82.75 361 GLU A O 1
ATOM 2693 N N . GLU A 1 362 ? -8.934 -30.041 -30.603 1.00 84.88 362 GLU A N 1
ATOM 2694 C CA . GLU A 1 362 ? -9.411 -28.671 -30.831 1.00 84.88 362 GLU A CA 1
ATOM 2695 C C . GLU A 1 362 ? -8.233 -27.695 -30.905 1.00 84.88 362 GLU A C 1
ATOM 2697 O O . GLU A 1 362 ? -8.138 -26.911 -31.850 1.00 84.88 362 GLU A O 1
ATOM 2702 N N . SER A 1 363 ? -7.277 -27.800 -29.975 1.00 83.81 363 SER A N 1
ATOM 2703 C CA . SER A 1 363 ? -6.066 -26.979 -29.992 1.00 83.81 363 SER A CA 1
ATOM 2704 C C . SER A 1 363 ? -5.277 -27.155 -31.291 1.00 83.81 363 SER A C 1
ATOM 2706 O O . SER A 1 363 ? -4.853 -26.160 -31.874 1.00 83.81 363 SER A O 1
ATOM 2708 N N . LYS A 1 364 ? -5.069 -28.391 -31.765 1.00 84.44 364 LYS A N 1
ATOM 2709 C CA . LYS A 1 364 ? -4.350 -28.654 -33.024 1.00 84.44 364 LYS A CA 1
ATOM 2710 C C . LYS A 1 364 ? -5.078 -28.065 -34.227 1.00 84.44 364 LYS A C 1
ATOM 2712 O O . LYS A 1 364 ? -4.435 -27.408 -35.039 1.00 84.44 364 LYS A O 1
ATOM 2717 N N . SER A 1 365 ? -6.405 -28.196 -34.283 1.00 86.69 365 SER A N 1
ATOM 2718 C CA . SER A 1 365 ? -7.211 -27.694 -35.404 1.00 86.69 365 SER A CA 1
ATOM 2719 C C . SER A 1 365 ? -7.072 -26.182 -35.637 1.00 86.69 365 SER A C 1
ATOM 2721 O O . SER A 1 365 ? -7.136 -25.723 -36.772 1.00 86.69 365 SER A O 1
ATOM 2723 N N . HIS A 1 366 ? -6.819 -25.407 -34.578 1.00 85.50 366 HIS A N 1
ATOM 2724 C CA . HIS A 1 366 ? -6.618 -23.957 -34.658 1.00 85.50 366 HIS A CA 1
ATOM 2725 C C . HIS A 1 366 ? -5.195 -23.539 -35.058 1.00 85.50 366 HIS A C 1
ATOM 2727 O O . HIS A 1 366 ? -4.970 -22.380 -35.381 1.00 85.50 366 HIS A O 1
ATOM 2733 N N . CYS A 1 367 ? -4.237 -24.464 -35.041 1.00 87.38 367 CYS A N 1
ATOM 2734 C CA . CYS A 1 367 ? -2.830 -24.224 -35.364 1.00 87.38 367 CYS A CA 1
ATOM 2735 C C . CYS A 1 367 ? -2.401 -24.859 -36.697 1.00 87.38 367 CYS A C 1
ATOM 2737 O O . CYS A 1 367 ? -1.243 -24.723 -37.102 1.00 87.38 367 CYS A O 1
ATOM 2739 N N . GLU A 1 368 ? -3.288 -25.612 -37.344 1.00 87.25 368 GLU A N 1
ATOM 2740 C CA . GLU A 1 368 ? -3.044 -26.228 -38.644 1.00 87.25 368 GLU A CA 1
ATOM 2741 C C . GLU A 1 368 ? -3.323 -25.219 -39.763 1.00 87.25 368 GLU A C 1
ATOM 2743 O O . GLU A 1 368 ? -4.416 -24.664 -39.876 1.00 87.25 368 GLU A O 1
ATOM 2748 N N . SER A 1 369 ? -2.318 -24.970 -40.604 1.00 77.44 369 SER A N 1
ATOM 2749 C CA . SER A 1 369 ? -2.475 -24.153 -41.811 1.00 77.44 369 SER A CA 1
ATOM 2750 C C . SER A 1 369 ? -3.295 -24.891 -42.881 1.00 77.44 369 SER A C 1
ATOM 2752 O O . SER A 1 369 ? -3.526 -26.094 -42.783 1.00 77.44 369 SER A O 1
ATOM 2754 N N . ALA A 1 370 ? -3.692 -24.197 -43.955 1.00 74.81 370 ALA A N 1
ATOM 2755 C CA . ALA A 1 370 ? -4.499 -24.774 -45.044 1.00 74.81 370 ALA A CA 1
ATOM 2756 C C . ALA A 1 370 ? -3.886 -26.033 -45.699 1.00 74.81 370 ALA A C 1
ATOM 2758 O O . ALA A 1 370 ? -4.617 -26.861 -46.239 1.00 74.81 370 ALA A O 1
ATOM 2759 N N . ASP A 1 371 ? -2.563 -26.189 -45.614 1.00 74.38 371 ASP A N 1
ATOM 2760 C CA . ASP A 1 371 ? -1.815 -27.347 -46.116 1.00 74.38 371 ASP A CA 1
ATOM 2761 C C . ASP A 1 371 ? -1.734 -28.517 -45.107 1.00 74.38 371 ASP A C 1
ATOM 2763 O O . ASP A 1 371 ? -1.032 -29.498 -45.349 1.00 74.38 371 ASP A O 1
ATOM 2767 N N . GLY A 1 372 ? -2.423 -28.430 -43.962 1.00 79.81 372 GLY A N 1
ATOM 2768 C CA . GLY A 1 372 ? -2.425 -29.450 -42.903 1.00 79.81 372 GLY A CA 1
ATOM 2769 C C . GLY A 1 372 ? -1.142 -29.493 -42.065 1.00 79.81 372 GLY A C 1
ATOM 2770 O O . GLY A 1 372 ? -0.888 -30.466 -41.357 1.00 79.81 372 GLY A O 1
ATOM 2771 N N . VAL A 1 373 ? -0.302 -28.459 -42.160 1.00 85.88 373 VAL A N 1
ATOM 2772 C CA . VAL A 1 373 ? 0.959 -28.355 -41.415 1.00 85.88 373 VAL A CA 1
ATOM 2773 C C . VAL A 1 373 ? 0.735 -27.547 -40.139 1.00 85.88 373 VAL A C 1
ATOM 2775 O O . VAL A 1 373 ? 0.280 -26.405 -40.187 1.00 85.88 373 VAL A O 1
ATOM 2778 N N . LEU A 1 374 ? 1.093 -28.129 -38.992 1.00 85.94 374 LEU A N 1
ATOM 2779 C CA . LEU A 1 374 ? 0.994 -27.473 -37.688 1.00 85.94 374 LEU A CA 1
ATOM 2780 C C . LEU A 1 374 ? 2.064 -26.378 -37.555 1.00 85.94 374 LEU A C 1
ATOM 2782 O O . LEU A 1 374 ? 3.260 -26.675 -37.625 1.00 85.94 374 LEU A O 1
ATOM 2786 N N . CYS A 1 375 ? 1.642 -25.127 -37.353 1.00 87.06 375 CYS A N 1
ATOM 2787 C CA . CYS A 1 375 ? 2.519 -23.961 -37.171 1.00 87.06 375 CYS A CA 1
ATOM 2788 C C . CYS A 1 375 ? 3.673 -23.886 -38.188 1.00 87.06 375 CYS A C 1
ATOM 2790 O O . CYS A 1 375 ? 4.829 -23.648 -37.816 1.00 87.06 375 CYS A O 1
ATOM 2792 N N . SER A 1 376 ? 3.372 -24.178 -39.461 1.00 85.69 376 SER A N 1
ATOM 2793 C CA . SER A 1 376 ? 4.324 -24.199 -40.584 1.00 85.69 376 SER A CA 1
ATOM 2794 C C . SER A 1 376 ? 5.598 -25.025 -40.334 1.00 85.69 376 SER A C 1
ATOM 2796 O O . SER A 1 376 ? 6.631 -24.762 -40.942 1.00 85.69 376 SER A O 1
ATOM 2798 N N . ALA A 1 377 ? 5.561 -25.992 -39.405 1.00 85.31 377 ALA A N 1
ATOM 2799 C CA . ALA A 1 377 ? 6.722 -26.729 -38.887 1.00 85.31 377 ALA A CA 1
ATOM 2800 C C . ALA A 1 377 ? 7.850 -25.845 -38.301 1.00 85.31 377 ALA A C 1
ATOM 2802 O O . ALA A 1 377 ? 8.943 -26.332 -38.011 1.00 85.31 377 ALA A O 1
ATOM 2803 N N . LYS A 1 378 ? 7.579 -24.552 -38.095 1.00 84.50 378 LYS A N 1
ATOM 2804 C CA . LYS A 1 378 ? 8.513 -23.538 -37.588 1.00 84.50 378 LYS A CA 1
ATOM 2805 C C . LYS A 1 378 ? 8.190 -23.124 -36.139 1.00 84.50 378 LYS A C 1
ATOM 2807 O O . LYS A 1 378 ? 8.887 -22.299 -35.544 1.00 84.50 378 LYS A O 1
ATOM 2812 N N . GLY A 1 379 ? 7.175 -23.728 -35.520 1.00 86.12 379 GLY A N 1
ATOM 2813 C CA . GLY A 1 379 ? 6.763 -23.463 -34.140 1.00 86.12 379 GLY A CA 1
ATOM 2814 C C . GLY A 1 379 ? 6.049 -24.639 -33.479 1.00 86.12 379 GLY A C 1
ATOM 2815 O O . GLY A 1 379 ? 5.921 -25.717 -34.057 1.00 86.12 379 GLY A O 1
ATOM 2816 N N . SER A 1 380 ? 5.574 -24.423 -32.256 1.00 86.19 380 SER A N 1
ATOM 2817 C CA . SER A 1 380 ? 4.738 -25.370 -31.517 1.00 86.19 380 SER A CA 1
ATOM 2818 C C . SER A 1 380 ? 3.337 -24.807 -31.300 1.00 86.19 380 SER A C 1
ATOM 2820 O O . SER A 1 380 ? 3.167 -23.612 -31.076 1.00 86.19 380 SER A O 1
ATOM 2822 N N . CYS A 1 381 ? 2.318 -25.663 -31.351 1.00 86.50 381 CYS A N 1
ATOM 2823 C CA . CYS A 1 381 ? 0.957 -25.258 -31.016 1.00 86.50 381 CYS A CA 1
ATOM 2824 C C . CYS A 1 381 ? 0.738 -25.337 -29.506 1.00 86.50 381 CYS A C 1
ATOM 2826 O O . CYS A 1 381 ? 1.005 -26.371 -28.891 1.00 86.50 381 CYS A O 1
ATOM 2828 N N . HIS A 1 382 ? 0.210 -24.268 -28.918 1.00 83.00 382 HIS A N 1
ATOM 2829 C CA . HIS A 1 382 ? -0.210 -24.240 -27.524 1.00 83.00 382 HIS A CA 1
ATOM 2830 C C . HIS A 1 382 ? -1.581 -23.582 -27.402 1.00 83.00 382 HIS A C 1
ATOM 2832 O O . HIS A 1 382 ? -1.722 -22.375 -27.593 1.00 83.00 382 HIS A O 1
ATOM 2838 N N . CYS A 1 383 ? -2.586 -24.386 -27.057 1.00 83.19 383 CYS A N 1
ATOM 2839 C CA . CYS A 1 383 ? -3.961 -23.946 -26.827 1.00 83.19 383 CYS A CA 1
ATOM 2840 C C . CYS A 1 383 ? -4.566 -23.139 -27.988 1.00 83.19 383 CYS A C 1
ATOM 2842 O O . CYS A 1 383 ? -5.076 -22.032 -27.810 1.00 83.19 383 CYS A O 1
ATOM 2844 N N . GLY A 1 384 ? -4.432 -23.679 -29.200 1.00 83.25 384 GLY A N 1
ATOM 2845 C CA . GLY A 1 384 ? -4.926 -23.064 -30.429 1.00 83.25 384 GLY A CA 1
ATOM 2846 C C . GLY A 1 384 ? -4.148 -21.838 -30.909 1.00 83.25 384 GLY A C 1
ATOM 2847 O O . GLY A 1 384 ? -4.652 -21.101 -31.748 1.00 83.25 384 GLY A O 1
ATOM 2848 N N . LYS A 1 385 ? -2.936 -21.595 -30.389 1.00 85.81 385 LYS A N 1
ATOM 2849 C CA . LYS A 1 385 ? -2.029 -20.544 -30.875 1.00 85.81 385 LYS A CA 1
ATOM 2850 C C . LYS A 1 385 ? -0.644 -21.097 -31.177 1.00 85.81 385 LYS A C 1
ATOM 2852 O O . LYS A 1 385 ? -0.085 -21.846 -30.374 1.00 85.81 385 LYS A O 1
ATOM 2857 N N . CYS A 1 386 ? -0.061 -20.677 -32.293 1.00 86.56 386 CYS A N 1
ATOM 2858 C CA . CYS A 1 386 ? 1.309 -21.033 -32.629 1.00 86.56 386 CYS A CA 1
ATOM 2859 C C . CYS A 1 386 ? 2.328 -20.184 -31.859 1.00 86.56 386 CYS A C 1
ATOM 2861 O O . CYS A 1 386 ? 2.251 -18.957 -31.809 1.00 86.56 386 CYS A O 1
ATOM 2863 N N . ILE A 1 387 ? 3.307 -20.859 -31.261 1.00 84.75 387 ILE A N 1
ATOM 2864 C CA . ILE A 1 387 ? 4.480 -20.280 -30.613 1.00 84.75 387 ILE A CA 1
ATOM 2865 C C . ILE A 1 387 ? 5.676 -20.544 -31.526 1.00 84.75 387 ILE A C 1
ATOM 2867 O O . ILE A 1 387 ? 6.180 -21.666 -31.605 1.00 84.75 387 ILE A O 1
ATOM 2871 N N . CYS A 1 388 ? 6.126 -19.511 -32.233 1.00 83.44 388 CYS A N 1
ATOM 2872 C CA . CYS A 1 388 ? 7.214 -19.638 -33.200 1.00 83.44 388 CYS A CA 1
ATOM 2873 C C . CYS A 1 388 ? 8.564 -19.856 -32.514 1.00 83.44 388 CYS A C 1
ATOM 2875 O O . CYS A 1 388 ? 8.851 -19.283 -31.458 1.00 83.44 388 CYS A O 1
ATOM 2877 N N . SER A 1 389 ? 9.393 -20.717 -33.106 1.00 75.06 389 SER A N 1
ATOM 2878 C CA . SER A 1 389 ? 10.651 -21.144 -32.501 1.00 75.06 389 SER A CA 1
ATOM 2879 C C . SER A 1 389 ? 11.654 -19.986 -32.412 1.00 75.06 389 SER A C 1
ATOM 2881 O O . SER A 1 389 ? 11.953 -19.355 -33.422 1.00 75.06 389 SER A O 1
ATOM 2883 N N . PRO A 1 390 ? 12.258 -19.732 -31.235 1.00 60.34 390 PRO A N 1
ATOM 2884 C CA . PRO A 1 390 ? 13.194 -18.622 -31.044 1.00 60.34 390 PRO A CA 1
ATOM 2885 C C . PRO A 1 390 ? 14.603 -18.897 -31.590 1.00 60.34 390 PRO A C 1
ATOM 2887 O O . PRO A 1 390 ? 15.446 -18.004 -31.567 1.00 60.34 390 PRO A O 1
ATOM 2890 N N . GLN A 1 391 ? 14.889 -20.126 -32.037 1.00 57.59 391 GLN A N 1
ATOM 2891 C CA . GLN A 1 391 ? 16.211 -20.514 -32.552 1.00 57.59 391 GLN A CA 1
ATOM 2892 C C . GLN A 1 391 ? 16.576 -19.777 -33.853 1.00 57.59 391 GLN A C 1
ATOM 2894 O O . GLN A 1 391 ? 17.753 -19.698 -34.197 1.00 57.59 391 GLN A O 1
ATOM 2899 N N . GLU A 1 392 ? 15.601 -19.154 -34.518 1.00 54.94 392 GLU A N 1
ATOM 2900 C CA . GLU A 1 392 ? 15.793 -18.318 -35.699 1.00 54.94 392 GLU A CA 1
ATOM 2901 C C . GLU A 1 392 ? 14.966 -17.041 -35.496 1.00 54.94 392 GLU A C 1
ATOM 2903 O O . GLU A 1 392 ? 13.744 -17.038 -35.585 1.00 54.94 392 GLU A O 1
ATOM 2908 N N . TRP A 1 393 ? 15.634 -15.959 -35.109 1.00 52.88 393 TRP A N 1
ATOM 2909 C CA . TRP A 1 393 ? 15.092 -14.738 -34.494 1.00 52.88 393 TRP A CA 1
ATOM 2910 C C . TRP A 1 393 ? 14.286 -13.823 -35.443 1.00 52.88 393 TRP A C 1
ATOM 2912 O O . TRP A 1 393 ? 14.301 -12.606 -35.294 1.00 52.88 393 TRP A O 1
ATOM 2922 N N . TYR A 1 394 ? 13.550 -14.414 -36.384 1.00 64.50 394 TYR A N 1
ATOM 2923 C CA . TYR A 1 394 ? 12.852 -13.750 -37.488 1.00 64.50 394 TYR A CA 1
ATOM 2924 C C . TYR A 1 394 ? 11.596 -14.489 -37.983 1.00 64.50 394 TYR A C 1
ATOM 2926 O O . TYR A 1 394 ? 11.007 -14.091 -38.988 1.00 64.50 394 TYR A O 1
ATOM 2934 N N . ILE A 1 395 ? 11.195 -15.582 -37.316 1.00 68.31 395 ILE A N 1
ATOM 2935 C CA . ILE A 1 395 ? 9.969 -16.308 -37.666 1.00 68.31 395 ILE A CA 1
ATOM 2936 C C . ILE A 1 395 ? 8.768 -15.680 -36.945 1.00 68.31 395 ILE A C 1
ATOM 2938 O O . ILE A 1 395 ? 8.766 -15.561 -35.718 1.00 68.31 395 ILE A O 1
ATOM 2942 N N . SER A 1 396 ? 7.745 -15.286 -37.702 1.00 69.88 396 SER A N 1
ATOM 2943 C CA . SER A 1 396 ? 6.530 -14.613 -37.220 1.00 69.88 396 SER A CA 1
ATOM 2944 C C . SER A 1 396 ? 5.283 -15.057 -38.008 1.00 69.88 396 SER A C 1
ATOM 2946 O O . SER A 1 396 ? 5.375 -15.934 -38.863 1.00 69.88 396 SER A O 1
ATOM 2948 N N . GLY A 1 397 ? 4.109 -14.492 -37.708 1.00 70.88 397 GLY A N 1
ATOM 2949 C CA . GLY A 1 397 ? 2.827 -14.887 -38.315 1.00 70.88 397 GLY A CA 1
ATOM 2950 C C . GLY A 1 397 ? 1.931 -15.689 -37.367 1.00 70.88 397 GLY A C 1
ATOM 2951 O O . GLY A 1 397 ? 2.374 -16.128 -36.304 1.00 70.88 397 GLY A O 1
ATOM 2952 N N . GLU A 1 398 ? 0.656 -15.847 -37.731 1.00 77.12 398 GLU A N 1
ATOM 2953 C CA . GLU A 1 398 ? -0.346 -16.557 -36.912 1.00 77.12 398 GLU A CA 1
ATOM 2954 C C . GLU A 1 398 ? -0.057 -18.064 -36.844 1.00 77.12 398 GLU A C 1
ATOM 2956 O O . GLU A 1 398 ? -0.296 -18.702 -35.819 1.00 77.12 398 GLU A O 1
ATOM 2961 N N . PHE A 1 399 ? 0.546 -18.603 -37.903 1.00 83.62 399 PHE A N 1
ATOM 2962 C CA . PHE A 1 399 ? 0.957 -19.992 -38.065 1.00 83.62 399 PHE A CA 1
ATOM 2963 C C . PHE A 1 399 ? 2.478 -20.135 -38.242 1.00 83.62 399 PHE A C 1
ATOM 2965 O O . PHE A 1 399 ? 2.939 -21.164 -38.737 1.00 83.62 399 PHE A O 1
ATOM 2972 N N . CYS A 1 400 ? 3.276 -19.138 -37.840 1.00 82.69 400 CYS A N 1
ATOM 2973 C CA . CYS A 1 400 ? 4.737 -19.112 -38.018 1.00 82.69 400 CYS A CA 1
ATOM 2974 C C . CYS A 1 400 ? 5.204 -19.235 -39.481 1.00 82.69 400 CYS A C 1
ATOM 2976 O O . CYS A 1 400 ? 6.256 -19.808 -39.770 1.00 82.69 400 CYS A O 1
ATOM 2978 N N . GLU A 1 401 ? 4.398 -18.722 -40.402 1.00 77.31 401 GLU A N 1
ATOM 2979 C CA . GLU A 1 401 ? 4.582 -18.794 -41.848 1.00 77.31 401 GLU A CA 1
ATOM 2980 C C . GLU A 1 401 ? 5.564 -17.747 -42.394 1.00 77.31 401 GLU A C 1
ATOM 2982 O O . GLU A 1 401 ? 6.095 -17.912 -43.491 1.00 77.31 401 GLU A O 1
ATOM 2987 N N . CYS A 1 402 ? 5.834 -16.681 -41.639 1.00 73.38 402 CYS A N 1
ATOM 2988 C CA . CYS A 1 402 ? 6.714 -15.596 -42.059 1.00 73.38 402 CYS A CA 1
ATOM 2989 C C . CYS A 1 402 ? 8.136 -15.844 -41.567 1.00 73.38 402 CYS A C 1
ATOM 2991 O O . CYS A 1 402 ? 8.341 -16.023 -40.373 1.00 73.38 402 CYS A O 1
ATOM 2993 N N . ASP A 1 403 ? 9.121 -15.801 -42.461 1.00 72.88 403 ASP A N 1
ATOM 2994 C CA . ASP A 1 403 ? 10.542 -15.949 -42.138 1.00 72.88 403 ASP A CA 1
ATOM 2995 C C . ASP A 1 403 ? 11.345 -14.837 -42.811 1.00 72.88 403 ASP A C 1
ATOM 2997 O O . ASP A 1 403 ? 11.509 -14.837 -44.034 1.00 72.88 403 ASP A O 1
ATOM 3001 N N . ASP A 1 404 ? 11.869 -13.889 -42.027 1.00 63.91 404 ASP A N 1
ATOM 3002 C CA . ASP A 1 404 ? 12.522 -12.705 -42.606 1.00 63.91 404 ASP A CA 1
ATOM 3003 C C . ASP A 1 404 ? 13.840 -13.023 -43.354 1.00 63.91 404 ASP A C 1
ATOM 3005 O O . ASP A 1 404 ? 14.456 -12.146 -43.967 1.00 63.91 404 ASP A O 1
ATOM 3009 N N . ARG A 1 405 ? 14.310 -14.281 -43.349 1.00 64.69 405 ARG A N 1
ATOM 3010 C CA . ARG A 1 405 ? 15.461 -14.709 -44.164 1.00 64.69 405 ARG A CA 1
ATOM 3011 C C . ARG A 1 405 ? 15.107 -14.938 -45.625 1.00 64.69 405 ARG A C 1
ATOM 3013 O O . ARG A 1 405 ? 16.012 -14.854 -46.454 1.00 64.69 405 ARG A O 1
ATOM 3020 N N . GLU A 1 406 ? 13.839 -15.210 -45.912 1.00 61.28 406 GLU A N 1
ATOM 3021 C CA . GLU A 1 406 ? 13.304 -15.419 -47.262 1.00 61.28 406 GLU A CA 1
ATOM 3022 C C . GLU A 1 406 ? 13.034 -14.086 -47.989 1.00 61.28 406 GLU A C 1
ATOM 3024 O O . GLU A 1 406 ? 12.604 -14.065 -49.139 1.00 61.28 406 GLU A O 1
ATOM 3029 N N . CYS A 1 407 ? 13.317 -12.964 -47.326 1.00 61.38 407 CYS A N 1
ATOM 3030 C CA . CYS A 1 407 ? 13.135 -11.616 -47.844 1.00 61.38 407 CYS A CA 1
ATOM 3031 C C . CYS A 1 407 ? 14.295 -11.155 -48.719 1.00 61.38 407 CYS A C 1
ATOM 3033 O O . CYS A 1 407 ? 15.452 -11.507 -48.474 1.00 61.38 407 CYS A O 1
ATOM 3035 N N . ASP A 1 408 ? 13.986 -10.299 -49.696 1.00 56.00 408 ASP A N 1
ATOM 3036 C CA . ASP A 1 408 ? 14.992 -9.667 -50.543 1.00 56.00 408 ASP A CA 1
ATOM 3037 C C . ASP A 1 408 ? 15.977 -8.856 -49.691 1.00 56.00 408 ASP A C 1
ATOM 3039 O O . ASP A 1 408 ? 15.588 -8.031 -48.854 1.00 56.00 408 ASP A O 1
ATOM 3043 N N . LYS A 1 409 ? 17.272 -9.093 -49.923 1.00 54.44 409 LYS A N 1
ATOM 3044 C CA . LYS A 1 409 ? 18.371 -8.400 -49.247 1.00 54.44 409 LYS A CA 1
ATOM 3045 C C . LYS A 1 409 ? 19.213 -7.635 -50.254 1.00 54.44 409 LYS A C 1
ATOM 3047 O O . LYS A 1 409 ? 19.568 -8.173 -51.300 1.00 54.44 409 LYS A O 1
ATOM 3052 N N . HIS A 1 410 ? 19.611 -6.421 -49.890 1.00 45.66 410 HIS A N 1
ATOM 3053 C CA . HIS A 1 410 ? 20.624 -5.645 -50.606 1.00 45.66 410 HIS A CA 1
ATOM 3054 C C . HIS A 1 410 ? 21.726 -5.246 -49.616 1.00 45.66 410 HIS A C 1
ATOM 3056 O O . HIS A 1 410 ? 21.424 -4.687 -48.565 1.00 45.66 410 HIS A O 1
ATOM 3062 N N . ASP A 1 411 ? 22.989 -5.584 -49.905 1.00 49.41 411 ASP A N 1
ATOM 3063 C CA . ASP A 1 411 ? 24.138 -5.399 -48.990 1.00 49.41 411 ASP A CA 1
ATOM 3064 C C . ASP A 1 411 ? 23.906 -5.924 -47.553 1.00 49.41 411 ASP A C 1
ATOM 3066 O O . ASP A 1 411 ? 24.318 -5.331 -46.558 1.00 49.41 411 ASP A O 1
ATOM 3070 N N . GLY A 1 412 ? 23.225 -7.069 -47.424 1.00 53.41 412 GLY A N 1
ATOM 3071 C CA . GLY A 1 412 ? 22.966 -7.712 -46.128 1.00 53.41 412 GLY A CA 1
ATOM 3072 C C . GLY A 1 412 ? 21.832 -7.088 -45.302 1.00 53.41 412 GLY A C 1
ATOM 3073 O O . GLY A 1 412 ? 21.584 -7.549 -44.190 1.00 53.41 412 GLY A O 1
ATOM 3074 N N . LEU A 1 413 ? 21.122 -6.093 -45.842 1.00 51.78 413 LEU A N 1
ATOM 3075 C CA . LEU A 1 413 ? 19.987 -5.416 -45.208 1.00 51.78 413 LEU A CA 1
ATOM 3076 C C . LEU A 1 413 ? 18.671 -5.914 -45.814 1.00 51.78 413 LEU A C 1
ATOM 3078 O O . LEU A 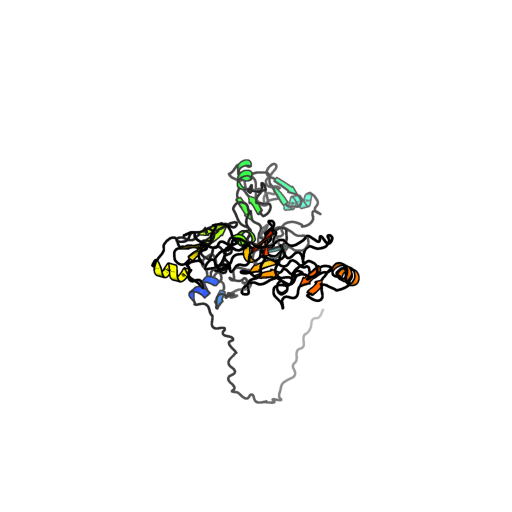1 413 ? 18.571 -6.039 -47.034 1.00 51.78 413 LEU A O 1
ATOM 3082 N N . ILE A 1 414 ? 17.673 -6.193 -44.969 1.00 54.78 414 ILE A N 1
ATOM 3083 C CA . ILE A 1 414 ? 16.329 -6.609 -45.403 1.00 54.78 414 ILE A CA 1
ATOM 3084 C C . ILE A 1 414 ? 15.621 -5.398 -46.016 1.00 54.78 414 ILE A C 1
ATOM 3086 O O . ILE A 1 414 ? 15.595 -4.320 -45.419 1.00 54.78 414 ILE A O 1
ATOM 3090 N N . CYS A 1 415 ? 15.056 -5.572 -47.207 1.00 50.19 415 CYS A N 1
ATOM 3091 C CA . CYS A 1 415 ? 14.307 -4.529 -47.894 1.00 50.19 415 CYS A CA 1
ATOM 3092 C C . CYS A 1 415 ? 12.808 -4.632 -47.564 1.00 50.19 415 CYS A C 1
ATOM 3094 O O . CYS A 1 415 ? 12.235 -5.720 -47.606 1.00 50.19 415 CYS A O 1
ATOM 3096 N N . THR A 1 416 ? 12.152 -3.507 -47.273 1.00 50.41 416 THR A N 1
ATOM 3097 C CA . THR A 1 416 ? 10.692 -3.431 -47.065 1.00 50.41 416 THR A CA 1
ATOM 3098 C C . THR A 1 416 ? 10.027 -2.616 -48.173 1.00 50.41 416 THR A C 1
ATOM 3100 O O . THR A 1 416 ? 10.667 -1.774 -48.808 1.00 50.41 416 THR A O 1
ATOM 3103 N N . VAL A 1 417 ? 8.744 -2.879 -48.441 1.00 47.62 417 VAL A N 1
ATOM 3104 C CA . VAL A 1 417 ? 7.946 -2.133 -49.426 1.00 47.62 417 VAL A CA 1
ATOM 3105 C C . VAL A 1 417 ? 6.988 -1.210 -48.681 1.00 47.62 417 VAL A C 1
ATOM 3107 O O . VAL A 1 417 ? 6.205 -1.661 -47.847 1.00 47.62 417 VAL A O 1
ATOM 3110 N N . SER A 1 418 ? 7.052 0.092 -48.959 1.00 43.94 418 SER A N 1
ATOM 3111 C CA . SER A 1 418 ? 6.121 1.064 -48.384 1.00 43.94 418 SER A CA 1
ATOM 3112 C C . SER A 1 418 ? 4.698 0.886 -48.952 1.00 43.94 418 SER A C 1
ATOM 3114 O O . SER A 1 418 ? 4.534 0.354 -50.053 1.00 43.94 418 SER A O 1
ATOM 3116 N N . PRO A 1 419 ? 3.650 1.429 -48.298 1.00 40.72 419 PRO A N 1
ATOM 3117 C CA . PRO A 1 419 ? 2.285 1.464 -48.851 1.00 40.72 419 PRO A CA 1
ATOM 3118 C C . PRO A 1 419 ? 2.176 2.164 -50.219 1.00 40.72 419 PRO A C 1
ATOM 3120 O O . PRO A 1 419 ? 1.188 2.007 -50.929 1.00 40.72 419 PRO A O 1
ATOM 3123 N N . SER A 1 420 ? 3.191 2.949 -50.587 1.00 41.41 420 SER A N 1
ATOM 3124 C CA . SER A 1 420 ? 3.337 3.655 -51.862 1.00 41.41 420 SER A CA 1
ATOM 3125 C C . SER A 1 420 ? 4.126 2.873 -52.926 1.00 41.41 420 SER A C 1
ATOM 3127 O O . SER A 1 420 ? 4.370 3.408 -54.005 1.00 41.41 420 SER A O 1
ATOM 3129 N N . GLY A 1 421 ? 4.512 1.619 -52.656 1.00 43.28 421 GLY A N 1
ATOM 3130 C CA . GLY A 1 421 ? 5.186 0.735 -53.613 1.00 43.28 421 GLY A CA 1
ATOM 3131 C C . GLY A 1 421 ? 6.684 0.995 -53.798 1.00 43.28 421 GLY A C 1
ATOM 3132 O O . GLY A 1 421 ? 7.278 0.453 -54.727 1.00 43.28 421 GLY A O 1
ATOM 3133 N N . LEU A 1 422 ? 7.308 1.812 -52.941 1.00 42.94 422 LEU A N 1
ATOM 3134 C CA . LEU A 1 422 ? 8.757 2.029 -52.957 1.00 42.94 422 LEU A CA 1
ATOM 3135 C C . LEU A 1 422 ? 9.466 0.974 -52.104 1.00 42.94 422 LEU A C 1
ATOM 3137 O O . LEU A 1 422 ? 9.112 0.770 -50.944 1.00 42.94 422 LEU A O 1
ATOM 3141 N N . GLN A 1 423 ? 10.495 0.345 -52.674 1.00 46.72 423 GLN A N 1
ATOM 3142 C CA . GLN A 1 423 ? 11.354 -0.607 -51.975 1.00 46.72 423 GLN A CA 1
ATOM 3143 C C . GLN A 1 423 ? 12.503 0.142 -51.293 1.00 46.72 423 GLN A C 1
ATOM 3145 O O . GLN A 1 423 ? 13.264 0.858 -51.946 1.00 46.72 423 GLN A O 1
ATOM 3150 N N . MET A 1 424 ? 12.606 0.012 -49.972 1.00 49.62 424 MET A N 1
ATOM 3151 C CA . MET A 1 424 ? 13.615 0.682 -49.152 1.00 49.62 424 MET A CA 1
ATOM 3152 C C . MET A 1 424 ? 14.505 -0.364 -48.479 1.00 49.62 424 MET A C 1
ATOM 3154 O O . MET A 1 424 ? 14.004 -1.250 -47.793 1.00 49.62 424 MET A O 1
ATOM 3158 N N . CYS A 1 425 ? 15.823 -0.246 -48.647 1.00 43.78 425 CYS A N 1
ATOM 3159 C CA . CYS A 1 425 ? 16.825 -1.064 -47.957 1.00 43.78 425 CYS A CA 1
ATOM 3160 C C . CYS A 1 425 ? 17.699 -0.110 -47.121 1.00 43.78 425 CYS A C 1
ATOM 3162 O O . CYS A 1 425 ? 18.196 0.877 -47.665 1.00 43.78 425 CYS A O 1
ATOM 3164 N N . GLY A 1 426 ? 17.858 -0.335 -45.811 1.00 44.22 426 GLY A N 1
ATOM 3165 C CA . GLY A 1 426 ? 18.517 0.645 -44.934 1.00 44.22 426 GLY A CA 1
ATOM 3166 C C . GLY A 1 426 ? 19.215 0.058 -43.707 1.00 44.22 426 GLY A C 1
ATOM 3167 O O . GLY A 1 426 ? 18.776 -0.940 -43.145 1.00 44.22 426 GLY A O 1
ATOM 3168 N N . GLN A 1 427 ? 20.314 0.704 -43.300 1.00 39.22 427 GLN A N 1
ATOM 3169 C CA . GLN A 1 427 ? 21.079 0.447 -42.075 1.00 39.22 427 GLN A CA 1
ATOM 3170 C C . GLN A 1 427 ? 20.722 1.560 -41.080 1.00 39.22 427 GLN A C 1
ATOM 3172 O O . GLN A 1 427 ? 20.944 2.733 -41.385 1.00 39.22 427 GLN A O 1
ATOM 3177 N N . PHE A 1 428 ? 20.134 1.234 -39.922 1.00 38.19 428 PHE A N 1
ATOM 3178 C CA . PHE A 1 428 ? 19.653 2.261 -38.988 1.00 38.19 428 PHE A CA 1
ATOM 3179 C C . PHE A 1 428 ? 20.594 2.485 -37.789 1.00 38.19 428 PHE A C 1
ATOM 3181 O O . PHE A 1 428 ? 21.123 1.524 -37.225 1.00 38.19 428 PHE A O 1
ATOM 3188 N N . PRO A 1 429 ? 20.811 3.754 -37.385 1.00 28.80 429 PRO A N 1
ATOM 3189 C CA . PRO A 1 429 ? 21.691 4.120 -36.282 1.00 28.80 429 PRO A CA 1
ATOM 3190 C C . PRO A 1 429 ? 21.068 3.790 -34.916 1.00 28.80 429 PRO A C 1
ATOM 3192 O O . PRO A 1 429 ? 19.855 3.861 -34.729 1.00 28.80 429 PRO A O 1
ATOM 3195 N N . GLN A 1 430 ? 21.924 3.504 -33.931 1.00 32.84 430 GLN A N 1
ATOM 3196 C CA . GLN A 1 430 ? 21.593 3.062 -32.564 1.00 32.84 430 GLN A CA 1
ATOM 3197 C C . GLN A 1 430 ? 20.826 4.087 -31.684 1.00 32.84 430 GLN A C 1
ATOM 3199 O O . GLN A 1 430 ? 20.781 3.932 -30.467 1.00 32.84 430 GLN A O 1
ATOM 3204 N N . SER A 1 431 ? 20.229 5.144 -32.245 1.00 28.88 431 SER A N 1
ATOM 3205 C CA . SER A 1 431 ? 19.646 6.262 -31.480 1.00 28.88 431 SER A CA 1
ATOM 3206 C C . SER A 1 431 ? 18.151 6.539 -31.712 1.00 28.88 431 SER A C 1
ATOM 3208 O O . SER A 1 431 ? 17.625 7.505 -31.161 1.00 28.88 431 SER A O 1
ATOM 3210 N N . ALA A 1 432 ? 17.417 5.692 -32.440 1.00 28.08 432 ALA A N 1
ATOM 3211 C CA . ALA A 1 432 ? 15.984 5.887 -32.696 1.00 28.08 432 ALA A CA 1
ATOM 3212 C C . ALA A 1 432 ? 15.075 5.059 -31.755 1.00 28.08 432 ALA A C 1
ATOM 3214 O O . ALA A 1 432 ? 14.398 4.134 -32.183 1.00 28.08 432 ALA A O 1
ATOM 3215 N N . ASN A 1 433 ? 14.994 5.420 -30.469 1.00 34.12 433 ASN A N 1
ATOM 3216 C CA . ASN A 1 433 ? 14.098 4.778 -29.480 1.00 34.12 433 ASN A CA 1
ATOM 3217 C C . ASN A 1 433 ? 12.605 5.174 -29.620 1.00 34.12 433 ASN A C 1
ATOM 3219 O O . ASN A 1 433 ? 11.903 5.273 -28.614 1.00 34.12 433 ASN A O 1
ATOM 3223 N N . ARG A 1 434 ? 12.102 5.475 -30.828 1.00 28.98 434 ARG A N 1
ATOM 3224 C CA . ARG A 1 434 ? 10.717 5.971 -31.009 1.00 28.98 434 ARG A CA 1
ATOM 3225 C C . ARG A 1 434 ? 9.837 5.192 -31.981 1.00 28.98 434 ARG A C 1
ATOM 3227 O O . ARG A 1 434 ? 8.698 5.588 -32.183 1.00 28.98 434 ARG A O 1
ATOM 3234 N N . TRP A 1 435 ? 10.309 4.070 -32.506 1.00 27.56 435 TRP A N 1
ATOM 3235 C CA . TRP A 1 435 ? 9.480 3.178 -33.310 1.00 27.56 435 TRP A CA 1
ATOM 3236 C C . TRP A 1 435 ? 9.832 1.733 -32.953 1.00 27.56 435 TRP A C 1
ATOM 3238 O O . TRP A 1 435 ? 10.767 1.167 -33.503 1.00 27.56 435 TRP A O 1
ATOM 3248 N N . ASN A 1 436 ? 9.062 1.126 -32.043 1.00 28.72 436 ASN A N 1
ATOM 3249 C CA . ASN A 1 436 ? 8.905 -0.336 -31.983 1.00 28.72 436 ASN A CA 1
ATOM 3250 C C . ASN A 1 436 ? 7.989 -0.797 -33.136 1.00 28.72 436 ASN A C 1
ATOM 3252 O O . ASN A 1 436 ? 7.112 -1.639 -32.963 1.00 28.72 436 ASN A O 1
ATOM 3256 N N . GLU A 1 437 ? 8.166 -0.221 -34.324 1.00 34.72 437 GLU A N 1
ATOM 3257 C CA . GLU A 1 437 ? 7.691 -0.853 -35.541 1.00 34.72 437 GLU A CA 1
ATOM 3258 C C . GLU A 1 437 ? 8.702 -1.956 -35.817 1.00 34.72 437 GLU A C 1
ATOM 3260 O O . GLU A 1 437 ? 9.822 -1.711 -36.264 1.00 34.72 437 GLU A O 1
ATOM 3265 N N . ALA A 1 438 ? 8.341 -3.184 -35.458 1.00 33.94 438 ALA A N 1
ATOM 3266 C CA . ALA A 1 438 ? 9.000 -4.340 -36.023 1.00 33.94 438 ALA A CA 1
ATOM 3267 C C . ALA A 1 438 ? 8.843 -4.215 -37.544 1.00 33.94 438 ALA A C 1
ATOM 3269 O O . ALA A 1 438 ? 7.750 -4.400 -38.082 1.00 33.94 438 ALA A O 1
ATOM 3270 N N . PHE A 1 439 ? 9.916 -3.807 -38.224 1.00 40.66 439 PHE A N 1
ATOM 3271 C CA . PHE A 1 439 ? 10.005 -3.800 -39.679 1.00 40.66 439 PHE A CA 1
ATOM 3272 C C . PHE A 1 439 ? 10.052 -5.256 -40.144 1.00 40.66 439 PHE A C 1
ATOM 3274 O O . PHE A 1 439 ? 11.102 -5.784 -40.498 1.00 40.66 439 PHE A O 1
ATOM 3281 N N . HIS A 1 440 ? 8.900 -5.915 -40.070 1.00 41.50 440 HIS A N 1
ATOM 3282 C CA . HIS A 1 440 ? 8.668 -7.204 -40.682 1.00 41.50 440 HIS A CA 1
ATOM 3283 C C . HIS A 1 440 ? 8.739 -7.048 -42.191 1.00 41.50 440 HIS A C 1
ATOM 3285 O O . HIS A 1 440 ? 8.438 -5.992 -42.761 1.00 41.50 440 HIS A O 1
ATOM 3291 N N . CYS A 1 441 ? 9.107 -8.133 -42.844 1.00 41.31 441 CYS A N 1
ATOM 3292 C CA . CYS A 1 441 ? 9.030 -8.246 -44.277 1.00 41.31 441 CYS A CA 1
ATOM 3293 C C . CYS A 1 441 ? 7.590 -8.007 -44.762 1.00 41.31 441 CYS A C 1
ATOM 3295 O O . CYS A 1 441 ? 6.774 -8.924 -44.794 1.00 41.31 441 CYS A O 1
ATOM 3297 N N . TYR A 1 442 ? 7.254 -6.785 -45.190 1.00 41.78 442 TYR A N 1
ATOM 3298 C CA . TYR A 1 442 ? 6.016 -6.514 -45.935 1.00 41.78 442 TYR A CA 1
ATOM 3299 C C . TYR A 1 442 ? 6.189 -6.957 -47.394 1.00 41.78 442 TYR A C 1
ATOM 3301 O O . TYR A 1 442 ? 5.941 -6.229 -48.351 1.00 41.78 442 TYR A O 1
ATOM 3309 N N . SER A 1 443 ? 6.689 -8.176 -47.571 1.00 40.62 443 SER A N 1
ATOM 3310 C CA . SER A 1 443 ? 6.551 -8.888 -48.820 1.00 40.62 443 SER A CA 1
ATOM 3311 C C . SER A 1 443 ? 5.116 -9.397 -48.877 1.00 40.62 443 SER A C 1
ATOM 3313 O O . SER A 1 443 ? 4.575 -9.911 -47.899 1.00 40.62 443 SER A O 1
ATOM 3315 N N . SER A 1 444 ? 4.506 -9.324 -50.052 1.00 41.53 444 SER A N 1
ATOM 3316 C CA . SER A 1 444 ? 3.245 -9.979 -50.428 1.00 41.53 444 SER A CA 1
ATOM 3317 C C . SER A 1 444 ? 3.166 -11.503 -50.153 1.00 41.53 444 SER A C 1
ATOM 3319 O O . SER A 1 444 ? 2.217 -12.150 -50.595 1.00 41.53 444 SER A O 1
ATOM 3321 N N . ILE A 1 445 ? 4.151 -12.073 -49.453 1.00 41.56 445 ILE A N 1
ATOM 3322 C CA . ILE A 1 445 ? 4.238 -13.446 -48.952 1.00 41.56 445 ILE A CA 1
ATOM 3323 C C . ILE A 1 445 ? 3.400 -13.636 -47.669 1.00 41.56 445 ILE A C 1
ATOM 3325 O O . ILE A 1 445 ? 2.711 -14.644 -47.574 1.00 41.56 445 ILE A O 1
ATOM 3329 N N . CYS A 1 446 ? 3.341 -12.663 -46.747 1.00 42.31 446 CYS A N 1
ATOM 3330 C CA . CYS A 1 446 ? 2.592 -12.810 -45.477 1.00 42.31 446 CYS A CA 1
ATOM 3331 C C . CYS A 1 446 ? 1.138 -12.303 -45.517 1.00 42.31 446 CYS A C 1
ATOM 3333 O O . CYS A 1 446 ? 0.379 -12.479 -44.572 1.00 42.31 446 CYS A O 1
ATOM 3335 N N . SER A 1 447 ? 0.711 -11.666 -46.609 1.00 39.00 447 SER A N 1
ATOM 3336 C CA . SER A 1 447 ? -0.675 -11.212 -46.801 1.00 39.00 447 SER A CA 1
ATOM 3337 C C . SER A 1 447 ? -1.268 -11.817 -48.066 1.00 39.00 447 SER A C 1
ATOM 3339 O O . SER A 1 447 ? -1.517 -11.114 -49.042 1.00 39.00 447 SER A O 1
ATOM 3341 N N . ARG A 1 448 ? -1.514 -13.132 -48.076 1.00 37.34 448 ARG A N 1
ATOM 3342 C CA . ARG A 1 448 ? -2.336 -13.758 -49.121 1.00 37.34 448 ARG A CA 1
ATOM 3343 C C . ARG A 1 448 ? -3.278 -14.820 -48.571 1.00 37.34 448 ARG A C 1
ATOM 3345 O O . ARG A 1 448 ? -3.091 -16.010 -48.766 1.00 37.34 448 ARG A O 1
ATOM 3352 N N . ASN A 1 449 ? -4.403 -14.325 -48.061 1.00 30.50 449 ASN A N 1
ATOM 3353 C CA . ASN A 1 449 ? -5.696 -14.973 -48.276 1.00 30.50 449 ASN A CA 1
ATOM 3354 C C . ASN A 1 449 ? -6.604 -14.154 -49.219 1.00 30.50 449 ASN A C 1
ATOM 3356 O O . ASN A 1 449 ? -7.827 -14.210 -49.130 1.00 30.50 449 ASN A O 1
ATOM 3360 N N . GLN A 1 450 ? -6.026 -13.387 -50.157 1.00 28.92 450 GLN A N 1
ATOM 3361 C CA . GLN A 1 450 ? -6.769 -12.824 -51.290 1.00 28.92 450 GLN A CA 1
ATOM 3362 C C . GLN A 1 450 ? -5.965 -12.911 -52.597 1.00 28.92 450 GLN A C 1
ATOM 3364 O O . GLN A 1 450 ? -4.939 -12.266 -52.777 1.00 28.92 450 GLN A O 1
ATOM 3369 N N . LYS A 1 451 ? -6.471 -13.784 -53.478 1.00 25.53 451 LYS A N 1
ATOM 3370 C CA . LYS A 1 451 ? -6.415 -13.820 -54.951 1.00 25.53 451 LYS A CA 1
ATOM 3371 C C . LYS A 1 451 ? -5.180 -13.221 -55.650 1.00 25.53 451 LYS A C 1
ATOM 3373 O O . LYS A 1 451 ? -4.915 -12.026 -55.616 1.00 25.53 451 LYS A O 1
ATOM 3378 N N . ARG A 1 452 ? -4.523 -14.084 -56.439 1.00 28.41 452 ARG A N 1
ATOM 3379 C CA . ARG A 1 452 ? -3.585 -13.744 -57.523 1.00 28.41 452 ARG A CA 1
ATOM 3380 C C . ARG A 1 452 ? -4.043 -12.495 -58.292 1.00 28.41 452 ARG A C 1
ATOM 3382 O O . ARG A 1 452 ? -5.057 -12.544 -58.982 1.00 28.41 452 ARG A O 1
ATOM 3389 N N . ALA A 1 453 ? -3.238 -11.440 -58.254 1.00 23.34 453 ALA A N 1
ATOM 3390 C CA . ALA A 1 453 ? -3.235 -10.399 -59.271 1.00 23.34 453 ALA A CA 1
ATOM 3391 C C . ALA A 1 453 ? -1.864 -10.434 -59.956 1.00 23.34 453 ALA A C 1
ATOM 3393 O O . ALA A 1 453 ? -0.844 -10.102 -59.356 1.00 23.34 453 ALA A O 1
ATOM 3394 N N . HIS A 1 454 ? -1.853 -10.919 -61.196 1.00 31.28 454 HIS A N 1
ATOM 3395 C CA . HIS A 1 454 ? -0.796 -10.643 -62.160 1.00 31.28 454 HIS A CA 1
ATOM 3396 C C . HIS A 1 454 ? -0.910 -9.171 -62.558 1.00 31.28 454 HIS A C 1
ATOM 3398 O O . HIS A 1 454 ? -1.958 -8.790 -63.070 1.00 31.28 454 HIS A O 1
ATOM 3404 N N . TYR A 1 455 ? 0.150 -8.378 -62.400 1.00 24.33 455 TYR A N 1
ATOM 3405 C CA . TYR A 1 455 ? 0.325 -7.151 -63.181 1.00 24.33 455 TYR A CA 1
ATOM 3406 C C . TYR A 1 455 ? 1.782 -7.011 -63.652 1.00 24.33 455 TYR A C 1
ATOM 3408 O O . TYR A 1 455 ? 2.684 -7.540 -63.000 1.00 24.33 455 TYR A O 1
ATOM 3416 N N . PRO A 1 456 ? 1.993 -6.412 -64.839 1.00 25.73 456 PRO A N 1
ATOM 3417 C CA . PRO A 1 456 ? 3.201 -6.558 -65.640 1.00 25.73 456 PRO A CA 1
ATOM 3418 C C . PRO A 1 456 ? 4.297 -5.581 -65.204 1.00 25.73 456 PRO A C 1
ATOM 3420 O O . PRO A 1 456 ? 4.022 -4.520 -64.650 1.00 25.73 456 PRO A O 1
ATOM 3423 N N . SER A 1 457 ? 5.542 -5.930 -65.510 1.00 31.75 457 SER A N 1
ATOM 3424 C CA . SER A 1 457 ? 6.707 -5.053 -65.395 1.00 31.75 457 SER A CA 1
ATOM 3425 C C . SER A 1 457 ? 6.594 -3.818 -66.305 1.00 31.75 457 SER A C 1
ATOM 3427 O O . SER A 1 457 ? 6.156 -3.934 -67.454 1.00 31.75 457 SER A O 1
ATOM 3429 N N . PRO A 1 458 ? 7.045 -2.641 -65.830 1.00 29.17 458 PRO A N 1
ATOM 3430 C CA . PRO A 1 458 ? 7.725 -1.698 -66.720 1.00 29.17 458 PRO A CA 1
ATOM 3431 C C . PRO A 1 458 ? 9.043 -1.125 -66.141 1.00 29.17 458 PRO A C 1
ATOM 3433 O O . PRO A 1 458 ? 9.345 -1.315 -64.964 1.00 29.17 458 PRO A O 1
ATOM 3436 N N . PRO A 1 459 ? 9.868 -0.482 -66.994 1.00 33.88 459 PRO A N 1
ATOM 3437 C CA . PRO A 1 459 ? 11.327 -0.445 -66.883 1.00 33.88 459 PRO A CA 1
ATOM 3438 C C . PRO A 1 459 ? 11.883 0.848 -66.264 1.00 33.88 459 PRO A C 1
ATOM 3440 O O . PRO A 1 459 ? 11.204 1.865 -66.251 1.00 33.88 459 PRO A O 1
ATOM 3443 N N . HIS A 1 460 ? 13.167 0.795 -65.874 1.00 34.44 460 HIS A N 1
ATOM 3444 C CA . HIS A 1 460 ? 14.092 1.920 -65.649 1.00 34.44 460 HIS A CA 1
ATOM 3445 C C . HIS A 1 460 ? 13.614 3.062 -64.737 1.00 34.44 460 HIS A C 1
ATOM 3447 O O . HIS A 1 460 ? 12.823 3.888 -65.163 1.00 34.44 460 HIS A O 1
ATOM 3453 N N . LEU A 1 461 ? 14.246 3.222 -63.566 1.00 27.02 461 LEU A N 1
ATOM 3454 C CA . LEU A 1 461 ? 14.568 4.539 -62.987 1.00 27.02 461 LEU A CA 1
ATOM 3455 C C . LEU A 1 461 ? 15.657 4.385 -61.907 1.00 27.02 461 LEU A C 1
ATOM 3457 O O . LEU A 1 461 ? 15.398 4.185 -60.725 1.00 27.02 461 LEU A O 1
ATOM 3461 N N . LEU A 1 462 ? 16.907 4.461 -62.365 1.00 32.06 462 LEU A N 1
ATOM 3462 C CA . LEU A 1 462 ? 18.039 4.928 -61.568 1.00 32.06 462 LEU A CA 1
ATOM 3463 C C . LEU A 1 462 ? 17.859 6.436 -61.336 1.00 32.06 462 LEU A C 1
ATOM 3465 O O . LEU A 1 462 ? 17.587 7.141 -62.306 1.00 32.06 462 LEU A O 1
ATOM 3469 N N . ALA A 1 463 ? 18.082 6.888 -60.096 1.00 28.91 463 ALA A N 1
ATOM 3470 C CA . ALA A 1 463 ? 18.717 8.158 -59.696 1.00 28.91 463 ALA A CA 1
ATOM 3471 C C . ALA A 1 463 ? 17.980 8.887 -58.554 1.00 28.91 463 ALA A C 1
ATOM 3473 O O . ALA A 1 463 ? 16.853 9.345 -58.714 1.00 28.91 463 ALA A O 1
ATOM 3474 N N . LEU A 1 464 ? 18.664 9.055 -57.416 1.00 27.52 464 LEU A N 1
ATOM 3475 C CA . LEU A 1 464 ? 19.238 10.329 -56.939 1.00 27.52 464 LEU A CA 1
ATOM 3476 C C . LEU A 1 464 ? 19.507 10.226 -55.427 1.00 27.52 464 LEU A C 1
ATOM 3478 O O . LEU A 1 464 ? 18.605 10.347 -54.603 1.00 27.52 464 LEU A O 1
ATOM 3482 N N . TRP A 1 465 ? 20.777 10.025 -55.076 1.00 27.83 465 TRP A N 1
ATOM 3483 C CA . TRP A 1 465 ? 21.310 10.217 -53.730 1.00 27.83 465 TRP A CA 1
ATOM 3484 C C . TRP A 1 465 ? 22.221 11.440 -53.812 1.00 27.83 465 TRP A C 1
ATOM 3486 O O . TRP A 1 465 ? 23.325 11.328 -54.330 1.00 27.83 465 TRP A O 1
ATOM 3496 N N . GLU A 1 466 ? 21.756 12.615 -53.382 1.00 27.44 466 GLU A N 1
ATOM 3497 C CA . GLU A 1 466 ? 22.655 13.720 -53.041 1.00 27.44 466 GLU A CA 1
ATOM 3498 C C . GLU A 1 466 ? 21.981 14.774 -52.147 1.00 27.44 466 GLU A C 1
ATOM 3500 O O . GLU A 1 466 ? 20.918 15.311 -52.447 1.00 27.44 466 GLU A O 1
ATOM 3505 N N . MET A 1 467 ? 22.699 15.088 -51.067 1.00 25.08 467 MET A N 1
ATOM 3506 C CA . MET A 1 467 ? 22.685 16.324 -50.280 1.00 25.08 467 MET A CA 1
ATOM 3507 C C . MET A 1 467 ? 21.426 16.695 -49.478 1.00 25.08 467 MET A C 1
ATOM 3509 O O . MET A 1 467 ? 20.505 17.338 -49.977 1.00 25.08 467 MET A O 1
ATOM 3513 N N . ARG A 1 468 ? 21.543 16.584 -48.147 1.00 28.36 468 ARG A N 1
ATOM 3514 C CA . ARG A 1 468 ? 21.416 17.776 -47.291 1.00 28.36 468 ARG A CA 1
ATOM 3515 C C . ARG A 1 468 ? 22.257 17.664 -46.018 1.00 28.36 468 ARG A C 1
ATOM 3517 O O . ARG A 1 468 ? 22.300 16.618 -45.383 1.00 28.36 468 ARG A O 1
ATOM 3524 N N . ARG A 1 469 ? 22.958 18.774 -45.778 1.00 34.69 469 ARG A N 1
ATOM 3525 C CA . ARG A 1 469 ? 23.794 19.128 -44.627 1.00 34.69 469 ARG A CA 1
ATOM 3526 C C . ARG A 1 469 ? 23.032 19.095 -43.314 1.00 34.69 469 ARG A C 1
ATOM 3528 O O . ARG A 1 469 ? 21.808 19.354 -43.368 1.00 34.69 469 ARG A O 1
#

Secondary structure (DSSP, 8-state):
--------------------PPPP-------------SS-HHHHHHHTB-TTS-BGGGSEEEETTEEEE---SSS--BSTTS-B-TT-S-EETTEEGGGSEEEETTEEEEPTTEESTTS-EESS----HHHHHHHTB-TTS-BTTSTTTEEEETTEEEEPTTEESTTS-EEPSS-HHHHHHHHB-TTSSBGGGSEEEETTEEEE-SB-TTS-B---BSTTS-B-GGGGGGGEETTTTEEGGGSEEEETTEEEEPTTEESTTS-EESS--S-HHHHHHHHHTTSSSGGGGSEEEETTEEEESSTT-TTEESTTS-EEGGGGB-TTS-BGGGSEEEETTEEEEPTTEESTTS-EESS--S-HHHHHHTTB-TTS-BGGGTEEEETTEEEE-TTSTTEESTTS-EEGGGS-EETTEEEEE-TTS-EEE-PPPTT-TT---------TTS--SS-------------------

Radius of gyration: 38.08 Å; chains: 1; bounding box: 73×74×140 Å

Sequence (469 aa):
MYVTALLNLVWASSLFSFLVAVPSSGNHKPSSSSSSCKLNPAASEKRCRSPDGFVCSGRGTCDCGVCLCEVKEAGKYYGPLCECHDWVCHTYDGQVCAGHGSCDCGKCQCDAGWSGEACQYPATCDLNRKQSNEMCRNSQGVICSNAGHGKCYCGNCYCAAGWHGDKCEFQCDITPWEIKKRCTSPDGKICSNRGTCICGECTCHDVDPTGDWGDIHGDTCECDERNCKSVYDRYSDDFCSGHGQCNCGQCDCKDGWAGRKCEHPRSCSLSIEESKRKCQGSSSQPCSGRGKCECGVCTCFPPGDNRVHGKNCECDDRQCENLEGVICGKHGTCSCGRCICEAGWFGKLCQHERKCNMTEEESKSHCESADGVLCSAKGSCHCGKCICSPQEWYISGEFCECDDRECDKHDGLICTVSPSGLQMCGQFPQSANRWNEAFHCYSSICSRNQKRAHYPSPPHLLALWEMRR

pLDDT: mean 72.77, std 20.23, range [23.34, 93.19]

Organism: NCBI:txid445787

Foldseek 3Di:
DDDDDDDDDDDDDDDDDDDDDDDDDDDPDPPPPPPPQPDDPVRQQVLQADPVGDRLCVQADGDSSFTDGDDPDPWDQDDRSSQFTQPLADDDPRHALPVQAGDDRHAGDGHPQFDDRSSLFGPDQPDDPVRQQVLQQDPVRDGLCDDQQFDGDRSATHGDQQFDDRSSNDGQPDHSVQQLVLQQDPVRDRLCVQFDGDNSFTDGDQADPVRDGWDQDDRSSLDTPVQQPLQQDPVCNDGLSVQADDDRNATDGDPQFDDRSSQDGPDAPDDPVRQQVLQCPPHVGGLNVQFDGDNSATQGPPHPDPQQDDSNSQAGQQLQQDPVGDHLCVQFDDDRNATDGHPQFDDRSSNDGNDAPDDPVVQQVLQQDPVRDGLVVQFDTDNSFTDGDPVQVAQDDRSSQAGQVPADDDPNFGWEADPVGDIDGDDDDPPPPDDPPPRHHPDPRRDDPDDDDDDDDDDDDDDDDDDDD

InterPro domains:
  IPR000742 EGF-like domain [SM00181] (88-120)
  IPR000742 EGF-like domain [SM00181] (135-169)
  IPR000742 EGF-like domain [SM00181] (182-222)
  IPR000742 EGF-like domain [SM00181] (227-263)
  IPR000742 EGF-like domain [SM00181] (319-351)
  IPR013111 Epidermal growth factor-like domain, extracellular [PF07974] (89-119)
  IPR013111 Epidermal growth factor-like domain, extracellular [PF07974] (237-262)
  IPR013111 Epidermal growth factor-like domain, extracellular [PF07974] (320-350)
  IPR015812 Integrin beta subunit [PTHR10082] (148-300)
  IPR057073 Integrin beta, epidermal growth factor-like domain 2 [PF23105] (44-83)
  IPR057243 Integrins beta, I-EGF domain, conserved site [PS00243] (56-69)
  IPR057243 Integrins beta, I-EGF domain, conserved site [PS00243] (97-110)
  IPR057243 Integrins beta, I-EGF domain, conserved site [PS00243] (191-204)